Protein AF-0000000079068689 (afdb_homodimer)

pLDDT: mean 90.77, std 16.87, range [24.89, 98.94]

Sequence (474 aa):
MGVSARLRTKLQLLEPELRGATAHMWRPEGLLPRYRSYLCTMHAVIRASVPLMELALRRSYEAPGDPLSEPLAAYLAEHIQEEQGHDAWLLEDLLVAGALPGDALDPLPPPDVATLVGPQYYWIEHHHPVALLGYIAVLEGYAPAPGLTDRIAGTTGLPAAALRTVREHAALDTDHLDELHALLDRLPLTRDQEAALAVSALHSLDALTRLFVRLGRSAPAPSLRGAGPTPPTGVTRMGVSARLRTKLQLLEPELRGATAHMWRPEGLLPRYRSYLCTMHAVIRASVPLMELALRRSYEAPGDPLSEPLAAYLAEHIQEEQGHDAWLLEDLLVAGALPGDALDPLPPPDVATLVGPQYYWIEHHHPVALLGYIAVLEGYAPAPGLTDRIAGTTGLPAAALRTVREHAALDTDHLDELHALLDRLPLTRDQEAALAVSALHSLDALTRLFVRLGRSAPAPSLRGAGPTPPTGVTR

InterPro domains:
  IPR016084 Haem oxygenase-like, multi-helical [G3DSA:1.20.910.10] (18-221)
  IPR016084 Haem oxygenase-like, multi-helical [SSF48613] (34-215)

Structure (mmCIF, N/CA/C/O backbone):
data_AF-0000000079068689-model_v1
#
loop_
_entity.id
_entity.type
_entity.pdbx_description
1 polymer 'Iron-containing redox enzyme family protein'
#
loop_
_atom_site.group_PDB
_atom_site.id
_atom_site.type_symbol
_atom_site.label_atom_id
_atom_site.label_alt_id
_atom_site.label_comp_id
_atom_site.label_asym_id
_atom_site.label_entity_id
_atom_site.label_seq_id
_atom_site.pdbx_PDB_ins_code
_atom_site.Cartn_x
_atom_site.Cartn_y
_atom_site.Cartn_z
_atom_site.occupancy
_atom_site.B_iso_or_equiv
_atom_site.auth_seq_id
_atom_site.auth_comp_id
_atom_site.auth_asym_id
_atom_site.auth_atom_id
_atom_site.pdbx_PDB_model_num
ATOM 1 N N . MET A 1 1 ? -29.906 2.598 10.227 1 84.44 1 MET A N 1
ATOM 2 C CA . MET A 1 1 ? -28.641 3.311 10.383 1 84.44 1 MET A CA 1
ATOM 3 C C . MET A 1 1 ? -27.922 3.451 9.047 1 84.44 1 MET A C 1
ATOM 5 O O . MET A 1 1 ? -27.797 2.479 8.297 1 84.44 1 MET A O 1
ATOM 9 N N . GLY A 1 2 ? -27.672 4.691 8.711 1 94.06 2 GLY A N 1
ATOM 10 C CA . GLY A 1 2 ? -27.031 4.961 7.434 1 94.06 2 GLY A CA 1
ATOM 11 C C . GLY A 1 2 ? -25.625 4.414 7.344 1 94.06 2 GLY A C 1
ATOM 12 O O . GLY A 1 2 ? -25.078 3.926 8.336 1 94.06 2 GLY A O 1
ATOM 13 N N . VAL A 1 3 ? -25.094 4.312 6.211 1 97.31 3 VAL A N 1
ATOM 14 C CA . VAL A 1 3 ? -23.766 3.793 5.945 1 97.31 3 VAL A CA 1
ATOM 15 C C . VAL A 1 3 ? -22.734 4.562 6.773 1 97.31 3 VAL A C 1
ATOM 17 O O . VAL A 1 3 ? -21.812 3.967 7.344 1 97.31 3 VAL A O 1
ATOM 20 N N . SER A 1 4 ? -22.859 5.871 6.852 1 97.81 4 SER A N 1
ATOM 21 C CA . SER A 1 4 ? -21.906 6.695 7.594 1 97.81 4 SER A CA 1
ATOM 22 C C . SER A 1 4 ? -21.906 6.332 9.078 1 97.81 4 SER A C 1
ATOM 24 O O . SER A 1 4 ? -20.844 6.262 9.703 1 97.81 4 SER A O 1
ATOM 26 N N . ALA A 1 5 ? -23.031 6.152 9.664 1 97.38 5 ALA A N 1
ATOM 27 C CA . ALA A 1 5 ? -23.141 5.777 11.07 1 97.38 5 ALA A CA 1
ATOM 28 C C . ALA A 1 5 ? -22.5 4.418 11.328 1 97.38 5 ALA A C 1
ATOM 30 O O . ALA A 1 5 ? -21.812 4.227 12.336 1 97.38 5 ALA A O 1
ATOM 31 N N . ARG A 1 6 ? -22.75 3.496 10.43 1 97.81 6 ARG A N 1
ATOM 32 C CA . ARG A 1 6 ? -22.141 2.176 10.57 1 97.81 6 ARG A CA 1
ATOM 33 C C . ARG A 1 6 ? -20.625 2.254 10.469 1 97.81 6 ARG A C 1
ATOM 35 O O . ARG A 1 6 ? -19.906 1.584 11.219 1 97.81 6 ARG A O 1
ATOM 42 N N . LEU A 1 7 ? -20.141 3.053 9.547 1 98 7 LEU A N 1
ATOM 43 C CA . LEU A 1 7 ? -18.703 3.248 9.406 1 98 7 LEU A CA 1
ATOM 44 C C . LEU A 1 7 ? -18.109 3.854 10.68 1 98 7 LEU A C 1
ATOM 46 O O . LEU A 1 7 ? -17.094 3.379 11.18 1 98 7 LEU A O 1
ATOM 50 N N . ARG A 1 8 ? -18.766 4.863 11.219 1 96.5 8 ARG A N 1
ATOM 51 C CA . ARG A 1 8 ? -18.297 5.523 12.43 1 96.5 8 ARG A CA 1
ATOM 52 C C . ARG A 1 8 ? -18.219 4.547 13.594 1 96.5 8 ARG A C 1
ATOM 54 O O . ARG A 1 8 ? -17.281 4.582 14.391 1 96.5 8 ARG A O 1
ATOM 61 N N . THR A 1 9 ? -19.188 3.738 13.703 1 97.12 9 THR A N 1
ATOM 62 C CA . THR A 1 9 ? -19.219 2.744 14.766 1 97.12 9 THR A CA 1
ATOM 63 C C . THR A 1 9 ? -18.016 1.807 14.672 1 97.12 9 THR A C 1
ATOM 65 O O . THR A 1 9 ? -17.391 1.492 15.68 1 97.12 9 THR A O 1
ATOM 68 N N . LYS A 1 10 ? -17.688 1.386 13.5 1 97.19 10 LYS A N 1
ATOM 69 C CA . LYS A 1 10 ? -16.547 0.509 13.297 1 97.19 10 LYS A CA 1
ATOM 70 C C . LYS A 1 10 ? -15.242 1.218 13.656 1 97.19 10 LYS A C 1
ATOM 72 O O . LYS A 1 10 ? -14.367 0.629 14.289 1 97.19 10 LYS A O 1
ATOM 77 N N . LEU A 1 11 ? -15.086 2.432 13.297 1 97.25 11 LEU A N 1
ATOM 78 C CA . LEU A 1 11 ? -13.867 3.191 13.523 1 97.25 11 LEU A CA 1
ATOM 79 C C . LEU A 1 11 ? -13.688 3.496 15.008 1 97.25 11 LEU A C 1
ATOM 81 O O . LEU A 1 11 ? -12.555 3.58 15.5 1 97.25 11 LEU A O 1
ATOM 85 N N . GLN A 1 12 ? -14.773 3.652 15.711 1 96.06 12 GLN A N 1
ATOM 86 C CA . GLN A 1 12 ? -14.727 3.971 17.125 1 96.06 12 GLN A CA 1
ATOM 87 C C . GLN A 1 12 ? -14 2.883 17.922 1 96.06 12 GLN A C 1
ATOM 89 O O . GLN A 1 12 ? -13.391 3.16 18.953 1 96.06 12 GLN A O 1
ATOM 94 N N . LEU A 1 13 ? -14.008 1.702 17.391 1 94.38 13 LEU A N 1
ATOM 95 C CA . LEU A 1 13 ? -13.375 0.57 18.047 1 94.38 13 LEU A CA 1
ATOM 96 C C . LEU A 1 13 ? -11.867 0.76 18.141 1 94.38 13 LEU A C 1
ATOM 98 O O . LEU A 1 13 ? -11.227 0.281 19.078 1 94.38 13 LEU A O 1
ATOM 102 N N . LEU A 1 14 ? -11.32 1.495 17.188 1 95.38 14 LEU A N 1
ATOM 103 C CA . LEU A 1 14 ? -9.875 1.653 17.125 1 95.38 14 LEU A CA 1
ATOM 104 C C . LEU A 1 14 ? -9.453 3.016 17.656 1 95.38 14 LEU A C 1
ATOM 106 O O . LEU A 1 14 ? -8.258 3.293 17.781 1 95.38 14 LEU A O 1
ATOM 110 N N . GLU A 1 15 ? -10.375 3.854 18.031 1 94.75 15 GLU A N 1
ATOM 111 C CA . GLU A 1 15 ? -10.133 5.254 18.375 1 94.75 15 GLU A CA 1
ATOM 112 C C . GLU A 1 15 ? -9.289 5.375 19.641 1 94.75 15 GLU A C 1
ATOM 114 O O . GLU A 1 15 ? -8.406 6.23 19.719 1 94.75 15 GLU A O 1
ATOM 119 N N . PRO A 1 16 ? -9.492 4.508 20.672 1 94.81 16 PRO A N 1
ATOM 120 C CA . PRO A 1 16 ? -8.68 4.648 21.891 1 94.81 16 PRO A CA 1
ATOM 121 C C . PRO A 1 16 ? -7.188 4.484 21.609 1 94.81 16 PRO A C 1
ATOM 123 O O . PRO A 1 16 ? -6.375 5.23 22.172 1 94.81 16 PRO A O 1
ATOM 126 N N . GLU A 1 17 ? -6.832 3.553 20.75 1 95.69 17 GLU A N 1
ATOM 127 C CA . GLU A 1 17 ? -5.422 3.365 20.422 1 95.69 17 GLU A CA 1
ATOM 128 C C . GLU A 1 17 ? -4.855 4.578 19.688 1 95.69 17 GLU A C 1
ATOM 130 O O . GLU A 1 17 ? -3.725 4.996 19.938 1 95.69 17 GLU A O 1
ATOM 135 N N . LEU A 1 18 ? -5.609 5.098 18.75 1 96.12 18 LEU A N 1
ATOM 136 C CA . LEU A 1 18 ? -5.164 6.289 18.031 1 96.12 18 LEU A CA 1
ATOM 137 C C . LEU A 1 18 ? -4.996 7.465 18.984 1 96.12 18 LEU A C 1
ATOM 139 O O . LEU A 1 18 ? -4.012 8.203 18.906 1 96.12 18 LEU A O 1
ATOM 143 N N . ARG A 1 19 ? -5.926 7.652 19.875 1 93.88 19 ARG A N 1
ATOM 144 C CA . ARG A 1 19 ? -5.855 8.734 20.859 1 93.88 19 ARG A CA 1
ATOM 145 C C . ARG A 1 19 ? -4.617 8.602 21.734 1 93.88 19 ARG A C 1
ATOM 147 O O . ARG A 1 19 ? -3.941 9.594 22.016 1 93.88 19 ARG A O 1
ATOM 154 N N . GLY A 1 20 ? -4.367 7.402 22.188 1 94.69 20 GLY A N 1
ATOM 155 C CA . GLY A 1 20 ? -3.158 7.16 22.953 1 94.69 20 GLY A CA 1
ATOM 156 C C . GLY A 1 20 ? -1.889 7.488 22.203 1 94.69 20 GLY A C 1
ATOM 157 O O . GLY A 1 20 ? -0.99 8.141 22.734 1 94.69 20 GLY A O 1
ATOM 158 N N . ALA A 1 21 ? -1.821 7.062 20.953 1 95.69 21 ALA A N 1
ATOM 159 C CA . ALA A 1 21 ? -0.653 7.32 20.109 1 95.69 21 ALA A CA 1
ATOM 160 C C . ALA A 1 21 ? -0.468 8.812 19.875 1 95.69 21 ALA A C 1
ATOM 162 O O . ALA A 1 21 ? 0.655 9.32 19.922 1 95.69 21 ALA A O 1
ATOM 163 N N . THR A 1 22 ? -1.563 9.484 19.641 1 94 22 THR A N 1
ATOM 164 C CA . THR A 1 22 ? -1.521 10.922 19.391 1 94 22 THR A CA 1
ATOM 165 C C . THR A 1 22 ? -1.081 11.68 20.641 1 94 22 THR A C 1
ATOM 167 O O . THR A 1 22 ? -0.281 12.609 20.562 1 94 22 THR A O 1
ATOM 170 N N . ALA A 1 23 ? -1.617 11.273 21.766 1 93.31 23 ALA A N 1
ATOM 171 C CA . ALA A 1 23 ? -1.217 11.898 23.031 1 93.31 23 ALA A CA 1
ATOM 172 C C . ALA A 1 23 ? 0.285 11.758 23.25 1 93.31 23 ALA A C 1
ATOM 174 O O . ALA A 1 23 ? 0.948 12.711 23.672 1 93.31 23 ALA A O 1
ATOM 175 N N . HIS A 1 24 ? 0.768 10.602 22.984 1 94.75 24 HIS A N 1
ATOM 176 C CA . HIS A 1 24 ? 2.195 10.359 23.156 1 94.75 24 HIS A CA 1
ATOM 177 C C . HIS A 1 24 ? 3.016 11.164 22.156 1 94.75 24 HIS A C 1
ATOM 179 O O . HIS A 1 24 ? 4.07 11.703 22.5 1 94.75 24 HIS A O 1
ATOM 185 N N . MET A 1 25 ? 2.574 11.32 20.984 1 94.56 25 MET A N 1
ATOM 186 C CA . MET A 1 25 ? 3.266 12.047 19.922 1 94.56 25 MET A CA 1
ATOM 187 C C . MET A 1 25 ? 3.389 13.531 20.266 1 94.56 25 MET A C 1
ATOM 189 O O . MET A 1 25 ? 4.414 14.148 20 1 94.56 25 MET A O 1
ATOM 193 N N . TRP A 1 26 ? 2.422 14.016 21 1 95.12 26 TRP A N 1
ATOM 194 C CA . TRP A 1 26 ? 2.375 15.461 21.234 1 95.12 26 TRP A CA 1
ATOM 195 C C . TRP A 1 26 ? 2.855 15.797 22.641 1 95.12 26 TRP A C 1
ATOM 197 O O . TRP A 1 26 ? 2.67 16.922 23.109 1 95.12 26 TRP A O 1
ATOM 207 N N . ARG A 1 27 ? 3.455 14.883 23.312 1 95.56 27 ARG A N 1
ATOM 208 C CA . ARG A 1 27 ? 4.004 15.18 24.625 1 95.56 27 ARG A CA 1
ATOM 209 C C . ARG A 1 27 ? 5.078 16.266 24.531 1 95.56 27 ARG A C 1
ATOM 211 O O . ARG A 1 27 ? 5.746 16.391 23.516 1 95.56 27 ARG A O 1
ATOM 218 N N . PRO A 1 28 ? 5.336 16.984 25.656 1 95.62 28 PRO A N 1
ATOM 219 C CA . PRO A 1 28 ? 6.191 18.172 25.594 1 95.62 28 PRO A CA 1
ATOM 220 C C . PRO A 1 28 ? 7.668 17.828 25.406 1 95.62 28 PRO A C 1
ATOM 222 O O . PRO A 1 28 ? 8.391 18.531 24.688 1 95.62 28 PRO A O 1
ATOM 225 N N . GLU A 1 29 ? 8.133 16.797 26.016 1 95.06 29 GLU A N 1
ATOM 226 C CA . GLU A 1 29 ? 9.547 16.453 25.969 1 95.06 29 GLU A CA 1
ATOM 227 C C . GLU A 1 29 ? 9.984 16.109 24.547 1 95.06 29 GLU A C 1
ATOM 229 O O . GLU A 1 29 ? 9.43 15.195 23.922 1 95.06 29 GLU A O 1
ATOM 234 N N . GLY A 1 30 ? 10.938 16.891 24.031 1 95.69 30 GLY A N 1
ATOM 235 C CA . GLY A 1 30 ? 11.461 16.594 22.703 1 95.69 30 GLY A CA 1
ATOM 236 C C . GLY A 1 30 ? 10.484 16.938 21.594 1 95.69 30 GLY A C 1
ATOM 237 O O . GLY A 1 30 ? 10.516 16.312 20.531 1 95.69 30 GLY A O 1
ATOM 238 N N . LEU A 1 31 ? 9.664 17.875 21.797 1 97.12 31 LEU A N 1
ATOM 239 C CA . LEU A 1 31 ? 8.562 18.109 20.875 1 97.12 31 LEU A CA 1
ATOM 240 C C . LEU A 1 31 ? 9.062 18.734 19.578 1 97.12 31 LEU A C 1
ATOM 242 O O . LEU A 1 31 ? 8.562 18.422 18.5 1 97.12 31 LEU A O 1
ATOM 246 N N . LEU A 1 32 ? 10.055 19.625 19.641 1 96.88 32 LEU A N 1
ATOM 247 C CA . LEU A 1 32 ? 10.461 20.359 18.438 1 96.88 32 LEU A CA 1
ATOM 248 C C . LEU A 1 32 ? 10.984 19.391 17.375 1 96.88 32 LEU A C 1
ATOM 250 O O . LEU A 1 32 ? 10.484 19.375 16.25 1 96.88 32 LEU A O 1
ATOM 254 N N . PRO A 1 33 ? 12 18.516 17.75 1 97 33 PRO A N 1
ATOM 255 C CA . PRO A 1 33 ? 12.438 17.578 16.719 1 97 33 PRO A CA 1
ATOM 256 C C . PRO A 1 33 ? 11.336 16.609 16.297 1 97 33 PRO A C 1
ATOM 258 O O . PRO A 1 33 ? 11.266 16.219 15.125 1 97 33 PRO A O 1
ATOM 261 N N . ARG A 1 34 ? 10.5 16.219 17.141 1 97.44 34 ARG A N 1
ATOM 262 C CA . ARG A 1 34 ? 9.398 15.328 16.812 1 97.44 34 ARG A CA 1
ATOM 263 C C . ARG A 1 34 ? 8.398 16.016 15.883 1 97.44 34 ARG A C 1
ATOM 265 O O . ARG A 1 34 ? 7.855 15.383 14.977 1 97.44 34 ARG A O 1
ATOM 272 N N . TYR A 1 35 ? 8.133 17.312 16.125 1 97.56 35 TYR A N 1
ATOM 273 C CA . TYR A 1 35 ? 7.242 18.078 15.258 1 97.56 35 TYR A CA 1
ATOM 274 C C . TYR A 1 35 ? 7.797 18.141 13.836 1 97.56 35 TYR A C 1
ATOM 276 O O . TYR A 1 35 ? 7.047 18 12.867 1 97.56 35 TYR A O 1
ATOM 284 N N . ARG A 1 36 ? 9.07 18.375 13.719 1 98.06 36 ARG A N 1
ATOM 285 C CA . ARG A 1 36 ? 9.688 18.375 12.398 1 98.06 36 ARG A CA 1
ATOM 286 C C . ARG A 1 36 ? 9.516 17.016 11.719 1 98.06 36 ARG A C 1
ATOM 288 O O . ARG A 1 36 ? 9.188 16.953 10.531 1 98.06 36 ARG A O 1
ATOM 295 N N . SER A 1 37 ? 9.719 15.93 12.492 1 97.69 37 SER A N 1
ATOM 296 C CA . SER A 1 37 ? 9.508 14.586 11.961 1 97.69 37 SER A CA 1
ATOM 297 C C . SER A 1 37 ? 8.062 14.383 11.539 1 97.69 37 SER A C 1
ATOM 299 O O . SER A 1 37 ? 7.789 13.742 10.516 1 97.69 37 SER A O 1
ATOM 301 N N . TYR A 1 38 ? 7.184 14.93 12.391 1 97.62 38 TYR A N 1
ATOM 302 C CA . TYR A 1 38 ? 5.762 14.875 12.07 1 97.62 38 TYR A CA 1
ATOM 303 C C . TYR A 1 38 ? 5.477 15.562 10.742 1 97.62 38 TYR A C 1
ATOM 305 O O . TYR A 1 38 ? 4.762 15.023 9.898 1 97.62 38 TYR A O 1
ATOM 313 N N . LEU A 1 39 ? 5.98 16.734 10.539 1 98.19 39 LEU A N 1
ATOM 314 C CA . LEU A 1 39 ? 5.75 17.484 9.305 1 98.19 39 LEU A CA 1
ATOM 315 C C . LEU A 1 39 ? 6.27 16.719 8.094 1 98.19 39 LEU A C 1
ATOM 317 O O . LEU A 1 39 ? 5.59 16.625 7.07 1 98.19 39 LEU A O 1
ATOM 321 N N . CYS A 1 40 ? 7.457 16.109 8.188 1 98.38 40 CYS A N 1
ATOM 322 C CA . CYS A 1 40 ? 8.023 15.32 7.105 1 98.38 40 CYS A CA 1
ATOM 323 C C . CYS A 1 40 ? 7.145 14.109 6.801 1 98.38 40 CYS A C 1
ATOM 325 O O . CYS A 1 40 ? 6.836 13.836 5.641 1 98.38 40 CYS A O 1
ATOM 327 N N . THR A 1 41 ? 6.723 13.445 7.84 1 97.94 41 THR A N 1
ATOM 328 C CA . THR A 1 41 ? 5.922 12.234 7.691 1 97.94 41 THR A CA 1
ATOM 329 C C . THR A 1 41 ? 4.559 12.562 7.086 1 97.94 41 THR A C 1
ATOM 331 O O . THR A 1 41 ? 4.105 11.883 6.164 1 97.94 41 THR A O 1
ATOM 334 N N . MET A 1 42 ? 3.943 13.594 7.594 1 97.38 42 MET A N 1
ATOM 335 C CA . MET A 1 42 ? 2.627 13.961 7.082 1 97.38 42 MET A CA 1
ATOM 336 C C . MET A 1 42 ? 2.723 14.461 5.645 1 97.38 42 MET A C 1
ATOM 338 O O . MET A 1 42 ? 1.81 14.25 4.848 1 97.38 42 MET A O 1
ATOM 342 N N . HIS A 1 43 ? 3.787 15.18 5.312 1 98.56 43 HIS A N 1
ATOM 343 C CA . HIS A 1 43 ? 3.977 15.516 3.908 1 98.56 43 HIS A CA 1
ATOM 344 C C . HIS A 1 43 ? 3.984 14.266 3.035 1 98.56 43 HIS A C 1
ATOM 346 O O . HIS A 1 43 ? 3.357 14.242 1.973 1 98.56 43 HIS A O 1
ATOM 352 N N . ALA A 1 44 ? 4.73 13.234 3.447 1 98.62 44 ALA A N 1
ATOM 353 C CA . ALA A 1 44 ? 4.809 11.984 2.695 1 98.62 44 ALA A CA 1
ATOM 354 C C . ALA A 1 44 ? 3.426 11.367 2.516 1 98.62 44 ALA A C 1
ATOM 356 O O . ALA A 1 44 ? 3.152 10.734 1.496 1 98.62 44 ALA A O 1
ATOM 357 N N . VAL A 1 45 ? 2.564 11.547 3.465 1 98.5 45 VAL A N 1
ATOM 358 C CA . VAL A 1 45 ? 1.208 11.016 3.379 1 98.5 45 VAL A CA 1
ATOM 359 C C . VAL A 1 45 ? 0.362 11.898 2.465 1 98.5 45 VAL A C 1
ATOM 361 O O . VAL A 1 45 ? -0.238 11.414 1.504 1 98.5 45 VAL A O 1
ATOM 364 N N . ILE A 1 46 ? 0.376 13.211 2.689 1 97.94 46 ILE A N 1
ATOM 365 C CA . ILE A 1 46 ? -0.575 14.156 2.113 1 97.94 46 ILE A CA 1
ATOM 366 C C . ILE A 1 46 ? -0.22 14.422 0.652 1 97.94 46 ILE A C 1
ATOM 368 O O . ILE A 1 46 ? -1.097 14.719 -0.162 1 97.94 46 ILE A O 1
ATOM 372 N N . ARG A 1 47 ? 1.036 14.273 0.283 1 98.44 47 ARG A N 1
ATOM 373 C CA . ARG A 1 47 ? 1.441 14.492 -1.102 1 98.44 47 ARG A CA 1
ATOM 374 C C . ARG A 1 47 ? 0.709 13.539 -2.043 1 98.44 47 ARG A C 1
ATOM 376 O O . ARG A 1 47 ? 0.627 13.789 -3.248 1 98.44 47 ARG A O 1
ATOM 383 N N . ALA A 1 48 ? 0.173 12.453 -1.52 1 98.69 48 ALA A N 1
ATOM 384 C CA . ALA A 1 48 ? -0.512 11.453 -2.34 1 98.69 48 ALA A CA 1
ATOM 385 C C . ALA A 1 48 ? -2.006 11.75 -2.428 1 98.69 48 ALA A C 1
ATOM 387 O O . ALA A 1 48 ? -2.725 11.125 -3.211 1 98.69 48 ALA A O 1
ATOM 388 N N . SER A 1 49 ? -2.57 12.695 -1.646 1 97.88 49 SER A N 1
ATOM 389 C CA . SER A 1 49 ? -4.012 12.906 -1.54 1 97.88 49 SER A CA 1
ATOM 390 C C . SER A 1 49 ? -4.621 13.25 -2.895 1 97.88 49 SER A C 1
ATOM 392 O O . SER A 1 49 ? -5.523 12.555 -3.367 1 97.88 49 SER A O 1
ATOM 394 N N . VAL A 1 50 ? -4.125 14.258 -3.531 1 98.62 50 VAL A N 1
ATOM 395 C CA . VAL A 1 50 ? -4.688 14.711 -4.801 1 98.62 50 VAL A CA 1
ATOM 396 C C . VAL A 1 50 ? -4.449 13.656 -5.879 1 98.62 50 VAL A C 1
ATOM 398 O O . VAL A 1 50 ? -5.383 13.242 -6.57 1 98.62 50 VAL A O 1
ATOM 401 N N . PRO A 1 51 ? -3.217 13.07 -6.031 1 98.69 51 PRO A N 1
ATOM 402 C CA . PRO A 1 51 ? -3 12.016 -7.023 1 98.69 51 PRO A CA 1
ATOM 403 C C . PRO A 1 51 ? -3.926 10.82 -6.824 1 98.69 51 PRO A C 1
ATOM 405 O O . PRO A 1 51 ? -4.43 10.25 -7.797 1 98.69 51 PRO A O 1
ATOM 408 N N . LEU A 1 52 ? -4.152 10.391 -5.613 1 98.88 52 LEU A N 1
ATOM 409 C CA . LEU A 1 52 ? -5.059 9.281 -5.34 1 98.88 52 LEU A CA 1
ATOM 410 C C . LEU A 1 52 ? -6.469 9.594 -5.828 1 98.88 52 LEU A C 1
ATOM 412 O O . LEU A 1 52 ? -7.113 8.766 -6.465 1 98.88 52 LEU A O 1
ATOM 416 N N . MET A 1 53 ? -6.914 10.797 -5.484 1 98.88 53 MET A N 1
ATOM 417 C CA . MET A 1 53 ? -8.273 11.172 -5.875 1 98.88 53 MET A CA 1
ATOM 418 C C . MET A 1 53 ? -8.375 11.328 -7.391 1 98.88 53 MET A C 1
ATOM 420 O O . MET A 1 53 ? -9.414 11.008 -7.977 1 98.88 53 MET A O 1
ATOM 424 N N . GLU A 1 54 ? -7.332 11.812 -8.016 1 98.75 54 GLU A N 1
ATOM 425 C CA . GLU A 1 54 ? -7.324 11.891 -9.477 1 98.75 54 GLU A CA 1
ATOM 426 C C . GLU A 1 54 ? -7.398 10.5 -10.102 1 98.75 54 GLU A C 1
ATOM 428 O O . GLU A 1 54 ? -8.102 10.297 -11.094 1 98.75 54 GLU A O 1
ATOM 433 N N . LEU A 1 55 ? -6.664 9.562 -9.57 1 98.56 55 LEU A N 1
ATOM 434 C CA . LEU A 1 55 ? -6.73 8.188 -10.039 1 98.56 55 LEU A CA 1
ATOM 435 C C . LEU A 1 55 ? -8.133 7.617 -9.859 1 98.56 55 LEU A C 1
ATOM 437 O O . LEU A 1 55 ? -8.664 6.977 -10.773 1 98.56 55 LEU A O 1
ATOM 441 N N . ALA A 1 56 ? -8.703 7.824 -8.695 1 98.56 56 ALA A N 1
ATOM 442 C CA . ALA A 1 56 ? -10.047 7.34 -8.414 1 98.56 56 ALA A CA 1
ATOM 443 C C . ALA A 1 56 ? -11.07 7.965 -9.359 1 98.56 56 ALA A C 1
ATOM 445 O O . ALA A 1 56 ? -12.008 7.301 -9.805 1 98.56 56 ALA A O 1
ATOM 446 N N . LEU A 1 57 ? -10.883 9.266 -9.602 1 98 57 LEU A N 1
ATOM 447 C CA . LEU A 1 57 ? -11.75 9.977 -10.539 1 98 57 LEU A CA 1
ATOM 448 C C . LEU A 1 57 ? -11.688 9.336 -11.922 1 98 57 LEU A C 1
ATOM 450 O O . LEU A 1 57 ? -12.727 9.062 -12.531 1 98 57 LEU A O 1
ATOM 454 N N . ARG A 1 58 ? -10.492 9.109 -12.43 1 97.12 58 ARG A N 1
ATOM 455 C CA . ARG A 1 58 ? -10.312 8.469 -13.727 1 97.12 58 ARG A CA 1
ATOM 456 C C . ARG A 1 58 ? -10.984 7.102 -13.758 1 97.12 58 ARG A C 1
ATOM 458 O O . ARG A 1 58 ? -11.688 6.77 -14.711 1 97.12 58 ARG A O 1
ATOM 465 N N . ARG A 1 59 ? -10.766 6.309 -12.75 1 96.62 59 ARG A N 1
ATOM 466 C CA . ARG A 1 59 ? -11.328 4.965 -12.672 1 96.62 59 ARG A CA 1
ATOM 467 C C . ARG A 1 59 ? -12.852 5.008 -12.609 1 96.62 59 ARG A C 1
ATOM 469 O O . ARG A 1 59 ? -13.523 4.109 -13.109 1 96.62 59 ARG A O 1
ATOM 476 N N . SER A 1 60 ? -13.375 6.008 -11.953 1 94.75 60 SER A N 1
ATOM 477 C CA . SER A 1 60 ? -14.82 6.16 -11.859 1 94.75 60 SER A CA 1
ATOM 478 C C . SER A 1 60 ? -15.445 6.348 -13.234 1 94.75 60 SER A C 1
ATOM 480 O O . SER A 1 60 ? -16.547 5.859 -13.492 1 94.75 60 SER A O 1
ATOM 482 N N . TYR A 1 61 ? -14.773 6.918 -14.125 1 92.31 61 TYR A N 1
ATOM 483 C CA . TYR A 1 61 ? -15.297 7.176 -15.461 1 92.31 61 TYR A CA 1
ATOM 484 C C . TYR A 1 61 ? -15.117 5.957 -16.359 1 92.31 61 TYR A C 1
ATOM 486 O O . TYR A 1 61 ? -15.758 5.855 -17.406 1 92.31 61 TYR A O 1
ATOM 494 N N . GLU A 1 62 ? -14.312 5.055 -15.992 1 90.44 62 GLU A N 1
ATOM 495 C CA . GLU A 1 62 ? -14.031 3.875 -16.812 1 90.44 62 GLU A CA 1
ATOM 496 C C . GLU A 1 62 ? -15.086 2.797 -16.594 1 90.44 62 GLU A C 1
ATOM 498 O O . GLU A 1 62 ? -15.102 1.785 -17.297 1 90.44 62 GLU A O 1
ATOM 503 N N . ALA A 1 63 ? -16.047 3.002 -15.703 1 81.94 63 ALA A N 1
ATOM 504 C CA . ALA A 1 63 ? -17.125 2.043 -15.469 1 81.94 63 ALA A CA 1
ATOM 505 C C . ALA A 1 63 ? -18.484 2.668 -15.742 1 81.94 63 ALA A C 1
ATOM 507 O O . ALA A 1 63 ? -19.266 2.914 -14.812 1 81.94 63 ALA A O 1
ATOM 508 N N . PRO A 1 64 ? -18.938 2.943 -16.875 1 72.19 64 PRO A N 1
ATOM 509 C CA . PRO A 1 64 ? -20.141 3.711 -17.172 1 72.19 64 PRO A CA 1
ATOM 510 C C . PRO A 1 64 ? -21.406 3.051 -16.625 1 72.19 64 PRO A C 1
ATOM 512 O O . PRO A 1 64 ? -22.375 3.74 -16.266 1 72.19 64 PRO A O 1
ATOM 515 N N . GLY A 1 65 ? -21.453 1.822 -16.438 1 87.75 65 GLY A N 1
ATOM 516 C CA . GLY A 1 65 ? -22.641 1.161 -15.93 1 87.75 65 GLY A CA 1
ATOM 517 C C . GLY A 1 65 ? -22.672 1.073 -14.414 1 87.75 65 GLY A C 1
ATOM 518 O O . GLY A 1 65 ? -23.672 0.654 -13.828 1 87.75 65 GLY A O 1
ATOM 519 N N . ASP A 1 66 ? -21.781 1.67 -13.828 1 92.81 66 ASP A N 1
ATOM 520 C CA . ASP A 1 66 ? -21.703 1.682 -12.367 1 92.81 66 ASP A CA 1
ATOM 521 C C . ASP A 1 66 ? -22.469 2.865 -11.781 1 92.81 66 ASP A C 1
ATOM 523 O O . ASP A 1 66 ? -22.109 4.02 -12.016 1 92.81 66 ASP A O 1
ATOM 527 N N . PRO A 1 67 ? -23.469 2.645 -10.977 1 95.44 67 PRO A N 1
ATOM 528 C CA . PRO A 1 67 ? -24.297 3.725 -10.438 1 95.44 67 PRO A CA 1
ATOM 529 C C . PRO A 1 67 ? -23.516 4.668 -9.523 1 95.44 67 PRO A C 1
ATOM 531 O O . PRO A 1 67 ? -23.984 5.762 -9.211 1 95.44 67 PRO A O 1
ATOM 534 N N . LEU A 1 68 ? -22.328 4.301 -9.094 1 96.62 68 LEU A N 1
ATOM 535 C CA . LEU A 1 68 ? -21.531 5.133 -8.195 1 96.62 68 LEU A CA 1
ATOM 536 C C . LEU A 1 68 ? -20.672 6.117 -8.984 1 96.62 68 LEU A C 1
ATOM 538 O O . LEU A 1 68 ? -20.141 7.074 -8.414 1 96.62 68 LEU A O 1
ATOM 542 N N . SER A 1 69 ? -20.5 5.887 -10.227 1 95.56 69 SER A N 1
ATOM 543 C CA . SER A 1 69 ? -19.516 6.594 -11.031 1 95.56 69 SER A CA 1
ATOM 544 C C . SER A 1 69 ? -19.734 8.102 -10.977 1 95.56 69 SER A C 1
ATOM 546 O O . SER A 1 69 ? -18.828 8.852 -10.594 1 95.56 69 SER A O 1
ATOM 548 N N . GLU A 1 70 ? -20.906 8.562 -11.219 1 95.62 70 GLU A N 1
ATOM 549 C CA . GLU A 1 70 ? -21.156 9.992 -11.336 1 95.62 70 GLU A CA 1
ATOM 550 C C . GLU A 1 70 ? -21.078 10.68 -9.977 1 95.62 70 GLU A C 1
ATOM 552 O O . GLU A 1 70 ? -20.391 11.688 -9.82 1 95.62 70 GLU A O 1
ATOM 557 N N . PRO A 1 71 ? -21.812 10.156 -8.977 1 96.56 71 PRO A N 1
ATOM 558 C CA . PRO A 1 71 ? -21.734 10.836 -7.68 1 96.56 71 PRO A CA 1
ATOM 559 C C . PRO A 1 71 ? -20.312 10.805 -7.09 1 96.56 71 PRO A C 1
ATOM 561 O O . PRO A 1 71 ? -19.891 11.773 -6.457 1 96.56 71 PRO A O 1
ATOM 564 N N . LEU A 1 72 ? -19.609 9.719 -7.289 1 96.69 72 LEU A N 1
ATOM 565 C CA . LEU A 1 72 ? -18.219 9.633 -6.82 1 96.69 72 LEU A CA 1
ATOM 566 C C . LEU A 1 72 ? -17.344 10.641 -7.543 1 96.69 72 LEU A C 1
ATOM 568 O O . LEU A 1 72 ? -16.547 11.344 -6.906 1 96.69 72 LEU A O 1
ATOM 572 N N . ALA A 1 73 ? -17.5 10.703 -8.828 1 96.94 73 ALA A N 1
ATOM 573 C CA . ALA A 1 73 ? -16.719 11.625 -9.633 1 96.94 73 ALA A CA 1
ATOM 574 C C . ALA A 1 73 ? -16.953 13.07 -9.211 1 96.94 73 ALA A C 1
ATOM 576 O O . ALA A 1 73 ? -16.016 13.852 -9.078 1 96.94 73 ALA A O 1
ATOM 577 N N . ALA A 1 74 ? -18.172 13.438 -8.977 1 97.5 74 ALA A N 1
ATOM 578 C CA . ALA A 1 74 ? -18.531 14.797 -8.57 1 97.5 74 ALA A CA 1
ATOM 579 C C . ALA A 1 74 ? -17.891 15.141 -7.23 1 97.5 74 ALA A C 1
ATOM 581 O O . ALA A 1 74 ? -17.297 16.219 -7.074 1 97.5 74 ALA A O 1
ATOM 582 N N . TYR A 1 75 ? -18.031 14.297 -6.297 1 98.06 75 TYR A N 1
ATOM 583 C CA . TYR A 1 75 ? -17.422 14.508 -4.98 1 98.06 75 TYR A CA 1
ATOM 584 C C . TYR A 1 75 ? -15.914 14.664 -5.086 1 98.06 75 TYR A C 1
ATOM 586 O O . TYR A 1 75 ? -15.336 15.586 -4.504 1 98.06 75 TYR A O 1
ATOM 594 N N . LEU A 1 76 ? -15.273 13.695 -5.848 1 98.31 76 LEU A N 1
ATOM 595 C CA . LEU A 1 76 ? -13.82 13.688 -5.965 1 98.31 76 LEU A CA 1
ATOM 596 C C . LEU A 1 76 ? -13.328 14.953 -6.664 1 98.31 76 LEU A C 1
ATOM 598 O O . LEU A 1 76 ? -12.32 15.531 -6.258 1 98.31 76 LEU A O 1
ATOM 602 N N . ALA A 1 77 ? -14 15.359 -7.68 1 98.25 77 ALA A N 1
ATOM 603 C CA . ALA A 1 77 ? -13.602 16.562 -8.398 1 98.25 77 ALA A CA 1
ATOM 604 C C . ALA A 1 77 ? -13.602 17.781 -7.48 1 98.25 77 ALA A C 1
ATOM 606 O O . ALA A 1 77 ? -12.664 18.578 -7.5 1 98.25 77 ALA A O 1
ATOM 607 N N . GLU A 1 78 ? -14.586 17.891 -6.633 1 97.62 78 GLU A N 1
ATOM 608 C CA . GLU A 1 78 ? -14.672 19 -5.684 1 97.62 78 GLU A CA 1
ATOM 609 C C . GLU A 1 78 ? -13.594 18.891 -4.613 1 97.62 78 GLU A C 1
ATOM 611 O O . GLU A 1 78 ? -12.93 19.875 -4.289 1 97.62 78 GLU A O 1
ATOM 616 N N . HIS A 1 79 ? -13.422 17.703 -4.07 1 97.06 79 HIS A N 1
ATOM 617 C CA . HIS A 1 79 ? -12.469 17.516 -2.982 1 97.06 79 HIS A CA 1
ATOM 618 C C . HIS A 1 79 ? -11.039 17.719 -3.455 1 97.06 79 HIS A C 1
ATOM 620 O O . HIS A 1 79 ? -10.188 18.172 -2.688 1 97.06 79 HIS A O 1
ATOM 626 N N . ILE A 1 80 ? -10.734 17.344 -4.73 1 98.06 80 ILE A N 1
ATOM 627 C CA . ILE A 1 80 ? -9.43 17.578 -5.328 1 98.06 80 ILE A CA 1
ATOM 628 C C . ILE A 1 80 ? -9.102 19.078 -5.273 1 98.06 80 ILE A C 1
ATOM 630 O O . ILE A 1 80 ? -8 19.453 -4.859 1 98.06 80 ILE A O 1
ATOM 634 N N . GLN A 1 81 ? -10.039 19.922 -5.617 1 97.44 81 GLN A N 1
ATOM 635 C CA . GLN A 1 81 ? -9.828 21.375 -5.59 1 97.44 81 GLN A CA 1
ATOM 636 C C . GLN A 1 81 ? -9.586 21.875 -4.168 1 97.44 81 GLN A C 1
ATOM 638 O O . GLN A 1 81 ? -8.711 22.703 -3.932 1 97.44 81 GLN A O 1
ATOM 643 N N . GLU A 1 82 ? -10.328 21.312 -3.244 1 94.12 82 GLU A N 1
ATOM 644 C CA . GLU A 1 82 ? -10.234 21.719 -1.845 1 94.12 82 GLU A CA 1
ATOM 645 C C . GLU A 1 82 ? -8.875 21.359 -1.253 1 94.12 82 GLU A C 1
ATOM 647 O O . GLU A 1 82 ? -8.352 22.062 -0.397 1 94.12 82 GLU A O 1
ATOM 652 N N . GLU A 1 83 ? -8.273 20.281 -1.687 1 95.75 83 GLU A N 1
ATOM 653 C CA . GLU A 1 83 ? -7.082 19.719 -1.057 1 95.75 83 GLU A CA 1
ATOM 654 C C . GLU A 1 83 ? -5.812 20.203 -1.759 1 95.75 83 GLU A C 1
ATOM 656 O O . GLU A 1 83 ? -4.703 19.922 -1.3 1 95.75 83 GLU A O 1
ATOM 661 N N . GLN A 1 84 ? -5.984 20.922 -2.881 1 96.75 84 GLN A N 1
ATOM 662 C CA . GLN A 1 84 ? -4.824 21.406 -3.621 1 96.75 84 GLN A CA 1
ATOM 663 C C . GLN A 1 84 ? -3.93 22.266 -2.738 1 96.75 84 GLN A C 1
ATOM 665 O O . GLN A 1 84 ? -4.41 23.188 -2.066 1 96.75 84 GLN A O 1
ATOM 670 N N . GLY A 1 85 ? -2.654 21.969 -2.711 1 95.94 85 GLY A N 1
ATOM 671 C CA . GLY A 1 85 ? -1.669 22.812 -2.051 1 95.94 85 GLY A CA 1
ATOM 672 C C . GLY A 1 85 ? -1.438 22.438 -0.601 1 95.94 85 GLY A C 1
ATOM 673 O O . GLY A 1 85 ? -0.526 22.953 0.044 1 95.94 85 GLY A O 1
ATOM 674 N N . HIS A 1 86 ? -2.17 21.469 -0.026 1 95.44 86 HIS A N 1
ATOM 675 C CA . HIS A 1 86 ? -2.025 21.109 1.377 1 95.44 86 HIS A CA 1
ATOM 676 C C . HIS A 1 86 ? -0.65 20.5 1.65 1 95.44 86 HIS A C 1
ATOM 678 O O . HIS A 1 86 ? -0.092 20.688 2.734 1 95.44 86 HIS A O 1
ATOM 684 N N . ASP A 1 87 ? -0.118 19.75 0.684 1 97.19 87 ASP A N 1
ATOM 685 C CA . ASP A 1 87 ? 1.218 19.203 0.862 1 97.19 87 ASP A CA 1
ATOM 686 C C . ASP A 1 87 ? 2.281 20.297 0.836 1 97.19 87 ASP A C 1
ATOM 688 O O . ASP A 1 87 ? 3.264 20.234 1.578 1 97.19 87 ASP A O 1
ATOM 692 N N . ALA A 1 88 ? 2.109 21.344 0.048 1 97.88 88 ALA A N 1
ATOM 693 C CA . ALA A 1 88 ? 3.033 22.484 0.01 1 97.88 88 ALA A CA 1
ATOM 694 C C . ALA A 1 88 ? 3.045 23.219 1.342 1 97.88 88 ALA A C 1
ATOM 696 O O . ALA A 1 88 ? 4.086 23.719 1.772 1 97.88 88 ALA A O 1
ATOM 697 N N . TRP A 1 89 ? 1.848 23.344 2.004 1 97.62 89 TRP A N 1
ATOM 698 C CA . TRP A 1 89 ? 1.769 23.984 3.314 1 97.62 89 TRP A CA 1
ATOM 699 C C . TRP A 1 89 ? 2.713 23.312 4.305 1 97.62 89 TRP A C 1
ATOM 701 O O . TRP A 1 89 ? 3.361 23.984 5.109 1 97.62 89 TRP A O 1
ATOM 711 N N . LEU A 1 90 ? 2.775 22.016 4.25 1 98.38 90 LEU A N 1
ATOM 712 C CA . LEU A 1 90 ? 3.613 21.266 5.176 1 98.38 90 LEU A CA 1
ATOM 713 C C . LEU A 1 90 ? 5.086 21.594 4.961 1 98.38 90 LEU A C 1
ATOM 715 O O . LEU A 1 90 ? 5.852 21.688 5.926 1 98.38 90 LEU A O 1
ATOM 719 N N . LEU A 1 91 ? 5.527 21.75 3.697 1 98.69 91 LEU A N 1
ATOM 720 C CA . LEU A 1 91 ? 6.914 22.109 3.4 1 98.69 91 LEU A CA 1
ATOM 721 C C . LEU A 1 91 ? 7.234 23.516 3.889 1 98.69 91 LEU A C 1
ATOM 723 O O . LEU A 1 91 ? 8.336 23.766 4.387 1 98.69 91 LEU A O 1
ATOM 727 N N . GLU A 1 92 ? 6.293 24.391 3.721 1 98.62 92 GLU A N 1
ATOM 728 C CA . GLU A 1 92 ? 6.469 25.75 4.223 1 98.62 92 GLU A CA 1
ATOM 729 C C . GLU A 1 92 ? 6.562 25.766 5.742 1 98.62 92 GLU A C 1
ATOM 731 O O . GLU A 1 92 ? 7.41 26.469 6.309 1 98.62 92 GLU A O 1
ATOM 736 N N . ASP A 1 93 ? 5.633 25.016 6.41 1 98.69 93 ASP A N 1
ATOM 737 C CA . ASP A 1 93 ? 5.715 24.875 7.859 1 98.69 93 ASP A CA 1
ATOM 738 C C . ASP A 1 93 ? 7.078 24.328 8.281 1 98.69 93 ASP A C 1
ATOM 740 O O . ASP A 1 93 ? 7.664 24.812 9.258 1 98.69 93 ASP A O 1
ATOM 744 N N . LEU A 1 94 ? 7.531 23.328 7.559 1 98.69 94 LEU A N 1
ATOM 745 C CA . LEU A 1 94 ? 8.805 22.688 7.852 1 98.69 94 LEU A CA 1
ATOM 746 C C . LEU A 1 94 ? 9.953 23.688 7.793 1 98.69 94 LEU A C 1
ATOM 748 O O . LEU A 1 94 ? 10.805 23.719 8.68 1 98.69 94 LEU A O 1
ATOM 752 N N . LEU A 1 95 ? 9.953 24.531 6.789 1 98.69 95 LEU A N 1
ATOM 753 C CA . LEU A 1 95 ? 10.977 25.562 6.621 1 98.69 95 LEU A CA 1
ATOM 754 C C . LEU A 1 95 ? 10.969 26.531 7.797 1 98.69 95 LEU A C 1
ATOM 756 O O . LEU A 1 95 ? 12.016 26.828 8.359 1 98.69 95 LEU A O 1
ATOM 760 N N . VAL A 1 96 ? 9.844 26.984 8.211 1 98.69 96 VAL A N 1
ATOM 761 C CA . VAL A 1 96 ? 9.711 27.938 9.312 1 98.69 96 VAL A CA 1
ATOM 762 C C . VAL A 1 96 ? 10.094 27.266 10.625 1 98.69 96 VAL A C 1
ATOM 764 O O . VAL A 1 96 ? 10.641 27.906 11.523 1 98.69 96 VAL A O 1
ATOM 767 N N . ALA A 1 97 ? 9.922 25.969 10.75 1 98.44 97 ALA A N 1
ATOM 768 C CA . ALA A 1 97 ? 10.242 25.203 11.961 1 98.44 97 ALA A CA 1
ATOM 769 C C . ALA A 1 97 ? 11.742 24.906 12.031 1 98.44 97 ALA A C 1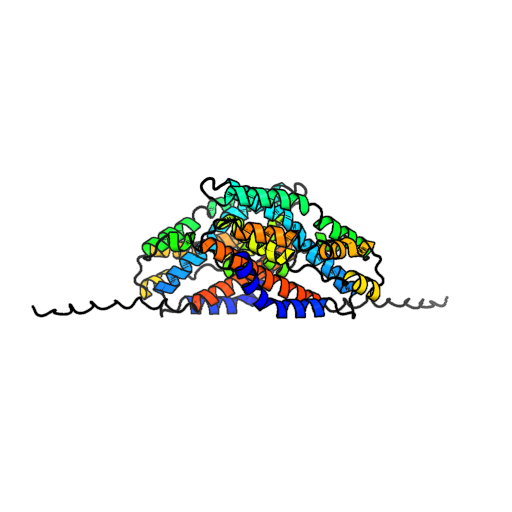
ATOM 771 O O . ALA A 1 97 ? 12.203 24.25 12.961 1 98.44 97 ALA A O 1
ATOM 772 N N . GLY A 1 98 ? 12.453 25.328 11.055 1 98.06 98 GLY A N 1
ATOM 773 C CA . GLY A 1 98 ? 13.906 25.281 11.156 1 98.06 98 GLY A CA 1
ATOM 774 C C . GLY A 1 98 ? 14.516 24.109 10.406 1 98.06 98 GLY A C 1
ATOM 775 O O . GLY A 1 98 ? 15.664 23.734 10.672 1 98.06 98 GLY A O 1
ATOM 776 N N . ALA A 1 99 ? 13.773 23.484 9.516 1 98.06 99 ALA A N 1
ATOM 777 C CA . ALA A 1 99 ? 14.273 22.391 8.68 1 98.06 99 ALA A CA 1
ATOM 778 C C . ALA A 1 99 ? 14.156 22.75 7.199 1 98.06 99 ALA A C 1
ATOM 780 O O . ALA A 1 99 ? 13.711 23.844 6.848 1 98.06 99 ALA A O 1
ATOM 781 N N . LEU A 1 100 ? 14.633 21.922 6.367 1 98.06 100 LEU A N 1
ATOM 782 C CA . LEU A 1 100 ? 14.617 22.188 4.93 1 98.06 100 LEU A CA 1
ATOM 783 C C . LEU A 1 100 ? 13.586 21.297 4.234 1 98.06 100 LEU A C 1
ATOM 785 O O . LEU A 1 100 ? 13.375 20.156 4.637 1 98.06 100 LEU A O 1
ATOM 789 N N . PRO A 1 101 ? 12.938 21.828 3.152 1 97.81 101 PRO A N 1
ATOM 790 C CA . PRO A 1 101 ? 11.992 21 2.391 1 97.81 101 PRO A CA 1
ATOM 791 C C . PRO A 1 101 ? 12.586 19.672 1.9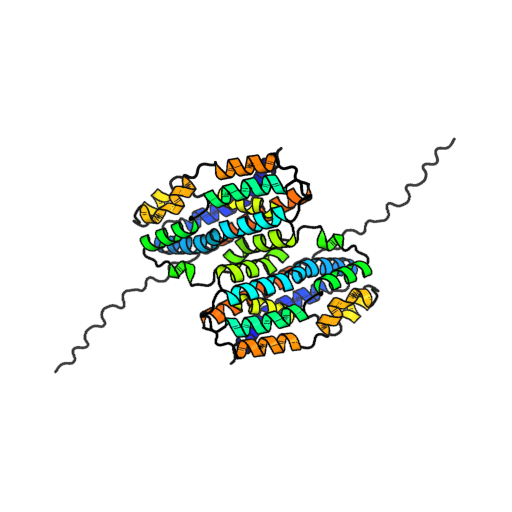4 1 97.81 101 PRO A C 1
ATOM 793 O O . PRO A 1 101 ? 11.875 18.672 1.872 1 97.81 101 PRO A O 1
ATOM 796 N N . GLY A 1 102 ? 13.914 19.656 1.642 1 97.44 102 GLY A N 1
ATOM 797 C CA . GLY A 1 102 ? 14.602 18.438 1.238 1 97.44 102 GLY A CA 1
ATOM 798 C C . GLY A 1 102 ? 14.531 17.328 2.283 1 97.44 102 GLY A C 1
ATOM 799 O O . GLY A 1 102 ? 14.641 16.156 1.956 1 97.44 102 GLY A O 1
ATOM 800 N N . ASP A 1 103 ? 14.383 17.734 3.574 1 97.5 103 ASP A N 1
ATOM 801 C CA . ASP A 1 103 ? 14.258 16.766 4.648 1 97.5 103 ASP A CA 1
ATOM 802 C C . ASP A 1 103 ? 13.008 15.906 4.477 1 97.5 103 ASP A C 1
ATOM 804 O O . ASP A 1 103 ? 12.953 14.766 4.934 1 97.5 103 ASP A O 1
ATOM 808 N N . ALA A 1 104 ? 11.977 16.453 3.838 1 97.94 104 ALA A N 1
ATOM 809 C CA . ALA A 1 104 ? 10.742 15.719 3.574 1 97.94 104 ALA A CA 1
ATOM 810 C C . ALA A 1 104 ? 10.766 15.07 2.191 1 97.94 104 ALA A C 1
ATOM 812 O O . ALA A 1 104 ? 10.25 13.969 2.002 1 97.94 104 ALA A O 1
ATOM 813 N N . LEU A 1 105 ? 11.398 15.68 1.233 1 97.06 105 LEU A N 1
ATOM 814 C CA . LEU A 1 105 ? 11.258 15.32 -0.173 1 97.06 105 LEU A CA 1
ATOM 815 C C . LEU A 1 105 ? 12.297 14.281 -0.576 1 97.06 105 LEU A C 1
ATOM 817 O O . LEU A 1 105 ? 12.031 13.43 -1.428 1 97.06 105 LEU A O 1
ATOM 821 N N . ASP A 1 106 ? 13.461 14.312 -0.004 1 95.31 106 ASP A N 1
ATOM 822 C CA . ASP A 1 106 ? 14.602 13.555 -0.522 1 95.31 106 ASP A CA 1
ATOM 823 C C . ASP A 1 106 ? 14.586 12.117 0.004 1 95.31 106 ASP A C 1
ATOM 825 O O . ASP A 1 106 ? 14.805 11.172 -0.756 1 95.31 106 ASP A O 1
ATOM 829 N N . PRO A 1 107 ? 14.32 11.945 1.29 1 95.88 107 PRO A N 1
ATOM 830 C CA . PRO A 1 107 ? 14.383 10.57 1.799 1 95.88 107 PRO A CA 1
ATOM 831 C C . PRO A 1 107 ? 13.297 9.672 1.218 1 95.88 107 PRO A C 1
ATOM 8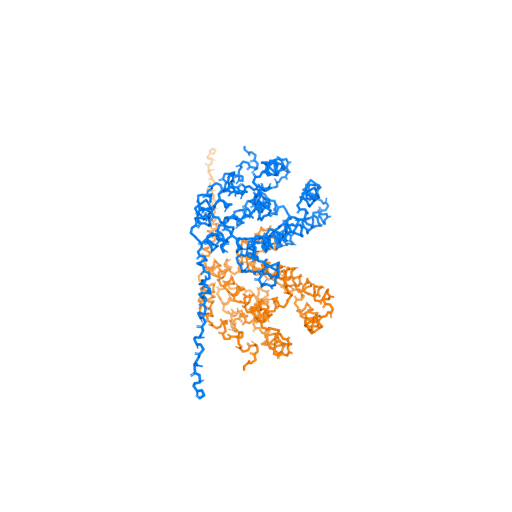33 O O . PRO A 1 107 ? 12.219 10.156 0.854 1 95.88 107 PRO A O 1
ATOM 836 N N . LEU A 1 108 ? 13.586 8.352 1.119 1 97.06 108 LEU A N 1
ATOM 837 C CA . LEU A 1 108 ? 12.531 7.379 0.845 1 97.06 108 LEU A CA 1
ATOM 838 C C . LEU A 1 108 ? 11.43 7.449 1.904 1 97.06 108 LEU A C 1
ATOM 840 O O . LEU A 1 108 ? 11.711 7.344 3.102 1 97.06 108 LEU A O 1
ATOM 844 N N . PRO A 1 109 ? 10.211 7.723 1.424 1 97.81 109 PRO A N 1
ATOM 845 C CA . PRO A 1 109 ? 9.141 7.613 2.42 1 97.81 109 PRO A CA 1
ATOM 846 C C . PRO A 1 109 ? 9.125 6.258 3.121 1 97.81 109 PRO A C 1
ATOM 848 O O . PRO A 1 109 ? 9.203 5.219 2.463 1 97.81 109 PRO A O 1
ATOM 851 N N . PRO A 1 110 ? 9.062 6.266 4.422 1 96.19 110 PRO A N 1
ATOM 852 C CA . PRO A 1 110 ? 9.211 5.004 5.152 1 96.19 110 PRO A CA 1
ATOM 853 C C . PRO A 1 110 ? 8.086 4.012 4.859 1 96.19 110 PRO A C 1
ATOM 855 O O . PRO A 1 110 ? 7 4.414 4.43 1 96.19 110 PRO A O 1
ATOM 858 N N . PRO A 1 111 ? 8.297 2.715 5.156 1 97.69 111 PRO A N 1
ATOM 859 C CA . PRO A 1 111 ? 7.32 1.659 4.887 1 97.69 111 PRO A CA 1
ATOM 860 C C . PRO A 1 111 ? 5.984 1.906 5.586 1 97.69 111 PRO A C 1
ATOM 862 O O . PRO A 1 111 ? 4.93 1.527 5.062 1 97.69 111 PRO A O 1
ATOM 865 N N . ASP A 1 112 ? 6 2.555 6.715 1 97.31 112 ASP A N 1
ATOM 866 C CA . ASP A 1 112 ? 4.75 2.824 7.422 1 97.31 112 ASP A CA 1
ATOM 867 C C . ASP A 1 112 ? 3.844 3.74 6.605 1 97.31 112 ASP A C 1
ATOM 869 O O . ASP A 1 112 ? 2.625 3.551 6.578 1 97.31 112 ASP A O 1
ATOM 873 N N . VAL A 1 113 ? 4.453 4.758 5.961 1 98.56 113 VAL A N 1
ATOM 874 C CA . VAL A 1 113 ? 3.682 5.652 5.105 1 98.56 113 VAL A CA 1
ATOM 875 C C . VAL A 1 113 ? 3.195 4.895 3.871 1 98.56 113 VAL A C 1
ATOM 877 O O . VAL A 1 113 ? 2.025 4.992 3.496 1 98.56 113 VAL A O 1
ATOM 880 N N . ALA A 1 114 ? 4.094 4.137 3.279 1 98.69 114 ALA A N 1
ATOM 881 C CA . ALA A 1 114 ? 3.75 3.385 2.076 1 98.69 114 ALA A CA 1
ATOM 882 C C . ALA A 1 114 ? 2.65 2.363 2.363 1 98.69 114 ALA A C 1
ATOM 884 O O . ALA A 1 114 ? 1.811 2.09 1.504 1 98.69 114 ALA A O 1
ATOM 885 N N . THR A 1 115 ? 2.646 1.819 3.582 1 98.31 115 THR A N 1
ATOM 886 C CA . THR A 1 115 ? 1.634 0.848 3.984 1 98.31 115 THR A CA 1
ATOM 887 C C . THR A 1 115 ? 0.297 1.536 4.246 1 98.31 115 THR A C 1
ATOM 889 O O . THR A 1 115 ? -0.763 0.943 4.039 1 98.31 115 THR A O 1
ATOM 892 N N . LEU A 1 116 ? 0.339 2.744 4.711 1 98.62 116 LEU A N 1
ATOM 893 C CA . LEU A 1 116 ? -0.885 3.51 4.922 1 98.62 116 LEU A CA 1
ATOM 894 C C . LEU A 1 116 ? -1.497 3.938 3.592 1 98.62 116 LEU A C 1
ATOM 896 O O . LEU A 1 116 ? -2.689 3.73 3.357 1 98.62 116 LEU A O 1
ATOM 900 N N . VAL A 1 117 ? -0.712 4.457 2.66 1 98.88 117 VAL A N 1
ATOM 901 C CA . VAL A 1 117 ? -1.19 5.145 1.465 1 98.88 117 VAL A CA 1
ATOM 902 C C . VAL A 1 117 ? -1.283 4.156 0.303 1 98.88 117 VAL A C 1
ATOM 904 O O . VAL A 1 117 ? -2.242 4.188 -0.471 1 98.88 117 VAL A O 1
ATOM 907 N N . GLY A 1 118 ? -0.333 3.277 0.19 1 98.88 118 GLY A N 1
ATOM 908 C CA . GLY A 1 118 ? -0.133 2.4 -0.953 1 98.88 118 GLY A CA 1
ATOM 909 C C . GLY A 1 118 ? -1.345 1.543 -1.267 1 98.88 118 GLY A C 1
ATOM 910 O O . GLY A 1 118 ? -1.798 1.494 -2.412 1 98.88 118 GLY A O 1
ATOM 911 N N . PRO A 1 119 ? -1.904 0.895 -0.285 1 98.88 119 PRO A N 1
ATOM 912 C CA . PRO A 1 119 ? -3.07 0.038 -0.515 1 98.88 119 PRO A CA 1
ATOM 913 C C . PRO A 1 119 ? -4.191 0.757 -1.26 1 98.88 119 PRO A C 1
ATOM 915 O O . PRO A 1 119 ? -4.934 0.13 -2.021 1 98.88 119 PRO A O 1
ATOM 918 N N . GLN A 1 120 ? -4.324 2.039 -1.091 1 98.94 120 GLN A N 1
ATOM 919 C CA . GLN A 1 120 ? -5.363 2.787 -1.791 1 98.94 120 GLN A CA 1
ATOM 920 C C . GLN A 1 120 ? -5.145 2.752 -3.301 1 98.94 120 GLN A C 1
ATOM 922 O O . GLN A 1 120 ? -6.09 2.561 -4.066 1 98.94 120 GLN A O 1
ATOM 927 N N . TYR A 1 121 ? -3.902 2.959 -3.727 1 98.94 121 TYR A N 1
ATOM 928 C CA . TYR A 1 121 ? -3.611 2.824 -5.148 1 98.94 121 TYR A CA 1
ATOM 929 C C . TYR A 1 121 ? -4.035 1.454 -5.664 1 98.94 121 TYR A C 1
ATOM 931 O O . TYR A 1 121 ? -4.648 1.348 -6.73 1 98.94 121 TYR A O 1
ATOM 939 N N . TYR A 1 122 ? -3.711 0.45 -4.906 1 98.88 122 TYR A N 1
ATOM 940 C CA . TYR A 1 122 ? -4.012 -0.917 -5.316 1 98.88 122 TYR A CA 1
ATOM 941 C C . TYR A 1 122 ? -5.516 -1.133 -5.43 1 98.88 122 TYR A C 1
ATOM 943 O O . TYR A 1 122 ? -6 -1.646 -6.441 1 98.88 122 TYR A O 1
ATOM 951 N N . TRP A 1 123 ? -6.27 -0.755 -4.426 1 98.81 123 TRP A N 1
ATOM 952 C CA . TRP A 1 123 ? -7.707 -1.007 -4.426 1 98.81 123 TRP A CA 1
ATOM 953 C C . TRP A 1 123 ? -8.406 -0.178 -5.496 1 98.81 123 TRP A C 1
ATOM 955 O O . TRP A 1 123 ? -9.359 -0.644 -6.129 1 98.81 123 TRP A O 1
ATOM 965 N N . ILE A 1 124 ? -7.93 1.034 -5.727 1 98.5 124 ILE A N 1
ATOM 966 C CA . ILE A 1 124 ? -8.508 1.844 -6.793 1 98.5 124 ILE A CA 1
ATOM 967 C C . ILE A 1 124 ? -8.273 1.165 -8.141 1 98.5 124 ILE A C 1
ATOM 969 O O . ILE A 1 124 ? -9.211 1.003 -8.93 1 98.5 124 ILE A O 1
ATOM 973 N N . GLU A 1 125 ? -7.074 0.686 -8.398 1 97.88 125 GLU A N 1
ATOM 974 C CA . GLU A 1 125 ? -6.68 0.158 -9.703 1 97.88 125 GLU A CA 1
ATOM 975 C C . GLU A 1 125 ? -7.285 -1.222 -9.945 1 97.88 125 GLU A C 1
ATOM 977 O O . GLU A 1 125 ? -7.617 -1.569 -11.078 1 97.88 125 GLU A O 1
ATOM 982 N N . HIS A 1 126 ? -7.445 -1.999 -8.883 1 97.88 126 HIS A N 1
ATOM 983 C CA . HIS A 1 126 ? -7.676 -3.416 -9.133 1 97.88 126 HIS A CA 1
ATOM 984 C C . HIS A 1 126 ? -8.984 -3.881 -8.508 1 97.88 126 HIS A C 1
ATOM 986 O O . HIS A 1 126 ? -9.328 -5.062 -8.578 1 97.88 126 HIS A O 1
ATOM 992 N N . HIS A 1 127 ? -9.703 -2.984 -7.879 1 97.06 127 HIS A N 1
ATOM 993 C CA . HIS A 1 127 ? -11 -3.359 -7.328 1 97.06 127 HIS A CA 1
ATOM 994 C C . HIS A 1 127 ? -12.055 -2.299 -7.637 1 97.06 127 HIS A C 1
ATOM 996 O O . HIS A 1 127 ? -12.742 -2.379 -8.656 1 97.06 127 HIS A O 1
ATOM 1002 N N . HIS A 1 128 ? -12.109 -1.232 -6.863 1 97.5 128 HIS A N 1
ATOM 1003 C CA . HIS A 1 128 ? -13.109 -0.19 -7.059 1 97.5 128 HIS A CA 1
ATOM 1004 C C . HIS A 1 128 ? -12.719 1.091 -6.324 1 97.5 128 HIS A C 1
ATOM 1006 O O . HIS A 1 128 ? -12.297 1.045 -5.168 1 97.5 128 HIS A O 1
ATOM 1012 N N . PRO A 1 129 ? -12.898 2.271 -6.945 1 97.94 129 PRO A N 1
ATOM 1013 C CA . PRO A 1 129 ? -12.445 3.527 -6.34 1 97.94 129 PRO A CA 1
ATOM 1014 C C . PRO A 1 129 ? -13.227 3.891 -5.078 1 97.94 129 PRO A C 1
ATOM 1016 O O . PRO A 1 129 ? -12.805 4.77 -4.324 1 97.94 129 PRO A O 1
ATOM 1019 N N . VAL A 1 130 ? -14.383 3.246 -4.797 1 98.12 130 VAL A N 1
ATOM 1020 C CA . VAL A 1 130 ? -15.188 3.562 -3.621 1 98.12 130 VAL A CA 1
ATOM 1021 C C . VAL A 1 130 ? -14.383 3.295 -2.354 1 98.12 130 VAL A C 1
ATOM 1023 O O . VAL A 1 130 ? -14.625 3.908 -1.312 1 98.12 130 VAL A O 1
ATOM 1026 N N . ALA A 1 131 ? -13.383 2.395 -2.438 1 98.5 131 ALA A N 1
ATOM 1027 C CA . ALA A 1 131 ? -12.539 2.08 -1.289 1 98.5 131 ALA A CA 1
ATOM 1028 C C . ALA A 1 131 ? -11.828 3.328 -0.772 1 98.5 131 ALA A C 1
ATOM 1030 O O . ALA A 1 131 ? -11.594 3.461 0.43 1 98.5 131 ALA A O 1
ATOM 1031 N N . LEU A 1 132 ? -11.531 4.258 -1.667 1 98.88 132 LEU A N 1
ATOM 1032 C CA . LEU A 1 132 ? -10.797 5.461 -1.298 1 98.88 132 LEU A CA 1
ATOM 1033 C C . LEU A 1 132 ? -11.586 6.289 -0.289 1 98.88 132 LEU A C 1
ATOM 1035 O O . LEU A 1 132 ? -10.992 6.992 0.539 1 98.88 132 LEU A O 1
ATOM 1039 N N . LEU A 1 133 ? -12.938 6.191 -0.327 1 98.75 133 LEU A N 1
ATOM 1040 C CA . LEU A 1 133 ? -13.766 6.98 0.575 1 98.75 133 LEU A CA 1
ATOM 1041 C C . LEU A 1 133 ? -13.516 6.59 2.027 1 98.75 133 LEU A C 1
ATOM 1043 O O . LEU A 1 133 ? -13.602 7.43 2.926 1 98.75 133 LEU A O 1
ATOM 1047 N N . GLY A 1 134 ? -13.18 5.309 2.295 1 98.62 134 GLY A N 1
ATOM 1048 C CA . GLY A 1 134 ? -12.805 4.902 3.639 1 98.62 134 GLY A CA 1
ATOM 1049 C C . GLY A 1 134 ? -11.539 5.574 4.137 1 98.62 134 GLY A C 1
ATOM 1050 O O . GLY A 1 134 ? -11.477 6.004 5.293 1 98.62 134 GLY A O 1
ATOM 1051 N N . TYR A 1 135 ? -10.578 5.676 3.277 1 98.69 135 TYR A N 1
ATOM 1052 C CA . TYR A 1 135 ? -9.32 6.352 3.561 1 98.69 135 TYR A CA 1
ATOM 1053 C C . TYR A 1 135 ? -9.547 7.832 3.844 1 98.69 135 TYR A C 1
ATOM 1055 O O . TYR A 1 135 ? -9.023 8.375 4.816 1 98.69 135 TYR A O 1
ATOM 1063 N N . ILE A 1 136 ? -10.336 8.477 3.025 1 98.12 136 ILE A N 1
ATOM 1064 C CA . ILE A 1 136 ? -10.648 9.891 3.188 1 98.12 136 ILE A CA 1
ATOM 1065 C C . ILE A 1 136 ? -11.391 10.109 4.504 1 98.12 136 ILE A C 1
ATOM 1067 O O . ILE A 1 136 ? -11.133 11.078 5.215 1 98.12 136 ILE A O 1
ATOM 1071 N N . ALA A 1 137 ? -12.289 9.227 4.855 1 97 137 ALA A N 1
ATOM 1072 C CA . ALA A 1 137 ? -13.023 9.336 6.113 1 97 137 ALA A CA 1
ATOM 1073 C C . ALA A 1 137 ? -12.062 9.375 7.301 1 97 137 ALA A C 1
ATOM 1075 O O . ALA A 1 137 ? -12.273 10.141 8.25 1 97 137 ALA A O 1
ATOM 1076 N N . VAL A 1 138 ? -11.039 8.594 7.25 1 96.75 138 VAL A N 1
ATOM 1077 C CA . VAL A 1 138 ? -10.07 8.531 8.344 1 96.75 138 VAL A CA 1
ATOM 1078 C C . VAL A 1 138 ? -9.242 9.812 8.383 1 96.75 138 VAL A C 1
ATOM 1080 O O . VAL A 1 138 ? -9.094 10.422 9.445 1 96.75 138 VAL A O 1
ATOM 1083 N N . LEU A 1 139 ? -8.727 10.258 7.23 1 95.19 139 LEU A N 1
ATOM 1084 C CA . LEU A 1 139 ? -7.844 11.422 7.203 1 95.19 139 LEU A CA 1
ATOM 1085 C C . LEU A 1 139 ? -8.609 12.688 7.555 1 95.19 139 LEU A C 1
ATOM 1087 O O . LEU A 1 139 ? -8.07 13.586 8.203 1 95.19 139 LEU A O 1
ATOM 1091 N N . GLU A 1 140 ? -9.852 12.719 7.164 1 93.31 140 GLU A N 1
ATOM 1092 C CA . GLU A 1 140 ? -10.656 13.898 7.441 1 93.31 140 GLU A CA 1
ATOM 1093 C C . GLU A 1 140 ? -11.297 13.828 8.828 1 93.31 140 GLU A C 1
ATOM 1095 O O . GLU A 1 140 ? -11.68 14.844 9.398 1 93.31 140 GLU A O 1
ATOM 1100 N N . GLY A 1 141 ? -11.422 12.633 9.344 1 90.94 141 GLY A N 1
ATOM 1101 C CA . GLY A 1 141 ? -12.164 12.438 10.578 1 90.94 141 GLY A CA 1
ATOM 1102 C C . GLY A 1 141 ? -11.297 12.57 11.82 1 90.94 141 GLY A C 1
ATOM 1103 O O . GLY A 1 141 ? -11.805 12.727 12.93 1 90.94 141 GLY A O 1
ATOM 1104 N N . TYR A 1 142 ? -10.055 12.469 11.641 1 88.19 142 TYR A N 1
ATOM 1105 C CA . TYR A 1 142 ? -9.164 12.523 12.797 1 88.19 142 TYR A CA 1
ATOM 1106 C C . TYR A 1 142 ? -8.164 13.656 12.664 1 88.19 142 TYR A C 1
ATOM 1108 O O . TYR A 1 142 ? -6.953 13.445 12.789 1 88.19 142 TYR A O 1
ATOM 1116 N N . ALA A 1 143 ? -8.742 14.82 12.461 1 81.81 143 ALA A N 1
ATOM 1117 C CA . ALA A 1 143 ? -7.988 16.078 12.398 1 81.81 143 ALA A CA 1
ATOM 1118 C C . ALA A 1 143 ? -7.438 16.453 13.773 1 81.81 143 ALA A C 1
ATOM 1120 O O . ALA A 1 143 ? -7.887 15.922 14.797 1 81.81 143 ALA A O 1
ATOM 1121 N N . PRO A 1 144 ? -6.43 17.297 13.766 1 86.31 144 PRO A N 1
ATOM 1122 C CA . PRO A 1 144 ? -5.871 17.781 15.039 1 86.31 144 PRO A CA 1
ATOM 1123 C C . PRO A 1 144 ? -6.922 18.422 15.938 1 86.31 144 PRO A C 1
ATOM 1125 O O . PRO A 1 144 ? -7.848 19.078 15.453 1 86.31 144 PRO A O 1
ATOM 1128 N N . ALA A 1 145 ? -6.715 18.219 17.203 1 84.12 145 ALA A N 1
ATOM 1129 C CA . ALA A 1 145 ? -7.645 18.734 18.203 1 84.12 145 ALA A CA 1
ATOM 1130 C C . ALA A 1 145 ? -7.57 20.25 18.281 1 84.12 145 ALA A C 1
ATOM 1132 O O . ALA A 1 145 ? -6.512 20.844 18.047 1 84.12 145 ALA A O 1
ATOM 1133 N N . PRO A 1 146 ? -8.734 20.75 18.672 1 84 146 PRO A N 1
ATOM 1134 C CA . PRO A 1 146 ? -8.672 22.172 18.969 1 84 146 PRO A CA 1
ATOM 1135 C C . PRO A 1 146 ? -7.656 22.516 20.047 1 84 146 PRO A C 1
ATOM 1137 O O . PRO A 1 146 ? -7.5 21.75 21.016 1 84 146 PRO A O 1
ATOM 1140 N N . GLY A 1 147 ? -6.891 23.609 19.891 1 89.69 147 GLY A N 1
ATOM 1141 C CA . GLY A 1 147 ? -5.93 24.047 20.891 1 89.69 147 GLY A CA 1
ATOM 1142 C C . GLY A 1 147 ? -4.551 23.438 20.703 1 89.69 147 GLY A C 1
ATOM 1143 O O . GLY A 1 147 ? -3.588 23.859 21.344 1 89.69 147 GLY A O 1
ATOM 1144 N N . LEU A 1 148 ? -4.453 22.453 19.875 1 93.12 148 LEU A N 1
ATOM 1145 C CA . LEU A 1 148 ? -3.17 21.781 19.672 1 93.12 148 LEU A CA 1
ATOM 1146 C C . LEU A 1 148 ? -2.113 22.766 19.188 1 93.12 148 LEU A C 1
ATOM 1148 O O . LEU A 1 148 ? -0.969 22.734 19.641 1 93.12 148 LEU A O 1
ATOM 1152 N N . THR A 1 149 ? -2.469 23.672 18.328 1 95 149 THR A N 1
ATOM 1153 C CA . THR A 1 149 ? -1.529 24.656 17.781 1 95 149 THR A CA 1
ATOM 1154 C C . THR A 1 149 ? -0.939 25.516 18.906 1 95 149 THR A C 1
ATOM 1156 O O . THR A 1 149 ? 0.268 25.75 18.922 1 95 149 THR A O 1
ATOM 1159 N N . ASP A 1 150 ? -1.755 25.922 19.812 1 95.38 150 ASP A N 1
ATOM 1160 C CA . ASP A 1 150 ? -1.292 26.734 20.938 1 95.38 150 ASP A CA 1
ATOM 1161 C C . ASP A 1 150 ? -0.327 25.938 21.812 1 95.38 150 ASP A C 1
ATOM 1163 O O . ASP A 1 150 ? 0.675 26.484 22.281 1 95.38 150 ASP A O 1
ATOM 1167 N N . ARG A 1 151 ? -0.661 24.75 22.016 1 95.5 151 ARG A N 1
ATOM 1168 C CA . ARG A 1 151 ? 0.192 23.891 22.828 1 95.5 151 ARG A CA 1
ATOM 1169 C C . ARG A 1 151 ? 1.559 23.703 22.172 1 95.5 151 ARG A C 1
ATOM 1171 O O . ARG A 1 151 ? 2.588 23.766 22.859 1 95.5 151 ARG A O 1
ATOM 1178 N N . ILE A 1 152 ? 1.566 23.453 20.891 1 97.06 152 ILE A N 1
ATOM 1179 C CA . ILE A 1 152 ? 2.826 23.266 20.188 1 97.06 152 ILE A CA 1
ATOM 1180 C C . ILE A 1 152 ? 3.65 24.547 20.266 1 97.06 152 ILE A C 1
ATOM 1182 O O . ILE A 1 152 ? 4.836 24.516 20.594 1 97.06 152 ILE A O 1
ATOM 1186 N N . ALA A 1 153 ? 3.004 25.672 20 1 97.75 153 ALA A N 1
ATOM 1187 C CA . ALA A 1 153 ? 3.688 26.969 20.047 1 97.75 153 ALA A CA 1
ATOM 1188 C C . ALA A 1 153 ? 4.258 27.234 21.422 1 97.75 153 ALA A C 1
ATOM 1190 O O . ALA A 1 153 ? 5.414 27.656 21.562 1 97.75 153 ALA A O 1
ATOM 1191 N N . GLY A 1 154 ? 3.486 27 22.391 1 97.81 154 GLY A N 1
ATOM 1192 C CA . GLY A 1 154 ? 3.916 27.234 23.766 1 97.81 154 GLY A CA 1
ATOM 1193 C C . GLY A 1 154 ? 5.086 26.375 24.188 1 97.81 154 GLY A C 1
ATOM 1194 O O . GLY A 1 154 ? 5.973 26.812 24.906 1 97.81 154 GLY A O 1
ATOM 1195 N N . THR A 1 155 ? 5.117 25.188 23.766 1 97.5 155 THR A N 1
ATOM 1196 C CA . THR A 1 155 ? 6.129 24.234 24.172 1 97.5 155 THR A CA 1
ATOM 1197 C C . THR A 1 155 ? 7.41 24.422 23.359 1 97.5 155 THR A C 1
ATOM 1199 O O . THR A 1 155 ? 8.516 24.281 23.891 1 97.5 155 THR A O 1
ATOM 1202 N N . THR A 1 156 ? 7.355 24.797 22.125 1 97.44 156 THR A N 1
ATOM 1203 C CA . THR A 1 156 ? 8.508 24.781 21.234 1 97.44 156 THR A CA 1
ATOM 1204 C C . THR A 1 156 ? 9.016 26.188 20.984 1 97.44 156 THR A C 1
ATOM 1206 O O . THR A 1 156 ? 10.141 26.391 20.516 1 97.44 156 THR A O 1
ATOM 1209 N N . GLY A 1 157 ? 8.109 27.156 21.156 1 97.94 157 GLY A N 1
ATOM 1210 C CA . GLY A 1 157 ? 8.461 28.531 20.828 1 97.94 157 GLY A CA 1
ATOM 1211 C C . GLY A 1 157 ? 8.336 28.844 19.344 1 97.94 157 GLY A C 1
ATOM 1212 O O . GLY A 1 157 ? 8.734 29.922 18.906 1 97.94 157 GLY A O 1
ATOM 1213 N N . LEU A 1 158 ? 7.77 27.953 18.594 1 98.31 158 LEU A N 1
ATOM 1214 C CA . LEU A 1 158 ? 7.613 28.156 17.156 1 98.31 158 LEU A CA 1
ATOM 1215 C C . LEU A 1 158 ? 6.602 29.25 16.859 1 98.31 158 LEU A C 1
ATOM 1217 O O . LEU A 1 158 ? 5.582 29.359 17.547 1 98.31 158 LEU A O 1
ATOM 1221 N N . PRO A 1 159 ? 6.879 30.031 15.82 1 98.31 159 PRO A N 1
ATOM 1222 C CA . PRO A 1 159 ? 5.891 31.047 15.414 1 98.31 159 PRO A CA 1
ATOM 1223 C C . PRO A 1 159 ? 4.66 30.422 14.758 1 98.31 159 PRO A C 1
ATOM 1225 O O . PRO A 1 159 ? 4.699 29.266 14.32 1 98.31 159 PRO A O 1
ATOM 1228 N N . ALA A 1 160 ? 3.598 31.172 14.625 1 96.81 160 ALA A N 1
ATOM 1229 C CA . ALA A 1 160 ? 2.328 30.734 14.047 1 96.81 160 ALA A CA 1
ATOM 1230 C C . ALA A 1 160 ? 2.516 30.25 12.609 1 96.81 160 ALA A C 1
ATOM 1232 O O . ALA A 1 160 ? 1.821 29.328 12.164 1 96.81 160 ALA A O 1
ATOM 1233 N N . ALA A 1 161 ? 3.443 30.828 11.914 1 97.75 161 ALA A N 1
ATOM 1234 C CA . ALA A 1 161 ? 3.689 30.516 10.508 1 97.75 161 ALA A CA 1
ATOM 1235 C C . ALA A 1 161 ? 4.152 29.062 10.352 1 97.75 161 ALA A C 1
ATOM 1237 O O . ALA A 1 161 ? 3.977 28.469 9.289 1 97.75 161 ALA A O 1
ATOM 1238 N N . ALA A 1 162 ? 4.727 28.469 11.398 1 98.31 162 ALA A N 1
ATOM 1239 C CA . ALA A 1 162 ? 5.207 27.094 11.352 1 98.31 162 ALA A CA 1
ATOM 1240 C C . ALA A 1 162 ? 4.074 26.109 11.609 1 98.31 162 ALA A C 1
ATOM 1242 O O . ALA A 1 162 ? 4.27 24.891 11.539 1 98.31 162 ALA A O 1
ATOM 1243 N N . LEU A 1 163 ? 2.857 26.625 11.938 1 97.81 163 LEU A N 1
ATOM 1244 C CA . LEU A 1 163 ? 1.778 25.766 12.422 1 97.81 163 LEU A CA 1
ATOM 1245 C C . LEU A 1 163 ? 0.536 25.922 11.547 1 97.81 163 LEU A C 1
ATOM 1247 O O . LEU A 1 163 ? -0.562 25.531 11.953 1 97.81 163 LEU A O 1
ATOM 1251 N N . ARG A 1 164 ? 0.671 26.438 10.359 1 95.81 164 ARG A N 1
ATOM 1252 C CA . ARG A 1 164 ? -0.449 26.719 9.469 1 95.81 164 ARG A CA 1
ATOM 1253 C C . ARG A 1 164 ? -1.26 25.453 9.188 1 95.81 164 ARG A C 1
ATOM 1255 O O . ARG A 1 164 ? -2.484 25.453 9.328 1 95.81 164 ARG A O 1
ATOM 1262 N N . THR A 1 165 ? -0.603 24.375 8.742 1 94.88 165 THR A N 1
ATOM 1263 C CA . THR A 1 165 ? -1.3 23.156 8.344 1 94.88 165 THR A CA 1
ATOM 1264 C C . THR A 1 165 ? -2.115 22.594 9.5 1 94.88 165 THR A C 1
ATOM 1266 O O . THR A 1 165 ? -3.279 22.234 9.328 1 94.88 165 THR A O 1
ATOM 1269 N N . VAL A 1 166 ? -1.458 22.531 10.711 1 94.19 166 VAL A N 1
ATOM 1270 C CA . VAL A 1 166 ? -2.143 22 11.883 1 94.19 166 VAL A CA 1
ATOM 1271 C C . VAL A 1 166 ? -3.33 22.906 12.234 1 94.19 166 VAL A C 1
ATOM 1273 O O . VAL A 1 166 ? -4.43 22.406 12.508 1 94.19 166 VAL A O 1
ATOM 1276 N N . ARG A 1 167 ? -3.143 24.141 12.172 1 93.62 167 ARG A N 1
ATOM 1277 C CA . ARG A 1 167 ? -4.176 25.125 12.516 1 93.62 167 ARG A CA 1
ATOM 1278 C C . ARG A 1 167 ? -5.355 25.031 11.555 1 93.62 167 ARG A C 1
ATOM 1280 O O . ARG A 1 167 ? -6.508 24.953 11.984 1 93.62 167 ARG A O 1
ATOM 1287 N N . GLU A 1 168 ? -5.098 25 10.273 1 91.31 168 GLU A N 1
ATOM 1288 C CA . GLU A 1 168 ? -6.148 24.984 9.258 1 91.31 168 GLU A CA 1
ATOM 1289 C C . GLU A 1 168 ? -6.93 23.672 9.297 1 91.31 168 GLU A C 1
ATOM 1291 O O . GLU A 1 168 ? -8.141 23.656 9.078 1 91.31 168 GLU A O 1
ATOM 1296 N N . HIS A 1 169 ? -6.289 22.594 9.602 1 89.19 169 HIS A N 1
ATOM 1297 C CA . HIS A 1 169 ? -6.977 21.312 9.656 1 89.19 169 HIS A CA 1
ATOM 1298 C C . HIS A 1 169 ? -7.738 21.156 10.969 1 89.19 169 HIS A C 1
ATOM 1300 O O . HIS A 1 169 ? -8.766 20.469 11.016 1 89.19 169 HIS A O 1
ATOM 1306 N N . ALA A 1 170 ? -7.207 21.828 11.969 1 83.88 170 ALA A N 1
ATOM 1307 C CA . ALA A 1 170 ? -7.949 21.828 13.227 1 83.88 170 ALA A CA 1
ATOM 1308 C C . ALA A 1 170 ? -9.227 22.656 13.102 1 83.88 170 ALA A C 1
ATOM 1310 O O . ALA A 1 170 ? -10.234 22.359 13.75 1 83.88 170 ALA A O 1
ATOM 1311 N N . ALA A 1 171 ? -9.047 23.766 12.328 1 75.5 171 ALA A N 1
ATOM 1312 C CA . ALA A 1 171 ? -10.172 24.672 12.156 1 75.5 171 ALA A CA 1
ATOM 1313 C C . ALA A 1 171 ? -11.188 24.109 11.164 1 75.5 171 ALA A C 1
ATOM 1315 O O . ALA A 1 171 ? -12.375 24.438 11.227 1 75.5 171 ALA A O 1
ATOM 1316 N N . LEU A 1 172 ? -10.438 23.484 10.047 1 62.81 172 LEU A N 1
ATOM 1317 C CA . LEU A 1 172 ? -11.336 22.938 9.031 1 62.81 172 LEU A CA 1
ATOM 1318 C C . LEU A 1 172 ? -12.469 22.156 9.672 1 62.81 172 LEU A C 1
ATOM 1320 O O . LEU A 1 172 ? -12.227 21.219 10.438 1 62.81 172 LEU A O 1
ATOM 1324 N N . ASP A 1 173 ? -13.484 22.953 10.078 1 59.84 173 ASP A N 1
ATOM 1325 C CA . ASP A 1 173 ? -14.711 22.422 10.641 1 59.84 173 ASP A CA 1
ATOM 1326 C C . ASP A 1 173 ? -15.023 21.031 10.055 1 59.84 173 ASP A C 1
ATOM 1328 O O . ASP A 1 173 ? -14.352 20.594 9.125 1 59.84 173 ASP A O 1
ATOM 1332 N N . THR A 1 174 ? -15.844 20.234 10.773 1 66.31 174 THR A N 1
ATOM 1333 C CA . THR A 1 174 ? -16.438 18.938 10.5 1 66.31 174 THR A CA 1
ATOM 1334 C C . THR A 1 174 ? -17.094 18.906 9.125 1 66.31 174 THR A C 1
ATOM 1336 O O . THR A 1 174 ? -17.766 17.938 8.766 1 66.31 174 THR A O 1
ATOM 1339 N N . ASP A 1 175 ? -16.609 19.906 8.312 1 81.69 175 ASP A N 1
ATOM 1340 C CA . ASP A 1 175 ? -17.375 20.047 7.074 1 81.69 175 ASP A CA 1
ATOM 1341 C C . ASP A 1 175 ? -16.984 18.953 6.078 1 81.69 175 ASP A C 1
ATOM 1343 O O . ASP A 1 175 ? -17.859 18.312 5.484 1 81.69 175 ASP A O 1
ATOM 1347 N N . HIS A 1 176 ? -15.664 18.703 5.957 1 85.94 176 HIS A N 1
ATOM 1348 C CA . HIS A 1 176 ? -15.25 17.672 5.012 1 85.94 176 HIS A CA 1
ATOM 1349 C C . HIS A 1 176 ? -15.82 16.312 5.395 1 85.94 176 HIS A C 1
ATOM 1351 O O . HIS A 1 176 ? -16.281 15.562 4.531 1 85.94 176 HIS A O 1
ATOM 1357 N N . LEU A 1 177 ? -15.797 16.141 6.652 1 90.56 177 LEU A N 1
ATOM 1358 C CA . LEU A 1 177 ? -16.297 14.844 7.105 1 90.56 177 LEU A CA 1
ATOM 1359 C C . LEU A 1 177 ? -17.812 14.758 6.961 1 90.56 177 LEU A C 1
ATOM 1361 O O . LEU A 1 177 ? -18.344 13.719 6.57 1 90.56 177 LEU A O 1
ATOM 1365 N N . ASP A 1 178 ? -18.469 15.891 7.234 1 92.88 178 ASP A N 1
ATOM 1366 C CA . ASP A 1 178 ? -19.922 15.938 7.082 1 92.88 178 ASP A CA 1
ATOM 1367 C C . ASP A 1 178 ? -20.328 15.719 5.629 1 92.88 178 ASP A C 1
ATOM 1369 O O . ASP A 1 178 ? -21.281 14.984 5.348 1 92.88 178 ASP A O 1
ATOM 1373 N N . GLU A 1 179 ? -19.656 16.344 4.789 1 94.5 179 GLU A N 1
ATOM 1374 C CA . GLU A 1 179 ? -19.938 16.188 3.363 1 94.5 179 GLU A CA 1
ATOM 1375 C C . GLU A 1 179 ? -19.734 14.734 2.928 1 94.5 179 GLU A C 1
ATOM 1377 O O . GLU A 1 179 ? -20.516 14.195 2.148 1 94.5 179 GLU A O 1
ATOM 1382 N N . LEU A 1 180 ? -18.688 14.109 3.398 1 96.38 180 LEU A N 1
ATOM 1383 C CA . LEU A 1 180 ? -18.406 12.719 3.066 1 96.38 180 LEU A CA 1
ATOM 1384 C C . LEU A 1 180 ? -19.484 11.805 3.627 1 96.38 180 LEU A C 1
ATOM 1386 O O . LEU A 1 180 ? -19.969 10.898 2.936 1 96.38 180 LEU A O 1
ATOM 1390 N N . HIS A 1 181 ? -19.891 12.07 4.855 1 96.62 181 HIS A N 1
ATOM 1391 C CA . HIS A 1 181 ? -20.938 11.258 5.469 1 96.62 181 HIS A CA 1
ATOM 1392 C C . HIS A 1 181 ? -22.25 11.375 4.699 1 96.62 181 HIS A C 1
ATOM 1394 O O . HIS A 1 181 ? -22.938 10.375 4.488 1 96.62 181 HIS A O 1
ATOM 1400 N N . ALA A 1 182 ? -22.562 12.562 4.301 1 97.25 182 ALA A N 1
ATOM 1401 C CA . ALA A 1 182 ? -23.766 12.758 3.498 1 97.25 182 ALA A CA 1
ATOM 1402 C C . ALA A 1 182 ? -23.688 11.992 2.184 1 97.25 182 ALA A C 1
ATOM 1404 O O . ALA A 1 182 ? -24.672 11.391 1.742 1 97.25 182 ALA A O 1
ATOM 1405 N N . LEU A 1 183 ? -22.547 12.016 1.561 1 97.94 183 LEU A N 1
ATOM 1406 C CA . LEU A 1 183 ? -22.344 11.266 0.331 1 97.94 183 LEU A CA 1
ATOM 1407 C C . LEU A 1 183 ? -22.531 9.773 0.568 1 97.94 183 LEU A C 1
ATOM 1409 O O . LEU A 1 183 ? -23.25 9.109 -0.185 1 97.94 183 LEU A O 1
ATOM 1413 N N . LEU A 1 184 ? -21.906 9.234 1.588 1 98.31 184 LEU A N 1
ATOM 1414 C CA . LEU A 1 184 ? -21.969 7.812 1.896 1 98.31 184 LEU A CA 1
ATOM 1415 C C . LEU A 1 184 ? -23.422 7.375 2.098 1 98.31 184 LEU A C 1
ATOM 1417 O O . LEU A 1 184 ? -23.812 6.281 1.68 1 98.31 184 LEU A O 1
ATOM 1421 N N . ASP A 1 185 ? -24.219 8.242 2.707 1 98.19 185 ASP A N 1
ATOM 1422 C CA . ASP A 1 185 ? -25.594 7.887 3.037 1 98.19 185 ASP A CA 1
ATOM 1423 C C . ASP A 1 185 ? -26.484 7.961 1.804 1 98.19 185 ASP A C 1
ATOM 1425 O O . ASP A 1 185 ? -27.578 7.383 1.786 1 98.19 185 ASP A O 1
ATOM 1429 N N . ARG A 1 186 ? -26.062 8.617 0.804 1 97.19 186 ARG A N 1
ATOM 1430 C CA . ARG A 1 186 ? -26.906 8.75 -0.382 1 97.19 186 ARG A CA 1
ATOM 1431 C C . ARG A 1 186 ? -26.469 7.777 -1.472 1 97.19 186 ARG A C 1
ATOM 1433 O O . ARG A 1 186 ? -27.234 7.488 -2.395 1 97.19 186 ARG A O 1
ATOM 1440 N N . LEU A 1 187 ? -25.266 7.266 -1.455 1 97.62 187 LEU A N 1
ATOM 1441 C CA . LEU A 1 187 ? -24.75 6.359 -2.477 1 97.62 187 LEU A CA 1
ATOM 1442 C C . LEU A 1 187 ? -25.484 5.027 -2.441 1 97.62 187 LEU A C 1
ATOM 1444 O O . LEU A 1 187 ? -25.734 4.477 -1.366 1 97.62 187 LEU A O 1
ATOM 1448 N N . PRO A 1 188 ? -25.875 4.605 -3.613 1 97 188 PRO A N 1
ATOM 1449 C CA . PRO A 1 188 ? -26.484 3.271 -3.674 1 97 188 PRO A CA 1
ATOM 1450 C C . PRO A 1 188 ? -25.438 2.154 -3.59 1 97 188 PRO A C 1
ATOM 1452 O O . PRO A 1 188 ? -25.281 1.38 -4.539 1 97 188 PRO A O 1
ATOM 1455 N N . LEU A 1 189 ? -24.844 1.947 -2.484 1 97.62 189 LEU A N 1
ATOM 1456 C CA . LEU A 1 189 ? -23.766 0.979 -2.285 1 97.62 189 LEU A CA 1
ATOM 1457 C C . LEU A 1 189 ? -24.328 -0.439 -2.209 1 97.62 189 LEU A C 1
ATOM 1459 O O . LEU A 1 189 ? -25.328 -0.683 -1.533 1 97.62 189 LEU A O 1
ATOM 1463 N N . THR A 1 190 ? -23.672 -1.272 -2.914 1 96.38 190 THR A N 1
ATOM 1464 C CA . THR A 1 190 ? -23.891 -2.686 -2.633 1 96.38 190 THR A CA 1
ATOM 1465 C C . 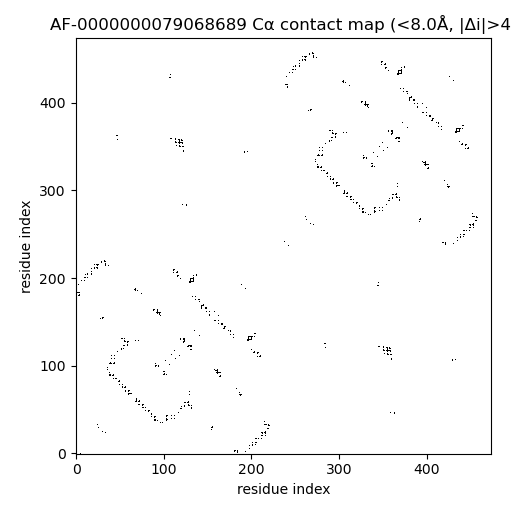THR A 1 190 ? -23.25 -3.084 -1.31 1 96.38 190 THR A C 1
ATOM 1467 O O . THR A 1 190 ? -22.453 -2.33 -0.752 1 96.38 190 THR A O 1
ATOM 1470 N N . ARG A 1 191 ? -23.609 -4.25 -0.775 1 96.44 191 ARG A N 1
ATOM 1471 C CA . ARG A 1 191 ? -23.016 -4.762 0.453 1 96.44 191 ARG A CA 1
ATOM 1472 C C . ARG A 1 191 ? -21.5 -4.91 0.305 1 96.44 191 ARG A C 1
ATOM 1474 O O . ARG A 1 191 ? -20.75 -4.594 1.229 1 96.44 191 ARG A O 1
ATOM 1481 N N . ASP A 1 192 ? -21.031 -5.375 -0.844 1 96.44 192 ASP A N 1
ATOM 1482 C CA . ASP A 1 192 ? -19.609 -5.574 -1.104 1 96.44 192 ASP A CA 1
ATOM 1483 C C . ASP A 1 192 ? -18.859 -4.242 -1.141 1 96.44 192 ASP A C 1
ATOM 1485 O O . ASP A 1 192 ? -17.734 -4.141 -0.649 1 96.44 192 ASP A O 1
ATOM 1489 N N . GLN A 1 193 ? -19.469 -3.289 -1.719 1 97.31 193 GLN A N 1
ATOM 1490 C CA . GLN A 1 193 ? -18.859 -1.971 -1.801 1 97.31 193 GLN A CA 1
ATOM 1491 C C . GLN A 1 193 ? -18.766 -1.321 -0.424 1 97.31 193 GLN A C 1
ATOM 1493 O O . GLN A 1 193 ? -17.75 -0.7 -0.094 1 97.31 193 GLN A O 1
ATOM 1498 N N . GLU A 1 194 ? -19.812 -1.444 0.36 1 98.06 194 GLU A N 1
ATOM 1499 C CA . GLU A 1 194 ? -19.75 -0.945 1.73 1 98.06 194 GLU A CA 1
ATOM 1500 C C . GLU A 1 194 ? -18.672 -1.65 2.533 1 98.06 194 GLU A C 1
ATOM 1502 O O . GLU A 1 194 ? -17.969 -1.019 3.326 1 98.06 194 GLU A O 1
ATOM 1507 N N . ALA A 1 195 ? -18.547 -2.922 2.348 1 97.88 195 ALA A N 1
ATOM 1508 C CA . ALA A 1 195 ? -17.5 -3.684 3.025 1 97.88 195 ALA A CA 1
ATOM 1509 C C . ALA A 1 195 ? -16.109 -3.205 2.607 1 97.88 195 ALA A C 1
ATOM 1511 O O . ALA A 1 195 ? -15.211 -3.086 3.441 1 97.88 195 ALA A O 1
ATOM 1512 N N . ALA A 1 196 ? -15.953 -2.943 1.326 1 97.94 196 ALA A N 1
ATOM 1513 C CA . ALA A 1 196 ? -14.672 -2.453 0.82 1 97.94 196 ALA A CA 1
ATOM 1514 C C . ALA A 1 196 ? -14.305 -1.118 1.461 1 97.94 196 ALA A C 1
ATOM 1516 O O . ALA A 1 196 ? -13.164 -0.914 1.87 1 97.94 196 ALA A O 1
ATOM 1517 N N . LEU A 1 197 ? -15.25 -0.292 1.52 1 97.88 197 LEU A N 1
ATOM 1518 C CA . LEU A 1 197 ? -15.102 1.005 2.172 1 97.88 197 LEU A CA 1
ATOM 1519 C C . LEU A 1 197 ? -14.695 0.834 3.633 1 97.88 197 LEU A C 1
ATOM 1521 O O . LEU A 1 197 ? -13.789 1.514 4.113 1 97.88 197 LEU A O 1
ATOM 1525 N N . ALA A 1 198 ? -15.352 -0.015 4.32 1 98.5 198 ALA A N 1
ATOM 1526 C CA . ALA A 1 198 ? -15.086 -0.249 5.738 1 98.5 198 ALA A CA 1
ATOM 1527 C C . ALA A 1 198 ? -13.688 -0.832 5.945 1 98.5 198 ALA A C 1
ATOM 1529 O O . ALA A 1 198 ? -12.969 -0.424 6.863 1 98.5 198 ALA A O 1
ATOM 1530 N N . VAL A 1 199 ? -13.297 -1.747 5.125 1 98.56 199 VAL A N 1
ATOM 1531 C CA . VAL A 1 199 ? -11.977 -2.365 5.215 1 98.56 199 VAL A CA 1
ATOM 1532 C C . VAL A 1 199 ? -10.898 -1.314 4.977 1 98.56 199 VAL A C 1
ATOM 1534 O O . VAL A 1 199 ? -9.914 -1.254 5.711 1 98.56 199 VAL A O 1
ATOM 1537 N N . SER A 1 200 ? -11.117 -0.538 3.957 1 98.75 200 SER A N 1
ATOM 1538 C CA . SER A 1 200 ? -10.18 0.542 3.666 1 98.75 200 SER A CA 1
ATOM 1539 C C . SER A 1 200 ? -10.039 1.484 4.859 1 98.75 200 SER A C 1
ATOM 1541 O O . SER A 1 200 ? -8.922 1.85 5.234 1 98.75 200 SER A O 1
ATOM 1543 N N . ALA A 1 201 ? -11.148 1.849 5.465 1 98.69 201 ALA A N 1
ATOM 1544 C CA . ALA A 1 201 ? -11.148 2.764 6.605 1 98.69 201 ALA A CA 1
ATOM 1545 C C . ALA A 1 201 ? -10.414 2.152 7.797 1 98.69 201 ALA A C 1
ATOM 1547 O O . ALA A 1 201 ? -9.555 2.795 8.406 1 98.69 201 ALA A O 1
ATOM 1548 N N . LEU A 1 202 ? -10.742 0.951 8.109 1 98.62 202 LEU A N 1
ATOM 1549 C CA . LEU A 1 202 ? -10.141 0.282 9.258 1 98.62 202 LEU A CA 1
ATOM 1550 C C . LEU A 1 202 ? -8.648 0.078 9.039 1 98.62 202 LEU A C 1
ATOM 1552 O O . LEU A 1 202 ? -7.852 0.284 9.961 1 98.62 202 LEU A O 1
ATOM 1556 N N . HIS A 1 203 ? -8.266 -0.323 7.844 1 98.56 203 HIS A N 1
ATOM 1557 C CA . HIS A 1 203 ? -6.852 -0.455 7.512 1 98.56 203 HIS A CA 1
ATOM 1558 C C . HIS A 1 203 ? -6.125 0.876 7.664 1 98.56 203 HIS A C 1
ATOM 1560 O O . HIS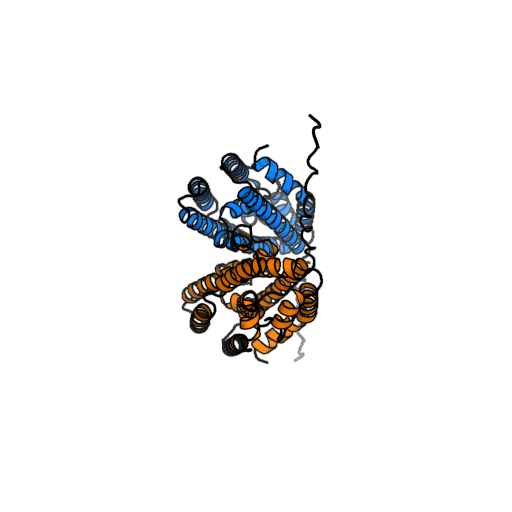 A 1 203 ? -5.035 0.929 8.234 1 98.56 203 HIS A O 1
ATOM 1566 N N . SER A 1 204 ? -6.715 1.934 7.137 1 98.56 204 SER A N 1
ATOM 1567 C CA . SER A 1 204 ? -6.117 3.264 7.18 1 98.56 204 SER A CA 1
ATOM 1568 C C . SER A 1 204 ? -5.941 3.744 8.617 1 98.56 204 SER A C 1
ATOM 1570 O O . SER A 1 204 ? -4.895 4.293 8.969 1 98.56 204 SER A O 1
ATOM 1572 N N . LEU A 1 205 ? -6.969 3.498 9.422 1 98.38 205 LEU A N 1
ATOM 1573 C CA . LEU A 1 205 ? -6.891 3.949 10.805 1 98.38 205 LEU A CA 1
ATOM 1574 C C . LEU A 1 205 ? -5.812 3.182 11.57 1 98.38 205 LEU A C 1
ATOM 1576 O O . LEU A 1 205 ? -5.051 3.771 12.336 1 98.38 205 LEU A O 1
ATOM 1580 N N . ASP A 1 206 ? -5.758 1.925 11.352 1 98.19 206 ASP A N 1
ATOM 1581 C CA . ASP A 1 206 ? -4.723 1.106 11.977 1 98.19 206 ASP A CA 1
ATOM 1582 C C . ASP A 1 206 ? -3.328 1.567 11.562 1 98.19 206 ASP A C 1
ATOM 1584 O O . ASP A 1 206 ? -2.443 1.728 12.406 1 98.19 206 ASP A O 1
ATOM 1588 N N . ALA A 1 207 ? -3.141 1.752 10.297 1 98.06 207 ALA A N 1
ATOM 1589 C CA . ALA A 1 207 ? -1.844 2.174 9.773 1 98.06 207 ALA A CA 1
ATOM 1590 C C . ALA A 1 207 ? -1.48 3.57 10.266 1 98.06 207 ALA A C 1
ATOM 1592 O O . ALA A 1 207 ? -0.319 3.844 10.578 1 98.06 207 ALA A O 1
ATOM 1593 N N . LEU A 1 208 ? -2.457 4.469 10.297 1 97.94 208 LEU A N 1
ATOM 1594 C CA . LEU A 1 208 ? -2.232 5.809 10.828 1 97.94 208 LEU A CA 1
ATOM 1595 C C . LEU A 1 208 ? -1.805 5.742 12.289 1 97.94 208 LEU A C 1
ATOM 1597 O O . LEU A 1 208 ? -0.892 6.461 12.711 1 97.94 208 LEU A O 1
ATOM 1601 N N . THR A 1 209 ? -2.453 4.898 13.039 1 97.81 209 THR A N 1
ATOM 1602 C CA . THR A 1 209 ? -2.1 4.715 14.445 1 97.81 209 THR A CA 1
ATOM 1603 C C . THR A 1 209 ? -0.65 4.258 14.586 1 97.81 209 THR A C 1
ATOM 1605 O O . THR A 1 209 ? 0.104 4.805 15.391 1 97.81 209 THR A O 1
ATOM 1608 N N . ARG A 1 210 ? -0.254 3.32 13.812 1 96.94 210 ARG A N 1
ATOM 1609 C CA . ARG A 1 210 ? 1.12 2.83 13.852 1 96.94 210 ARG A CA 1
ATOM 1610 C C . ARG A 1 210 ? 2.107 3.938 13.508 1 96.94 210 ARG A C 1
ATOM 1612 O O . ARG A 1 210 ? 3.189 4.02 14.086 1 96.94 210 ARG A O 1
ATOM 1619 N N . LEU A 1 211 ? 1.737 4.699 12.562 1 96.94 211 LEU A N 1
ATOM 1620 C CA . LEU A 1 211 ? 2.572 5.824 12.156 1 96.94 211 LEU A CA 1
ATOM 1621 C C . LEU A 1 211 ? 2.785 6.785 13.32 1 96.94 211 LEU A C 1
ATOM 1623 O O . LEU A 1 211 ? 3.912 7.219 13.578 1 96.94 211 LEU A O 1
ATOM 1627 N N . PHE A 1 212 ? 1.739 7.074 14.055 1 96.44 212 PHE A N 1
ATOM 1628 C CA . PHE A 1 212 ? 1.831 7.996 15.18 1 96.44 212 PHE A CA 1
ATOM 1629 C C . PHE A 1 212 ? 2.594 7.363 16.344 1 96.44 212 PHE A C 1
ATOM 1631 O O . PHE A 1 212 ? 3.299 8.055 17.078 1 96.44 212 PHE A O 1
ATOM 1638 N N . VAL A 1 213 ? 2.42 6.066 16.531 1 97.12 213 VAL A N 1
ATOM 1639 C CA . VAL A 1 213 ? 3.201 5.367 17.547 1 97.12 213 VAL A CA 1
ATOM 1640 C C . VAL A 1 213 ? 4.691 5.508 17.25 1 97.12 213 VAL A C 1
ATOM 1642 O O . VAL A 1 213 ? 5.484 5.828 18.125 1 97.12 213 VAL A O 1
ATOM 1645 N N . ARG A 1 214 ? 5.066 5.355 16.062 1 95.88 214 ARG A N 1
ATOM 1646 C CA . ARG A 1 214 ? 6.465 5.457 15.672 1 95.88 214 ARG A CA 1
ATOM 1647 C C . ARG A 1 214 ? 6.988 6.879 15.844 1 95.88 214 ARG A C 1
ATOM 1649 O O . ARG A 1 214 ? 8.109 7.082 16.328 1 95.88 214 ARG A O 1
ATOM 1656 N N . LEU A 1 215 ? 6.23 7.84 15.414 1 95.5 215 LEU A N 1
ATOM 1657 C CA . LEU A 1 215 ? 6.609 9.242 15.57 1 95.5 215 LEU A CA 1
ATOM 1658 C C . LEU A 1 215 ? 6.789 9.586 17.047 1 95.5 215 LEU A C 1
ATOM 1660 O O . LEU A 1 215 ? 7.652 10.398 17.391 1 95.5 215 LEU A O 1
ATOM 1664 N N . GLY A 1 216 ? 5.945 8.969 17.828 1 95.06 216 GLY A N 1
ATOM 1665 C CA . GLY A 1 216 ? 6.027 9.219 19.266 1 95.06 216 GLY A CA 1
ATOM 1666 C C . GLY A 1 216 ? 7.27 8.625 19.891 1 95.06 216 GLY A C 1
ATOM 1667 O O . GLY A 1 216 ? 7.711 9.086 20.953 1 95.06 216 GLY A O 1
ATOM 1668 N N . ARG A 1 217 ? 7.785 7.508 19.391 1 88 217 ARG A N 1
ATOM 1669 C CA . ARG A 1 217 ? 8.961 6.84 19.938 1 88 217 ARG A CA 1
ATOM 1670 C C . ARG A 1 217 ? 10.242 7.516 19.469 1 88 217 ARG A C 1
ATOM 1672 O O . ARG A 1 217 ? 11.312 7.312 20.047 1 88 217 ARG A O 1
ATOM 1679 N N . SER A 1 218 ? 10.266 8 18.359 1 66.06 218 SER A N 1
ATOM 1680 C CA . SER A 1 218 ? 11.477 8.555 17.766 1 66.06 218 SER A CA 1
ATOM 1681 C C . SER A 1 218 ? 12.117 9.578 18.703 1 66.06 218 SER A C 1
ATOM 1683 O O . SER A 1 218 ? 11.453 10.508 19.172 1 66.06 218 SER A O 1
ATOM 1685 N N . ALA A 1 219 ? 12.969 8.93 19.688 1 55.06 219 ALA A N 1
ATOM 1686 C CA . ALA A 1 219 ? 13.82 9.719 20.578 1 55.06 219 ALA A CA 1
ATOM 1687 C C . ALA A 1 219 ? 14.531 10.836 19.828 1 55.06 219 ALA A C 1
ATOM 1689 O O . ALA A 1 219 ? 14.773 10.719 18.625 1 55.06 219 ALA A O 1
ATOM 1690 N N . PRO A 1 220 ? 14.836 11.945 20.594 1 49.03 220 PRO A N 1
ATOM 1691 C CA . PRO A 1 220 ? 15.594 13.078 20.062 1 49.03 220 PRO A CA 1
ATOM 1692 C C . PRO A 1 220 ? 16.875 12.656 19.344 1 49.03 220 PRO A C 1
ATOM 1694 O O . PRO A 1 220 ? 17.484 11.648 19.719 1 49.03 220 PRO A O 1
ATOM 1697 N N . ALA A 1 221 ? 17.047 12.844 18.047 1 43.19 221 ALA A N 1
ATOM 1698 C CA . ALA A 1 221 ? 18.438 12.805 17.609 1 43.19 221 ALA A CA 1
ATOM 1699 C C . ALA A 1 221 ? 19.359 13.391 18.672 1 43.19 221 ALA A C 1
ATOM 1701 O O . ALA A 1 221 ? 19 14.344 19.359 1 43.19 221 ALA A O 1
ATOM 1702 N N . PRO A 1 222 ? 20.328 12.602 19.203 1 38.59 222 PRO A N 1
ATOM 1703 C CA . PRO A 1 222 ? 21.203 13.281 20.172 1 38.59 222 PRO A CA 1
ATOM 1704 C C . PRO A 1 222 ? 21.547 14.703 19.75 1 38.59 222 PRO A C 1
ATOM 1706 O O . PRO A 1 222 ? 21.609 15.008 18.562 1 38.59 222 PRO A O 1
ATOM 1709 N N . SER A 1 223 ? 21.156 15.578 20.5 1 37.03 223 SER A N 1
ATOM 1710 C CA . SER A 1 223 ? 21.656 16.938 20.344 1 37.03 223 SER A CA 1
ATOM 1711 C C . SER A 1 223 ? 23.141 16.938 19.953 1 37.03 223 SER A C 1
ATOM 1713 O O . SER A 1 223 ? 23.922 16.156 20.484 1 37.03 223 SER A O 1
ATOM 1715 N N . LEU A 1 224 ? 23.5 17.156 18.656 1 36.19 224 LEU A N 1
ATOM 1716 C CA . LEU A 1 224 ? 24.891 17.484 18.406 1 36.19 224 LEU A CA 1
ATOM 1717 C C . LEU A 1 224 ? 25.469 18.297 19.562 1 36.19 224 LEU A C 1
ATOM 1719 O O . LEU A 1 224 ? 25.062 19.438 19.797 1 36.19 224 LEU A O 1
ATOM 1723 N N . ARG A 1 225 ? 25.734 17.828 20.719 1 35.75 225 ARG A N 1
ATOM 1724 C CA . ARG A 1 225 ? 26.625 18.531 21.641 1 35.75 225 ARG A CA 1
ATOM 1725 C C . ARG A 1 225 ? 27.734 19.25 20.875 1 35.75 225 ARG A C 1
ATOM 1727 O O . ARG A 1 225 ? 28.266 18.719 19.906 1 35.75 225 ARG A O 1
ATOM 1734 N N . GLY A 1 226 ? 27.797 20.625 21.031 1 30.2 226 GLY A N 1
ATOM 1735 C CA . GLY A 1 226 ? 28.844 21.547 20.641 1 30.2 226 GLY A CA 1
ATOM 1736 C C . GLY A 1 226 ? 30.234 20.984 20.828 1 30.2 226 GLY A C 1
ATOM 1737 O O . GLY A 1 226 ? 30.641 20.656 21.938 1 30.2 226 GLY A O 1
ATOM 1738 N N . ALA A 1 227 ? 30.703 20.203 19.906 1 41.28 227 ALA A N 1
ATOM 1739 C CA . ALA A 1 227 ? 32.156 20 19.891 1 41.28 227 ALA A CA 1
ATOM 1740 C C . ALA A 1 227 ? 32.875 21.234 20.406 1 41.28 227 ALA A C 1
ATOM 1742 O O . ALA A 1 227 ? 32.781 22.312 19.812 1 41.28 227 ALA A O 1
ATOM 1743 N N . GLY A 1 228 ? 32.938 21.422 21.75 1 31.7 228 GLY A N 1
ATOM 1744 C CA . GLY A 1 228 ? 33.688 22.453 22.438 1 31.7 228 GLY A CA 1
ATOM 1745 C C . GLY A 1 228 ? 34.969 22.844 21.734 1 31.7 228 GLY A C 1
ATOM 1746 O O . GLY A 1 228 ? 35.469 22.109 20.891 1 31.7 228 GLY A O 1
ATOM 1747 N N . PRO A 1 229 ? 35.188 24.125 21.625 1 38.19 229 PRO A N 1
ATOM 1748 C CA . PRO A 1 229 ? 36.375 24.641 20.938 1 38.19 229 PRO A CA 1
ATOM 1749 C C . PRO A 1 229 ? 37.656 23.922 21.375 1 38.19 229 PRO A C 1
ATOM 1751 O O . PRO A 1 229 ? 37.781 23.547 22.547 1 38.19 229 PRO A O 1
ATOM 1754 N N . THR A 1 230 ? 38.031 22.938 20.578 1 39.56 230 THR A N 1
ATOM 1755 C CA . THR A 1 230 ? 39.344 22.359 20.844 1 39.56 230 THR A CA 1
ATOM 1756 C C . THR A 1 230 ? 40.344 23.438 21.266 1 39.56 230 THR A C 1
ATOM 1758 O O . THR A 1 230 ? 40.5 24.453 20.594 1 39.56 230 THR A O 1
ATOM 1761 N N . PRO A 1 231 ? 40.719 23.5 22.5 1 38.97 231 PRO A N 1
ATOM 1762 C CA . PRO A 1 231 ? 41.656 24.5 23.016 1 38.97 231 PRO A CA 1
ATOM 1763 C C . PRO A 1 231 ? 42.906 24.625 22.141 1 38.97 231 PRO A C 1
ATOM 1765 O O . PRO A 1 231 ? 43.281 23.656 21.484 1 38.97 231 PRO A O 1
ATOM 1768 N N . PRO A 1 232 ? 43.156 25.859 21.641 1 39.81 232 PRO A N 1
ATOM 1769 C CA . PRO A 1 232 ? 44.312 26.141 20.797 1 39.81 232 PRO A CA 1
ATOM 1770 C C . PRO A 1 232 ? 45.594 25.578 21.375 1 39.81 232 PRO A C 1
ATOM 1772 O O . PRO A 1 232 ? 45.812 25.641 22.594 1 39.81 232 PRO A O 1
ATOM 1775 N N . THR A 1 233 ? 45.906 24.344 21.047 1 37.19 233 THR A N 1
ATOM 1776 C CA . THR A 1 233 ? 47.219 23.844 21.438 1 37.19 233 THR A CA 1
ATOM 1777 C C . THR A 1 233 ? 48.281 24.906 21.234 1 37.19 233 THR A C 1
ATOM 1779 O O . THR A 1 233 ? 48.406 25.484 20.141 1 37.19 233 THR A O 1
ATOM 1782 N N . GLY A 1 234 ? 48.531 25.719 22.281 1 30.89 234 GLY A N 1
ATOM 1783 C CA . GLY A 1 234 ? 49.625 26.672 22.484 1 30.89 234 GLY A CA 1
ATOM 1784 C C . GLY A 1 234 ? 50.938 26.172 21.984 1 30.89 234 GLY A C 1
ATOM 1785 O O . GLY A 1 234 ? 51.531 25.25 22.562 1 30.89 234 GLY A O 1
ATOM 1786 N N . VAL A 1 235 ? 51.031 25.969 20.672 1 31.5 235 VAL A N 1
ATOM 1787 C CA . VAL A 1 235 ? 52.406 25.766 20.234 1 31.5 235 VAL A CA 1
ATOM 1788 C C . VAL A 1 235 ? 53.25 26.953 20.656 1 31.5 235 VAL A C 1
ATOM 1790 O O . VAL A 1 235 ? 52.969 28.094 20.281 1 31.5 235 VAL A O 1
ATOM 1793 N N . THR A 1 236 ? 53.844 26.891 21.844 1 30.95 236 THR A N 1
ATOM 1794 C CA . THR A 1 236 ? 54.906 27.734 22.328 1 30.95 236 THR A CA 1
ATOM 1795 C C . THR A 1 236 ? 56 27.906 21.266 1 30.95 236 THR A C 1
ATOM 1797 O O . THR A 1 236 ? 56.531 26.922 20.75 1 30.95 236 THR A O 1
ATOM 1800 N N . ARG A 1 237 ? 55.938 29.078 20.547 1 24.89 237 ARG A N 1
ATOM 1801 C CA . ARG A 1 237 ? 57.188 29.484 19.953 1 24.89 237 ARG A CA 1
ATOM 1802 C C . ARG A 1 237 ? 58.281 29.641 21 1 24.89 237 ARG A C 1
ATOM 1804 O O . ARG A 1 237 ? 58 30.141 22.109 1 24.89 237 ARG A O 1
ATOM 1811 N N . MET B 1 1 ? 31.656 -6.402 -3.193 1 84.31 1 MET B N 1
ATOM 1812 C CA . MET B 1 1 ? 30.391 -7.121 -3.318 1 84.31 1 MET B CA 1
ATOM 1813 C C . MET B 1 1 ? 29.359 -6.281 -4.066 1 84.31 1 MET B C 1
ATOM 1815 O O . MET B 1 1 ? 29.172 -5.105 -3.75 1 84.31 1 MET B O 1
ATOM 1819 N N . GLY B 1 2 ? 28.922 -6.852 -5.148 1 94.06 2 GLY B N 1
ATOM 1820 C CA . GLY B 1 2 ? 27.969 -6.129 -5.98 1 94.06 2 GLY B CA 1
ATOM 1821 C C . GLY B 1 2 ? 26.641 -5.867 -5.285 1 94.06 2 GLY B C 1
ATOM 1822 O O . GLY B 1 2 ? 26.406 -6.352 -4.176 1 94.06 2 GLY B O 1
ATOM 1823 N N . VAL B 1 3 ? 25.875 -5 -5.777 1 97.38 3 VAL B N 1
ATOM 1824 C CA . VAL B 1 3 ? 24.578 -4.613 -5.227 1 97.38 3 VAL B CA 1
ATOM 1825 C C . VAL B 1 3 ? 23.703 -5.852 -5.051 1 97.38 3 VAL B C 1
ATOM 1827 O O . VAL B 1 3 ? 23.031 -5.996 -4.031 1 97.38 3 VAL B O 1
ATOM 1830 N N . SER B 1 4 ? 23.688 -6.742 -6.02 1 97.81 4 SER B N 1
ATOM 1831 C CA . SER B 1 4 ? 22.859 -7.941 -5.953 1 97.81 4 SER B CA 1
ATOM 1832 C C . SER B 1 4 ? 23.266 -8.828 -4.777 1 97.81 4 SER B C 1
ATOM 1834 O O . SER B 1 4 ? 22.391 -9.367 -4.082 1 97.81 4 SER B O 1
ATOM 1836 N N . ALA B 1 5 ? 24.516 -9.031 -4.555 1 97.38 5 ALA B N 1
ATOM 1837 C CA . ALA B 1 5 ? 25 -9.836 -3.436 1 97.38 5 ALA B CA 1
ATOM 1838 C C . ALA B 1 5 ? 24.594 -9.219 -2.1 1 97.38 5 ALA B C 1
ATOM 1840 O O . ALA B 1 5 ? 24.203 -9.938 -1.173 1 97.38 5 ALA B O 1
ATOM 1841 N N . ARG B 1 6 ? 24.719 -7.922 -2.006 1 97.81 6 ARG B N 1
ATOM 1842 C CA . ARG B 1 6 ? 24.328 -7.238 -0.781 1 97.81 6 ARG B CA 1
ATOM 1843 C C . ARG B 1 6 ? 22.828 -7.383 -0.537 1 97.81 6 ARG B C 1
ATOM 1845 O O . ARG B 1 6 ? 22.391 -7.594 0.599 1 97.81 6 ARG B O 1
ATOM 1852 N N . LEU B 1 7 ? 22.047 -7.262 -1.593 1 98 7 LEU B N 1
ATOM 1853 C CA . LEU B 1 7 ? 20.609 -7.441 -1.479 1 98 7 LEU B CA 1
ATOM 1854 C C . LEU B 1 7 ? 20.281 -8.859 -1.014 1 98 7 LEU B C 1
ATOM 1856 O O . LEU B 1 7 ? 19.469 -9.039 -0.103 1 98 7 LEU B O 1
ATOM 1860 N N . ARG B 1 8 ? 20.922 -9.844 -1.606 1 96.56 8 ARG B N 1
ATOM 1861 C CA . ARG B 1 8 ? 20.688 -11.234 -1.249 1 96.56 8 ARG B CA 1
ATOM 1862 C C . ARG B 1 8 ? 21 -11.492 0.218 1 96.56 8 ARG B C 1
ATOM 1864 O O . ARG B 1 8 ? 20.281 -12.219 0.903 1 96.56 8 ARG B O 1
ATOM 1871 N N . THR B 1 9 ? 22.062 -10.938 0.655 1 97.19 9 THR B N 1
ATOM 1872 C CA . THR B 1 9 ? 22.453 -11.094 2.049 1 97.19 9 THR B CA 1
ATOM 1873 C C . THR B 1 9 ? 21.391 -10.547 2.986 1 97.19 9 THR B C 1
ATOM 1875 O O . THR B 1 9 ? 21.062 -11.18 3.994 1 97.19 9 THR B O 1
ATOM 1878 N N . LYS B 1 10 ? 20.828 -9.422 2.672 1 97.31 10 LYS B N 1
ATOM 1879 C CA . LYS B 1 10 ? 19.766 -8.836 3.484 1 97.31 10 LYS B CA 1
ATOM 1880 C C . LYS B 1 10 ? 18.531 -9.711 3.488 1 97.31 10 LYS B C 1
ATOM 1882 O O . LYS B 1 10 ? 17.891 -9.906 4.531 1 97.31 10 LYS B O 1
ATOM 1887 N N . LEU B 1 11 ? 18.156 -10.258 2.389 1 97.31 11 LEU B N 1
ATOM 1888 C CA . LEU B 1 11 ? 16.953 -11.062 2.256 1 97.31 11 LEU B CA 1
ATOM 1889 C C . LEU B 1 11 ? 17.109 -12.398 2.977 1 97.31 11 LEU B C 1
ATOM 1891 O O . LEU B 1 11 ? 16.125 -12.945 3.486 1 97.31 11 LEU B O 1
ATOM 1895 N N . GLN B 1 12 ? 18.297 -12.906 3.023 1 96.06 12 GLN B N 1
ATOM 1896 C CA . GLN B 1 12 ? 18.562 -14.188 3.668 1 96.06 12 GLN B CA 1
ATOM 1897 C C . GLN B 1 12 ? 18.188 -14.156 5.145 1 96.06 12 GLN B C 1
ATOM 1899 O O . GLN B 1 12 ? 17.812 -15.18 5.715 1 96.06 12 GLN B O 1
ATOM 1904 N N . LEU B 1 13 ? 18.188 -12.984 5.707 1 94.38 13 LEU B N 1
ATOM 1905 C CA . LEU B 1 13 ? 17.875 -12.82 7.121 1 94.38 13 LEU B CA 1
ATOM 1906 C C . LEU B 1 13 ? 16.406 -13.18 7.391 1 94.38 13 LEU B C 1
ATOM 1908 O O . LEU B 1 13 ? 16.062 -13.633 8.484 1 94.38 13 LEU B O 1
ATOM 1912 N N . LEU B 1 14 ? 15.578 -13.008 6.391 1 95.44 14 LEU B N 1
ATOM 1913 C CA . LEU B 1 14 ? 14.148 -13.219 6.574 1 95.44 14 LEU B CA 1
ATOM 1914 C C . LEU B 1 14 ? 13.711 -14.555 5.984 1 95.44 14 LEU B C 1
ATOM 1916 O O . LEU B 1 14 ? 12.562 -14.961 6.145 1 95.44 14 LEU B O 1
ATOM 1920 N N . GLU B 1 15 ? 14.602 -15.273 5.359 1 94.75 15 GLU B N 1
ATOM 1921 C CA . GLU B 1 15 ? 14.289 -16.469 4.574 1 94.75 15 GLU B CA 1
ATOM 1922 C C . GLU B 1 15 ? 13.766 -17.594 5.461 1 94.75 15 GLU B C 1
ATOM 1924 O O . GLU B 1 15 ? 12.836 -18.312 5.078 1 94.75 15 GLU B O 1
ATOM 1929 N N . PRO B 1 16 ? 14.305 -17.797 6.699 1 94.81 16 PRO B N 1
ATOM 1930 C CA . PRO B 1 16 ? 13.797 -18.891 7.531 1 94.81 16 PRO B CA 1
ATOM 1931 C C . PRO B 1 16 ? 12.305 -18.75 7.848 1 94.81 16 PRO B C 1
ATOM 1933 O O . PRO B 1 16 ? 11.57 -19.734 7.82 1 94.81 16 PRO B O 1
ATOM 1936 N N . GLU B 1 17 ? 11.859 -17.516 8.102 1 95.75 17 GLU B N 1
ATOM 1937 C CA . GLU B 1 17 ? 10.445 -17.312 8.383 1 95.75 17 GLU B CA 1
ATOM 1938 C C . GLU B 1 17 ? 9.586 -17.609 7.16 1 95.75 17 GLU B C 1
ATOM 1940 O O . GLU B 1 17 ? 8.508 -18.188 7.277 1 95.75 17 GLU B O 1
ATOM 1945 N N . LEU B 1 18 ? 10.031 -17.156 6.012 1 96.12 18 LEU B N 1
ATOM 1946 C CA . LEU B 1 18 ? 9.297 -17.438 4.785 1 96.12 18 LEU B CA 1
ATOM 1947 C C . LEU B 1 18 ? 9.227 -18.938 4.523 1 96.12 18 LEU B C 1
ATOM 1949 O O . LEU B 1 18 ? 8.18 -19.469 4.152 1 96.12 18 LEU B O 1
ATOM 1953 N N . ARG B 1 19 ? 10.32 -19.625 4.703 1 93.88 19 ARG B N 1
ATOM 1954 C CA . ARG B 1 19 ? 10.359 -21.078 4.504 1 93.88 19 ARG B CA 1
ATOM 1955 C C . ARG B 1 19 ? 9.391 -21.781 5.438 1 93.88 19 ARG B C 1
ATOM 1957 O O . ARG B 1 19 ? 8.695 -22.719 5.031 1 93.88 19 ARG B O 1
ATOM 1964 N N . GLY B 1 20 ? 9.398 -21.375 6.68 1 94.69 20 GLY B N 1
ATOM 1965 C CA . GLY B 1 20 ? 8.445 -21.938 7.625 1 94.69 20 GLY B CA 1
ATOM 1966 C C . GLY B 1 20 ? 7 -21.719 7.219 1 94.69 20 GLY B C 1
ATOM 1967 O O . GLY B 1 20 ? 6.188 -22.641 7.266 1 94.69 20 GLY B O 1
ATOM 1968 N N . ALA B 1 21 ? 6.676 -20.516 6.797 1 95.75 21 ALA B N 1
ATOM 1969 C CA . ALA B 1 21 ? 5.32 -20.172 6.371 1 95.75 21 ALA B CA 1
ATOM 1970 C C . ALA B 1 21 ? 4.918 -20.984 5.141 1 95.75 21 ALA B C 1
ATOM 1972 O O . ALA B 1 21 ? 3.789 -21.484 5.059 1 95.75 21 ALA B O 1
ATOM 1973 N N . THR B 1 22 ? 5.844 -21.125 4.227 1 94.06 22 THR B N 1
ATOM 1974 C CA . THR B 1 22 ? 5.582 -21.875 3 1 94.06 22 THR B CA 1
ATOM 1975 C C . THR B 1 22 ? 5.371 -23.344 3.301 1 94.06 22 THR B C 1
ATOM 1977 O O . THR B 1 22 ? 4.473 -23.984 2.74 1 94.06 22 THR B O 1
ATOM 1980 N N . ALA B 1 23 ? 6.207 -23.891 4.168 1 93.38 23 ALA B N 1
ATOM 1981 C CA . ALA B 1 23 ? 6.055 -25.281 4.566 1 93.38 23 ALA B CA 1
ATOM 1982 C C . ALA B 1 23 ? 4.68 -25.531 5.176 1 93.38 23 ALA B C 1
ATOM 1984 O O . ALA B 1 23 ? 4.031 -26.531 4.871 1 93.38 23 ALA B O 1
ATOM 1985 N N . HIS B 1 24 ? 4.277 -24.625 5.992 1 94.81 24 HIS B N 1
ATOM 1986 C CA . HIS B 1 24 ? 2.969 -24.75 6.629 1 94.81 24 HIS B CA 1
ATOM 1987 C C . HIS B 1 24 ? 1.845 -24.609 5.605 1 94.81 24 HIS B C 1
ATOM 1989 O O . HIS B 1 24 ? 0.853 -25.344 5.668 1 94.81 24 HIS B O 1
ATOM 1995 N N . MET B 1 25 ? 1.965 -23.781 4.684 1 94.62 25 MET B N 1
ATOM 1996 C CA . MET B 1 25 ? 0.961 -23.547 3.652 1 94.62 25 MET B CA 1
ATOM 1997 C C . MET B 1 25 ? 0.762 -24.781 2.779 1 94.62 25 MET B C 1
ATOM 1999 O O . MET B 1 25 ? -0.364 -25.094 2.391 1 94.62 25 MET B O 1
ATOM 2003 N N . TRP B 1 26 ? 1.821 -25.531 2.607 1 95.19 26 TRP B N 1
ATOM 2004 C CA . TRP B 1 26 ? 1.763 -26.625 1.655 1 95.19 26 TRP B CA 1
ATOM 2005 C C . TRP B 1 26 ? 1.602 -27.969 2.377 1 95.19 26 TRP B C 1
ATOM 2007 O O . TRP B 1 26 ? 1.766 -29.031 1.772 1 95.19 26 TRP B O 1
ATOM 2017 N N . ARG B 1 27 ? 1.302 -27.938 3.637 1 95.56 27 ARG B N 1
ATOM 2018 C CA . ARG B 1 27 ? 1.058 -29.188 4.344 1 95.56 27 ARG B CA 1
ATOM 2019 C C . ARG B 1 27 ? -0.121 -29.953 3.736 1 95.56 27 ARG B C 1
ATOM 2021 O O . ARG B 1 27 ? -1.029 -29.328 3.17 1 95.56 27 ARG B O 1
ATOM 2028 N N . PRO B 1 28 ? -0.186 -31.281 3.92 1 95.75 28 PRO B N 1
ATOM 2029 C CA . PRO B 1 28 ? -1.158 -32.094 3.195 1 95.75 28 PRO B CA 1
ATOM 2030 C C . PRO B 1 28 ? -2.588 -31.906 3.695 1 95.75 28 PRO B C 1
ATOM 2032 O O . PRO B 1 28 ? -3.531 -31.906 2.9 1 95.75 28 PRO B O 1
ATOM 2035 N N . GLU B 1 29 ? -2.777 -31.75 4.965 1 95.06 29 GLU B N 1
ATOM 2036 C CA . GLU B 1 29 ? -4.117 -31.656 5.535 1 95.06 29 GLU B CA 1
ATOM 2037 C C . GLU B 1 29 ? -4.848 -30.422 5.031 1 95.06 29 GLU B C 1
ATOM 2039 O O . GLU B 1 29 ? -4.367 -29.297 5.207 1 95.06 29 GLU B O 1
ATOM 2044 N N . GLY B 1 30 ? -5.969 -30.656 4.352 1 95.75 30 GLY B N 1
ATOM 2045 C CA . GLY B 1 30 ? -6.762 -29.531 3.885 1 95.75 30 GLY B CA 1
ATOM 2046 C C . GLY B 1 30 ? -6.125 -28.797 2.721 1 95.75 30 GLY B C 1
ATOM 2047 O O . GLY B 1 30 ? -6.352 -27.594 2.543 1 95.75 30 GLY B O 1
ATOM 2048 N N . LEU B 1 31 ? -5.395 -29.469 1.937 1 97.19 31 LEU B N 1
ATOM 2049 C CA . LEU B 1 31 ? -4.582 -28.781 0.931 1 97.19 31 LEU B CA 1
ATOM 2050 C C . LEU B 1 31 ? -5.449 -28.266 -0.213 1 97.19 31 LEU B C 1
ATOM 2052 O O . LEU B 1 31 ? -5.191 -27.188 -0.754 1 97.19 31 LEU B O 1
ATOM 2056 N N . LEU B 1 32 ? -6.484 -29.016 -0.607 1 96.94 32 LEU B N 1
ATOM 2057 C CA . LEU B 1 32 ? -7.246 -28.625 -1.791 1 96.94 32 LEU B CA 1
ATOM 2058 C C . LEU B 1 32 ? -7.906 -27.266 -1.594 1 96.94 32 LEU B C 1
ATOM 2060 O O . LEU B 1 32 ? -7.695 -26.344 -2.391 1 96.94 32 LEU B O 1
ATOM 2064 N N . PRO B 1 33 ? -8.695 -27.094 -0.463 1 97 33 PRO B N 1
ATOM 2065 C CA . PRO B 1 33 ? -9.266 -25.75 -0.275 1 97 33 PRO B CA 1
ATOM 2066 C C . PRO B 1 33 ? -8.195 -24.688 -0.07 1 97 33 PRO B C 1
ATOM 2068 O O . PRO B 1 33 ? -8.367 -23.547 -0.512 1 97 33 PRO B O 1
ATOM 2071 N N . ARG B 1 34 ? -7.148 -24.969 0.549 1 97.5 34 ARG B N 1
ATOM 2072 C CA . ARG B 1 34 ? -6.059 -24.016 0.751 1 97.5 34 ARG B CA 1
ATOM 2073 C C . ARG B 1 34 ? -5.398 -23.656 -0.574 1 97.5 34 ARG B C 1
ATOM 2075 O O . ARG B 1 34 ? -5.023 -22.5 -0.787 1 97.5 34 ARG B O 1
ATOM 2082 N N . TYR B 1 35 ? -5.223 -24.641 -1.475 1 97.62 35 TYR B N 1
ATOM 2083 C CA . TYR B 1 35 ? -4.664 -24.391 -2.797 1 97.62 35 TYR B CA 1
ATOM 2084 C C . TYR B 1 35 ? -5.547 -23.422 -3.582 1 97.62 35 TYR B C 1
ATOM 2086 O O . TYR B 1 35 ? -5.047 -22.516 -4.246 1 97.62 35 TYR B O 1
ATOM 2094 N N . ARG B 1 36 ? -6.832 -23.625 -3.52 1 98.06 36 ARG B N 1
ATOM 2095 C CA . ARG B 1 36 ? -7.746 -22.703 -4.176 1 98.06 36 ARG B CA 1
ATOM 2096 C C . ARG B 1 36 ? -7.598 -21.281 -3.615 1 98.06 36 ARG B C 1
ATOM 2098 O O . ARG B 1 36 ? -7.562 -20.312 -4.367 1 98.06 36 ARG B O 1
ATOM 2105 N N . SER B 1 37 ? -7.484 -21.188 -2.273 1 97.69 37 SER B N 1
ATOM 2106 C CA . SER B 1 37 ? -7.258 -19.906 -1.636 1 97.69 37 SER B CA 1
ATOM 2107 C C . SER B 1 37 ? -5.941 -19.281 -2.088 1 97.69 37 SER B C 1
ATOM 2109 O O . SER B 1 37 ? -5.855 -18.078 -2.297 1 97.69 37 SER B O 1
ATOM 2111 N N . TYR B 1 38 ? -4.949 -20.172 -2.189 1 97.62 38 TYR B N 1
ATOM 2112 C CA . TYR B 1 38 ? -3.646 -19.75 -2.688 1 97.62 38 TYR B CA 1
ATOM 2113 C C . TYR B 1 38 ? -3.768 -19.156 -4.09 1 97.62 38 TYR B C 1
ATOM 2115 O O . TYR B 1 38 ? -3.225 -18.094 -4.367 1 97.62 38 TYR B O 1
ATOM 2123 N N . LEU B 1 39 ? -4.438 -19.812 -4.984 1 98.19 39 LEU B N 1
ATOM 2124 C CA . LEU B 1 39 ? -4.598 -19.344 -6.355 1 98.19 39 LEU B CA 1
ATOM 2125 C C . LEU B 1 39 ? -5.301 -18 -6.391 1 98.19 39 LEU B C 1
ATOM 2127 O O . LEU B 1 39 ? -4.887 -17.094 -7.121 1 98.19 39 LEU B O 1
ATOM 2131 N N . CYS B 1 40 ? -6.359 -17.812 -5.602 1 98.38 40 CYS B N 1
ATOM 2132 C CA . CYS B 1 40 ? -7.078 -16.547 -5.527 1 98.38 40 CYS B CA 1
ATOM 2133 C C . CYS B 1 40 ? -6.172 -15.438 -5.016 1 98.38 40 CYS B C 1
ATOM 2135 O O . CYS B 1 40 ? -6.121 -14.352 -5.598 1 98.38 40 CYS B O 1
ATOM 2137 N N . THR B 1 41 ? -5.441 -15.742 -3.98 1 97.94 41 THR B N 1
ATOM 2138 C CA . THR B 1 41 ? -4.574 -14.75 -3.354 1 97.94 41 THR B CA 1
ATOM 2139 C C . THR B 1 41 ? -3.439 -14.352 -4.293 1 97.94 41 THR B C 1
ATOM 2141 O O . THR B 1 41 ? -3.148 -13.164 -4.457 1 97.94 41 THR B O 1
ATOM 2144 N N . MET B 1 42 ? -2.834 -15.328 -4.914 1 97.38 42 MET B N 1
ATOM 2145 C CA . MET B 1 42 ? -1.729 -15.039 -5.82 1 97.38 42 MET B CA 1
ATOM 2146 C C . MET B 1 42 ? -2.223 -14.297 -7.059 1 97.38 42 MET B C 1
ATOM 2148 O O . MET B 1 42 ? -1.51 -13.453 -7.605 1 97.38 42 MET B O 1
ATOM 2152 N N . HIS B 1 43 ? -3.416 -14.625 -7.539 1 98.56 43 HIS B N 1
ATOM 2153 C CA . HIS B 1 43 ? -3.975 -13.805 -8.609 1 98.56 43 HIS B CA 1
ATOM 2154 C C . HIS B 1 43 ? -4.051 -12.344 -8.203 1 98.56 43 HIS B C 1
ATOM 2156 O O . HIS B 1 43 ? -3.701 -11.453 -8.984 1 98.56 43 HIS B O 1
ATOM 2162 N N . ALA B 1 44 ? -4.547 -12.07 -6.988 1 98.62 44 ALA B N 1
ATOM 2163 C CA . ALA B 1 44 ? -4.664 -10.703 -6.488 1 98.62 44 ALA B CA 1
ATOM 2164 C C . ALA B 1 44 ? -3.303 -10.008 -6.465 1 98.62 44 ALA B C 1
ATOM 2166 O O . ALA B 1 44 ? -3.213 -8.797 -6.672 1 98.62 44 ALA B O 1
ATOM 2167 N N . VAL B 1 45 ? -2.264 -10.75 -6.238 1 98.5 45 VAL B N 1
ATOM 2168 C CA . VAL B 1 45 ? -0.918 -10.188 -6.215 1 98.5 45 VAL B CA 1
ATOM 2169 C C . VAL B 1 45 ? -0.423 -9.977 -7.645 1 98.5 45 VAL B C 1
ATOM 2171 O O . VAL B 1 45 ? -0.023 -8.875 -8.016 1 98.5 45 VAL B O 1
ATOM 2174 N N . ILE B 1 46 ? -0.532 -10.992 -8.492 1 97.94 46 ILE B N 1
ATOM 2175 C CA . ILE B 1 46 ? 0.14 -11.062 -9.781 1 97.94 46 ILE B CA 1
ATOM 2176 C C . ILE B 1 46 ? -0.584 -10.172 -10.789 1 97.94 46 ILE B C 1
ATOM 2178 O O . ILE B 1 46 ? 0.032 -9.656 -11.727 1 97.94 46 ILE B O 1
ATOM 2182 N N . ARG B 1 47 ? -1.866 -9.938 -10.602 1 98.38 47 ARG B N 1
ATOM 2183 C CA . ARG B 1 47 ? -2.615 -9.086 -11.516 1 98.38 47 ARG B CA 1
ATOM 2184 C C . ARG B 1 47 ? -2.027 -7.676 -11.555 1 98.38 47 ARG B C 1
ATOM 2186 O O . ARG B 1 47 ? -2.262 -6.926 -12.5 1 98.38 47 ARG B O 1
ATOM 2193 N N . ALA B 1 48 ? -1.263 -7.301 -10.531 1 98.62 48 ALA B N 1
ATOM 2194 C CA . ALA B 1 48 ? -0.689 -5.961 -10.445 1 98.62 48 ALA B CA 1
ATOM 2195 C C . ALA B 1 48 ? 0.697 -5.918 -11.086 1 98.62 48 ALA B C 1
ATOM 2197 O O . ALA B 1 48 ? 1.271 -4.84 -11.266 1 98.62 48 ALA B O 1
ATOM 2198 N N . SER B 1 49 ? 1.318 -7.055 -11.453 1 97.81 49 SER B N 1
ATOM 2199 C CA . SER B 1 49 ? 2.707 -7.113 -11.898 1 97.81 49 SER B CA 1
ATOM 2200 C C . SER B 1 49 ? 2.928 -6.242 -13.133 1 97.81 49 SER B C 1
ATOM 2202 O O . SER B 1 49 ? 3.766 -5.34 -13.117 1 97.81 49 SER B O 1
ATOM 2204 N N . VAL B 1 50 ? 2.182 -6.469 -14.156 1 98.56 50 VAL B N 1
ATOM 2205 C CA . VAL B 1 50 ? 2.363 -5.742 -15.414 1 98.56 50 VAL B CA 1
ATOM 2206 C C . VAL B 1 50 ? 1.994 -4.273 -15.219 1 98.56 50 VAL B C 1
ATOM 2208 O O . VAL B 1 50 ? 2.773 -3.381 -15.562 1 98.56 50 VAL B O 1
ATOM 2211 N N . PRO B 1 51 ? 0.84 -3.918 -14.578 1 98.69 51 PRO B N 1
ATOM 2212 C CA . PRO B 1 51 ? 0.509 -2.512 -14.336 1 98.69 51 PRO B CA 1
ATOM 2213 C C . PRO B 1 51 ? 1.584 -1.782 -13.531 1 98.69 51 PRO B C 1
ATOM 2215 O O . PRO B 1 51 ? 1.896 -0.625 -13.82 1 98.69 51 PRO B O 1
ATOM 2218 N N . LEU B 1 52 ? 2.143 -2.396 -12.523 1 98.88 52 LEU B N 1
ATOM 2219 C CA . LEU B 1 52 ? 3.209 -1.783 -11.742 1 98.88 52 LEU B CA 1
ATOM 2220 C C . LEU B 1 52 ? 4.414 -1.464 -12.617 1 98.88 52 LEU B C 1
ATOM 2222 O O . LEU B 1 52 ? 4.977 -0.369 -12.539 1 98.88 52 LEU B O 1
ATOM 2226 N N . MET B 1 53 ? 4.789 -2.439 -13.422 1 98.88 53 MET B N 1
ATOM 2227 C CA . MET B 1 53 ? 5.961 -2.238 -14.273 1 98.88 53 MET B CA 1
ATOM 2228 C C . MET B 1 53 ? 5.684 -1.182 -15.336 1 98.88 53 MET B C 1
ATOM 2230 O O . MET B 1 53 ? 6.578 -0.419 -15.711 1 98.88 53 MET B O 1
ATOM 2234 N N . GLU B 1 54 ? 4.469 -1.146 -15.836 1 98.75 54 GLU B N 1
ATOM 2235 C CA . GLU B 1 54 ? 4.102 -0.098 -16.781 1 98.75 54 GLU B CA 1
ATOM 2236 C C . GLU B 1 54 ? 4.176 1.282 -16.141 1 98.75 54 GLU B C 1
ATOM 2238 O O . GLU B 1 54 ? 4.633 2.242 -16.766 1 98.75 54 GLU B O 1
ATOM 2243 N N . LEU B 1 55 ? 3.705 1.397 -14.922 1 98.5 55 LEU B N 1
ATOM 2244 C CA . LEU B 1 55 ? 3.809 2.652 -14.188 1 98.5 55 LEU B CA 1
ATOM 2245 C C . LEU B 1 55 ? 5.266 3.047 -13.984 1 98.5 55 LEU B C 1
ATOM 2247 O O . LEU B 1 55 ? 5.633 4.207 -14.188 1 98.5 55 LEU B O 1
ATOM 2251 N N . ALA B 1 56 ? 6.066 2.105 -13.578 1 98.5 56 ALA B N 1
ATOM 2252 C CA . ALA B 1 56 ? 7.488 2.359 -13.367 1 98.5 56 ALA B CA 1
ATOM 2253 C C . ALA B 1 56 ? 8.172 2.779 -14.664 1 98.5 56 ALA B C 1
ATOM 2255 O O . ALA B 1 56 ? 9.047 3.648 -14.656 1 98.5 56 ALA B O 1
ATOM 2256 N N . LEU B 1 57 ? 7.789 2.098 -15.742 1 98 57 LEU B N 1
ATOM 2257 C CA . LEU B 1 57 ? 8.32 2.439 -17.062 1 98 57 LEU B CA 1
ATOM 2258 C C . LEU B 1 57 ? 8 3.889 -17.406 1 98 57 LEU B C 1
ATOM 2260 O O . LEU B 1 57 ? 8.883 4.641 -17.828 1 98 57 LEU B O 1
ATOM 2264 N N . ARG B 1 58 ? 6.75 4.281 -17.25 1 97.06 58 ARG B N 1
ATOM 2265 C CA . ARG B 1 58 ? 6.336 5.656 -17.531 1 97.06 58 ARG B CA 1
ATOM 2266 C C . ARG B 1 58 ? 7.129 6.641 -16.672 1 97.06 58 ARG B C 1
ATOM 2268 O O . ARG B 1 58 ? 7.617 7.656 -17.172 1 97.06 58 ARG B O 1
ATOM 2275 N N . ARG B 1 59 ? 7.25 6.363 -15.406 1 96.62 59 ARG B N 1
ATOM 2276 C CA . ARG B 1 59 ? 7.961 7.246 -14.484 1 96.62 59 ARG B CA 1
ATOM 2277 C C . ARG B 1 59 ? 9.445 7.332 -14.844 1 96.62 59 ARG B C 1
ATOM 2279 O O . ARG B 1 59 ? 10.078 8.367 -14.633 1 96.62 59 ARG B O 1
ATOM 2286 N N . SER B 1 60 ? 9.992 6.262 -15.328 1 94.62 60 SER B N 1
ATOM 2287 C CA . SER B 1 60 ? 11.391 6.254 -15.734 1 94.62 60 SER B CA 1
ATOM 2288 C C . SER B 1 60 ? 11.641 7.238 -16.875 1 94.62 60 SER B C 1
ATOM 2290 O O . SER B 1 60 ? 12.703 7.867 -16.938 1 94.62 60 SER B O 1
ATOM 2292 N N . TYR B 1 61 ? 10.703 7.469 -17.672 1 92.12 61 TYR B N 1
ATOM 2293 C CA . TYR B 1 61 ? 10.859 8.367 -18.812 1 92.12 61 TYR B CA 1
ATOM 2294 C C . TYR B 1 61 ? 10.602 9.812 -18.406 1 92.12 61 TYR B C 1
ATOM 2296 O O . TYR B 1 61 ? 10.977 10.742 -19.125 1 92.12 61 TYR B O 1
ATOM 2304 N N . GLU B 1 62 ? 10.008 10.031 -17.312 1 90.38 62 GLU B N 1
ATOM 2305 C CA . GLU B 1 62 ? 9.68 11.375 -16.859 1 90.38 62 GLU B CA 1
ATOM 2306 C C . GLU B 1 62 ? 10.875 12.039 -16.172 1 90.38 62 GLU B C 1
ATOM 2308 O O . GLU B 1 62 ? 10.836 13.227 -15.859 1 90.38 62 GLU B O 1
ATOM 2313 N N . ALA B 1 63 ? 11.984 11.336 -16.016 1 81.88 63 ALA B N 1
ATOM 2314 C CA . ALA B 1 63 ? 13.18 11.898 -15.406 1 81.88 63 ALA B CA 1
ATOM 2315 C C . ALA B 1 63 ? 14.359 11.867 -16.375 1 81.88 63 ALA B C 1
ATOM 2317 O O . ALA B 1 63 ? 15.305 11.102 -16.203 1 81.88 63 ALA B O 1
ATOM 2318 N N . PRO B 1 64 ? 14.484 12.594 -17.422 1 70.56 64 PRO B N 1
ATOM 2319 C CA . PRO B 1 64 ? 15.484 12.469 -18.484 1 70.56 64 PRO B CA 1
ATOM 2320 C C . PRO B 1 64 ? 16.906 12.641 -17.984 1 70.56 64 PRO B C 1
ATOM 2322 O O . PRO B 1 64 ? 17.828 12.008 -18.5 1 70.56 64 PRO B O 1
ATOM 2325 N N . GLY B 1 65 ? 17.156 13.211 -16.906 1 87.88 65 GLY B N 1
ATOM 2326 C CA . GLY B 1 65 ? 18.5 13.398 -16.359 1 87.88 65 GLY B CA 1
ATOM 2327 C C . GLY B 1 65 ? 18.891 12.32 -15.375 1 87.88 65 GLY B C 1
ATOM 2328 O O . GLY B 1 65 ? 20.047 12.273 -14.938 1 87.88 65 GLY B O 1
ATOM 2329 N N . ASP B 1 66 ? 18.125 11.422 -15.242 1 92.88 66 ASP B N 1
ATOM 2330 C CA . ASP B 1 66 ? 18.391 10.305 -14.336 1 92.88 66 ASP B CA 1
ATOM 2331 C C . ASP B 1 66 ? 19.141 9.188 -15.055 1 92.88 66 ASP B C 1
ATOM 2333 O O . ASP B 1 66 ? 18.609 8.57 -15.977 1 92.88 66 ASP B O 1
ATOM 2337 N N . PRO B 1 67 ? 20.328 8.844 -14.633 1 95.44 67 PRO B N 1
ATOM 2338 C CA . PRO B 1 67 ? 21.141 7.828 -15.312 1 95.44 67 PRO B CA 1
ATOM 2339 C C . PRO B 1 67 ? 20.5 6.441 -15.273 1 95.44 67 PRO B C 1
ATOM 2341 O O . PRO B 1 67 ? 20.906 5.547 -16.031 1 95.44 67 PRO B O 1
ATOM 2344 N N . LEU B 1 68 ? 19.5 6.219 -14.461 1 96.62 68 LEU B N 1
ATOM 2345 C CA . LEU B 1 68 ? 18.859 4.914 -14.352 1 96.62 68 LEU B CA 1
ATOM 2346 C C . LEU B 1 68 ? 17.734 4.773 -15.367 1 96.62 68 LEU B C 1
ATOM 2348 O O . LEU B 1 68 ? 17.25 3.664 -15.617 1 96.62 68 LEU B O 1
ATOM 2352 N N . SER B 1 69 ? 17.281 5.848 -15.898 1 95.56 69 SER B N 1
ATOM 2353 C CA . SER B 1 69 ? 16.062 5.891 -16.688 1 95.56 69 SER B CA 1
ATOM 2354 C C . SER B 1 69 ? 16.109 4.891 -17.844 1 95.56 69 SER B C 1
ATOM 2356 O O . SER B 1 69 ? 15.25 4.02 -17.953 1 95.56 69 SER B O 1
ATOM 2358 N N . GLU B 1 70 ? 17.125 4.91 -18.625 1 95.56 70 GLU B N 1
ATOM 2359 C CA . GLU B 1 70 ? 17.188 4.102 -19.828 1 95.56 70 GLU B CA 1
ATOM 2360 C C . GLU B 1 70 ? 17.359 2.623 -19.5 1 95.56 70 GLU B C 1
ATOM 2362 O O . GLU B 1 70 ? 16.625 1.774 -20 1 95.56 70 GLU B O 1
ATOM 2367 N N . PRO B 1 71 ? 18.359 2.285 -18.672 1 96.56 71 PRO B N 1
ATOM 2368 C CA . PRO B 1 71 ? 18.531 0.861 -18.375 1 96.56 71 PRO B CA 1
ATOM 2369 C C . PRO B 1 71 ? 17.312 0.275 -17.656 1 96.56 71 PRO B C 1
ATOM 2371 O O . PRO B 1 71 ? 16.953 -0.878 -17.891 1 96.56 71 PRO B O 1
ATOM 2374 N N . LEU B 1 72 ? 16.688 1.047 -16.781 1 96.69 72 LEU B N 1
ATOM 2375 C CA . LEU B 1 72 ? 15.477 0.595 -16.094 1 96.69 72 LEU B CA 1
ATOM 2376 C C . LEU B 1 72 ? 14.336 0.381 -17.078 1 96.69 72 LEU B C 1
ATOM 2378 O O . LEU B 1 72 ? 13.648 -0.641 -17.031 1 96.69 72 LEU B O 1
ATOM 2382 N N . ALA B 1 73 ? 14.18 1.331 -17.953 1 96.94 73 ALA B N 1
ATOM 2383 C CA . ALA B 1 73 ? 13.117 1.25 -18.953 1 96.94 73 ALA B CA 1
ATOM 2384 C C . ALA B 1 73 ? 13.289 0.025 -19.844 1 96.94 73 ALA B C 1
ATOM 2386 O O . ALA B 1 73 ? 12.328 -0.689 -20.125 1 96.94 73 ALA B O 1
ATOM 2387 N N . ALA B 1 74 ? 14.492 -0.239 -20.266 1 97.38 74 ALA B N 1
ATOM 2388 C CA . ALA B 1 74 ? 14.773 -1.388 -21.125 1 97.38 74 ALA B CA 1
ATOM 2389 C C . ALA B 1 74 ? 14.445 -2.697 -20.422 1 97.38 74 ALA B C 1
ATOM 2391 O O . ALA B 1 74 ? 13.797 -3.576 -20.984 1 97.38 74 ALA B O 1
ATOM 2392 N N . TYR B 1 75 ? 14.906 -2.834 -19.25 1 98 75 TYR B N 1
ATOM 2393 C CA . TYR B 1 75 ? 14.633 -4.031 -18.453 1 98 75 TYR B CA 1
ATOM 2394 C C . TYR B 1 75 ? 13.133 -4.227 -18.281 1 98 75 TYR B C 1
ATOM 2396 O O . TYR B 1 75 ? 12.617 -5.328 -18.469 1 98 75 TYR B O 1
ATOM 2404 N N . LEU B 1 76 ? 12.438 -3.104 -17.859 1 98.25 76 LEU B N 1
ATOM 2405 C CA . LEU B 1 76 ? 11.008 -3.184 -17.562 1 98.25 76 LEU B CA 1
ATOM 2406 C C . LEU B 1 76 ? 10.219 -3.531 -18.828 1 98.25 76 LEU B C 1
ATOM 2408 O O . LEU B 1 76 ? 9.289 -4.332 -18.781 1 98.25 76 LEU B O 1
ATOM 2412 N N . ALA B 1 77 ? 10.57 -2.943 -19.906 1 98.25 77 ALA B N 1
ATOM 2413 C CA . ALA B 1 77 ? 9.875 -3.227 -21.172 1 98.25 77 ALA B CA 1
ATOM 2414 C C . ALA B 1 77 ? 9.961 -4.707 -21.516 1 98.25 77 ALA B C 1
ATOM 2416 O O . ALA B 1 77 ? 8.969 -5.32 -21.906 1 98.25 77 ALA B O 1
ATOM 2417 N N . GLU B 1 78 ? 11.102 -5.312 -21.328 1 97.62 78 GLU B N 1
ATOM 2418 C CA . GLU B 1 78 ? 11.289 -6.734 -21.609 1 97.62 78 GLU B CA 1
ATOM 2419 C C . GLU B 1 78 ? 10.523 -7.594 -20.609 1 97.62 78 GLU B C 1
ATOM 2421 O O . GLU B 1 78 ? 9.852 -8.555 -20.984 1 97.62 78 GLU B O 1
ATOM 2426 N N . HIS B 1 79 ? 10.625 -7.25 -19.344 1 97.06 79 HIS B N 1
ATOM 2427 C CA . HIS B 1 79 ? 9.992 -8.047 -18.297 1 97.06 79 HIS B CA 1
ATOM 2428 C C . HIS B 1 79 ? 8.477 -7.988 -18.391 1 97.06 79 HIS B C 1
ATOM 2430 O O . HIS B 1 79 ? 7.785 -8.953 -18.062 1 97.06 79 HIS B O 1
ATOM 2436 N N . ILE B 1 80 ? 7.918 -6.82 -18.812 1 98.06 80 ILE B N 1
ATOM 2437 C CA . ILE B 1 80 ? 6.484 -6.672 -19.047 1 98.06 80 ILE B CA 1
ATOM 2438 C C . ILE B 1 80 ? 6.012 -7.715 -20.062 1 98.06 80 ILE B C 1
ATOM 2440 O O . ILE B 1 80 ? 5.012 -8.398 -19.828 1 98.06 80 ILE B O 1
ATOM 2444 N N . GLN B 1 81 ? 6.738 -7.91 -21.141 1 97.44 81 GLN B N 1
ATOM 2445 C CA . GLN B 1 81 ? 6.375 -8.891 -22.172 1 97.44 81 GLN B CA 1
ATOM 2446 C C . GLN B 1 81 ? 6.43 -10.305 -21.609 1 97.44 81 GLN B C 1
ATOM 2448 O O . GLN B 1 81 ? 5.547 -11.125 -21.891 1 97.44 81 GLN B O 1
ATOM 2453 N N . GLU B 1 82 ? 7.426 -10.562 -20.812 1 94.06 82 GLU B N 1
ATOM 2454 C CA . GLU B 1 82 ? 7.621 -11.891 -20.234 1 94.06 82 GLU B CA 1
ATOM 2455 C C . GLU B 1 82 ? 6.496 -12.25 -19.266 1 94.06 82 GLU B C 1
ATOM 2457 O O . GLU B 1 82 ? 6.109 -13.414 -19.172 1 94.06 82 GLU B O 1
ATOM 2462 N N . GLU B 1 83 ? 5.945 -11.289 -18.578 1 95.69 83 GLU B N 1
ATOM 2463 C CA . GLU B 1 83 ? 5.004 -11.539 -17.484 1 95.69 83 GLU B CA 1
ATOM 2464 C C . GLU B 1 83 ? 3.561 -11.469 -17.969 1 95.69 83 GLU B C 1
ATOM 2466 O O . GLU B 1 83 ? 2.631 -11.766 -17.219 1 95.69 83 GLU B O 1
ATOM 2471 N N . GLN B 1 84 ? 3.375 -11.07 -19.25 1 96.69 84 GLN B N 1
ATOM 2472 C CA . GLN B 1 84 ? 2.021 -10.953 -19.781 1 96.69 84 GLN B CA 1
ATOM 2473 C C . GLN B 1 84 ? 1.276 -12.281 -19.672 1 96.69 84 GLN B C 1
ATOM 2475 O O . GLN B 1 84 ? 1.798 -13.32 -20.078 1 96.69 84 GLN B O 1
ATOM 2480 N N . GLY B 1 85 ? 0.086 -12.258 -19.125 1 95.88 85 GLY B N 1
ATOM 2481 C CA . GLY B 1 85 ? -0.8 -13.406 -19.125 1 95.88 85 GLY B CA 1
ATOM 2482 C C . GLY B 1 85 ? -0.628 -14.281 -17.891 1 95.88 85 GLY B C 1
ATOM 2483 O O . GLY B 1 85 ? -1.411 -15.211 -17.672 1 95.88 85 GLY B O 1
ATOM 2484 N N . HIS B 1 86 ? 0.329 -14.008 -17 1 95.44 86 HIS B N 1
ATOM 2485 C CA . HIS B 1 86 ? 0.571 -14.844 -15.82 1 95.44 86 HIS B CA 1
ATOM 2486 C C . HIS B 1 86 ? -0.618 -14.812 -14.867 1 95.44 86 HIS B C 1
ATOM 2488 O O . HIS B 1 86 ? -0.913 -15.812 -14.203 1 95.44 86 HIS B O 1
ATOM 2494 N N . ASP B 1 87 ? -1.289 -13.664 -14.766 1 97.06 87 ASP B N 1
ATOM 2495 C CA . ASP B 1 87 ? -2.473 -13.594 -13.914 1 97.06 87 ASP B CA 1
ATOM 2496 C C . ASP B 1 87 ? -3.623 -14.406 -14.5 1 97.06 87 ASP B C 1
ATOM 2498 O O . ASP B 1 87 ? -4.379 -15.039 -13.758 1 97.06 87 ASP B O 1
ATOM 2502 N N . ALA B 1 88 ? -3.766 -14.484 -15.82 1 97.88 88 ALA B N 1
ATOM 2503 C CA . ALA B 1 88 ? -4.789 -15.297 -16.469 1 97.88 88 ALA B CA 1
ATOM 2504 C C . ALA B 1 88 ? -4.559 -16.781 -16.219 1 97.88 88 ALA B C 1
ATOM 2506 O O . ALA B 1 88 ? -5.516 -17.547 -16.078 1 97.88 88 ALA B O 1
ATOM 2507 N N . TRP B 1 89 ? -3.252 -17.219 -16.203 1 97.62 89 TRP B N 1
ATOM 2508 C CA . TRP B 1 89 ? -2.928 -18.609 -15.891 1 97.62 89 TRP B CA 1
ATOM 2509 C C . TRP B 1 89 ? -3.525 -19.031 -14.547 1 97.62 89 TRP B C 1
ATOM 2511 O O . TRP B 1 89 ? -4.035 -20.141 -14.406 1 97.62 89 TRP B O 1
ATOM 2521 N N . LEU B 1 90 ? -3.459 -18.156 -13.594 1 98.31 90 LEU B N 1
ATOM 2522 C CA . LEU B 1 90 ? -3.957 -18.453 -12.25 1 98.31 90 LEU B CA 1
ATOM 2523 C C . LEU B 1 90 ? -5.465 -18.672 -12.273 1 98.31 90 LEU B C 1
ATOM 2525 O O . LEU B 1 90 ? -5.98 -19.547 -11.57 1 98.31 90 LEU B O 1
ATOM 2529 N N . LEU B 1 91 ? -6.223 -17.875 -13.055 1 98.69 91 LEU B N 1
ATOM 2530 C CA . LEU B 1 91 ? -7.668 -18.047 -13.164 1 98.69 91 LEU B CA 1
ATOM 2531 C C . LEU B 1 91 ? -8.016 -19.359 -13.844 1 98.69 91 LEU B C 1
ATOM 2533 O O . LEU B 1 91 ? -8.984 -20.031 -13.461 1 98.69 91 LEU B O 1
ATOM 2537 N N . GLU B 1 92 ? -7.242 -19.688 -14.859 1 98.62 92 GLU B N 1
ATOM 2538 C CA . GLU B 1 92 ? -7.445 -20.969 -15.531 1 98.62 92 GLU B CA 1
ATOM 2539 C C . GLU B 1 92 ? -7.168 -22.141 -14.594 1 98.62 92 GLU B C 1
ATOM 2541 O O . GLU B 1 92 ? -7.926 -23.109 -14.562 1 98.62 92 GLU B O 1
ATOM 2546 N N . ASP B 1 93 ? -6.027 -22.047 -13.836 1 98.69 93 ASP B N 1
ATOM 2547 C CA . ASP B 1 93 ? -5.738 -23.062 -12.82 1 98.69 93 ASP B CA 1
ATOM 2548 C C . ASP B 1 93 ? -6.891 -23.188 -11.828 1 98.69 93 ASP B C 1
ATOM 2550 O O . ASP B 1 93 ? -7.266 -24.297 -11.445 1 98.69 93 ASP B O 1
ATOM 2554 N N . LEU B 1 94 ? -7.395 -22.031 -11.398 1 98.69 94 LEU B N 1
ATOM 2555 C CA . LEU B 1 94 ? -8.477 -21.984 -10.43 1 98.69 94 LEU B CA 1
ATOM 2556 C C . LEU B 1 94 ? -9.711 -22.719 -10.945 1 98.69 94 LEU B C 1
ATOM 2558 O O . LEU B 1 94 ? -10.32 -23.5 -10.211 1 98.69 94 LEU B O 1
ATOM 2562 N N . LEU B 1 95 ? -10.047 -22.516 -12.188 1 98.69 95 LEU B N 1
ATOM 2563 C CA . LEU B 1 95 ? -11.188 -23.172 -12.82 1 98.69 95 LEU B CA 1
ATOM 2564 C C . LEU B 1 95 ? -11 -24.688 -12.836 1 98.69 95 LEU B C 1
ATOM 2566 O O . LEU B 1 95 ? -11.914 -25.422 -12.461 1 98.69 95 LEU B O 1
ATOM 2570 N N . VAL B 1 96 ? -9.867 -25.156 -13.188 1 98.62 96 VAL B N 1
ATOM 2571 C CA . VAL B 1 96 ? -9.578 -26.594 -13.266 1 98.62 96 VAL B CA 1
ATOM 2572 C C . VAL B 1 96 ? -9.555 -27.188 -11.859 1 98.62 96 VAL B C 1
ATOM 2574 O O . VAL B 1 96 ? -9.93 -28.344 -11.664 1 98.62 96 VAL B O 1
ATOM 2577 N N . ALA B 1 97 ? -9.211 -26.422 -10.852 1 98.44 97 ALA B N 1
ATOM 2578 C CA . ALA B 1 97 ? -9.148 -26.875 -9.469 1 98.44 97 ALA B CA 1
ATOM 2579 C C . ALA B 1 97 ? -10.539 -26.906 -8.836 1 98.44 97 ALA B C 1
ATOM 2581 O O . ALA B 1 97 ? -10.688 -27.219 -7.652 1 98.44 97 ALA B O 1
ATOM 2582 N N . GLY B 1 98 ? -11.516 -26.531 -9.578 1 98 98 GLY B N 1
ATOM 2583 C CA . GLY B 1 98 ? -12.875 -26.734 -9.125 1 98 98 GLY B CA 1
ATOM 2584 C C . GLY B 1 98 ? -13.523 -25.484 -8.555 1 98 98 GLY B C 1
ATOM 2585 O O . GLY B 1 98 ? -14.516 -25.562 -7.832 1 98 98 GLY B O 1
ATOM 2586 N N . ALA B 1 99 ? -12.945 -24.328 -8.797 1 98 99 ALA B N 1
ATOM 2587 C CA . ALA B 1 99 ? -13.508 -23.047 -8.375 1 98 99 ALA B CA 1
ATOM 2588 C C . ALA B 1 99 ? -13.797 -22.141 -9.57 1 98 99 ALA B C 1
ATOM 2590 O O . ALA B 1 99 ? -13.57 -22.547 -10.719 1 98 99 ALA B O 1
ATOM 2591 N N . LEU B 1 100 ? -14.367 -21.047 -9.344 1 98 100 LEU B N 1
ATOM 2592 C CA . LEU B 1 100 ? -14.727 -20.125 -10.422 1 98 100 LEU B CA 1
ATOM 2593 C C . LEU B 1 100 ? -13.812 -18.906 -10.43 1 98 100 LEU B C 1
ATOM 2595 O O . LEU B 1 100 ? -13.375 -18.438 -9.375 1 98 100 LEU B O 1
ATOM 2599 N N . PRO B 1 101 ? -13.5 -18.359 -11.656 1 97.81 101 PRO B N 1
ATOM 2600 C CA . PRO B 1 101 ? -12.68 -17.156 -11.734 1 97.81 101 PRO B CA 1
ATOM 2601 C C . PRO B 1 101 ? -13.211 -16.016 -10.867 1 97.81 101 PRO B C 1
ATOM 2603 O O . PRO B 1 101 ? -12.43 -15.234 -10.32 1 97.81 101 PRO B O 1
ATOM 2606 N N . GLY B 1 102 ? -14.57 -15.922 -10.703 1 97.38 102 GLY B N 1
ATOM 2607 C CA . GLY B 1 102 ? -15.188 -14.906 -9.867 1 97.38 102 GLY B CA 1
ATOM 2608 C C . GLY B 1 102 ? -14.742 -14.977 -8.414 1 97.38 102 GLY B C 1
ATOM 2609 O O . GLY B 1 102 ? -14.797 -13.969 -7.695 1 97.38 102 GLY B O 1
ATOM 2610 N N . ASP B 1 103 ? -14.328 -16.188 -7.973 1 97.44 103 ASP B N 1
ATOM 2611 C CA . ASP B 1 103 ? -13.844 -16.344 -6.605 1 97.44 103 ASP B CA 1
ATOM 2612 C C . ASP B 1 103 ? -12.578 -15.516 -6.371 1 97.44 103 ASP B C 1
ATOM 2614 O O . ASP B 1 103 ? -12.297 -15.117 -5.238 1 97.44 103 ASP B O 1
ATOM 2618 N N . ALA B 1 104 ? -11.805 -15.273 -7.418 1 97.94 104 ALA B N 1
ATOM 2619 C CA . ALA B 1 104 ? -10.594 -14.461 -7.328 1 97.94 104 ALA B CA 1
ATOM 2620 C C . ALA B 1 104 ? -10.883 -13 -7.684 1 97.94 104 ALA B C 1
ATOM 2622 O O . ALA B 1 104 ? -10.305 -12.086 -7.094 1 97.94 104 ALA B O 1
ATOM 2623 N N . LEU B 1 105 ? -11.789 -12.75 -8.562 1 97 105 LEU B N 1
ATOM 2624 C CA . LEU B 1 105 ? -11.961 -11.438 -9.188 1 97 105 LEU B CA 1
ATOM 2625 C C . LEU B 1 105 ? -12.938 -10.578 -8.406 1 97 105 LEU B C 1
ATOM 2627 O O . LEU B 1 105 ? -12.797 -9.359 -8.352 1 97 105 LEU B O 1
ATOM 2631 N N . ASP B 1 106 ? -13.93 -11.164 -7.793 1 95.12 106 ASP B N 1
ATOM 2632 C CA . ASP B 1 106 ? -15.062 -10.414 -7.266 1 95.12 106 ASP B CA 1
ATOM 2633 C C . ASP B 1 106 ? -14.766 -9.875 -5.867 1 95.12 106 ASP B C 1
ATOM 2635 O O . ASP B 1 106 ? -15.047 -8.711 -5.566 1 95.12 106 ASP B O 1
ATOM 2639 N N . PRO B 1 107 ? -14.172 -10.695 -5.02 1 95.81 107 PRO B N 1
ATOM 2640 C CA . PRO B 1 107 ? -13.953 -10.195 -3.658 1 95.81 107 PRO B CA 1
ATOM 2641 C C . PRO B 1 107 ? -12.945 -9.055 -3.6 1 95.81 107 PRO B C 1
ATOM 2643 O O . PRO B 1 107 ? -12.055 -8.969 -4.449 1 95.81 107 PRO B O 1
ATOM 2646 N N . LEU B 1 108 ? -13.094 -8.148 -2.59 1 97.06 108 LEU B N 1
ATOM 2647 C CA . LEU B 1 108 ? -12.039 -7.195 -2.279 1 97.06 108 LEU B CA 1
ATOM 2648 C C . LEU B 1 108 ? -10.734 -7.918 -1.953 1 97.06 108 LEU B C 1
ATOM 2650 O O . LEU B 1 108 ? -10.695 -8.781 -1.076 1 97.06 108 LEU B O 1
ATOM 2654 N N . PRO B 1 109 ? -9.695 -7.602 -2.752 1 97.81 109 PRO B N 1
ATOM 2655 C CA . PRO B 1 109 ? -8.414 -8.156 -2.32 1 97.81 109 PRO B CA 1
ATOM 2656 C C . PRO B 1 109 ? -8.07 -7.805 -0.873 1 97.81 109 PRO B C 1
ATOM 2658 O O . PRO B 1 109 ? -8.188 -6.645 -0.473 1 97.81 109 PRO B O 1
ATOM 2661 N N . PRO B 1 110 ? -7.699 -8.766 -0.097 1 96.12 110 PRO B N 1
ATOM 2662 C CA . PRO B 1 110 ? -7.527 -8.523 1.337 1 96.12 110 PRO B CA 1
ATOM 2663 C C . PRO B 1 110 ? -6.402 -7.531 1.635 1 96.12 110 PRO B C 1
ATOM 2665 O O . PRO B 1 110 ? -5.508 -7.34 0.809 1 96.12 110 PRO B O 1
ATOM 2668 N N . PRO B 1 111 ? -6.391 -6.941 2.838 1 97.62 111 PRO B N 1
ATOM 2669 C CA . PRO B 1 111 ? -5.395 -5.949 3.234 1 97.62 111 PRO B CA 1
ATOM 2670 C C . PRO B 1 111 ? -3.965 -6.48 3.154 1 97.62 111 PRO B C 1
ATOM 2672 O O . PRO B 1 111 ? -3.035 -5.723 2.869 1 97.62 111 PRO B O 1
ATOM 2675 N N . ASP B 1 112 ? -3.775 -7.75 3.361 1 97.31 112 ASP B N 1
ATOM 2676 C CA . ASP B 1 112 ? -2.434 -8.32 3.291 1 97.31 112 ASP B CA 1
ATOM 2677 C C . ASP B 1 112 ? -1.857 -8.195 1.883 1 97.31 112 ASP B C 1
ATOM 2679 O O . ASP B 1 112 ? -0.669 -7.914 1.715 1 97.31 112 ASP B O 1
ATOM 2683 N N . VAL B 1 113 ? -2.723 -8.438 0.872 1 98.56 113 VAL B N 1
ATOM 2684 C CA . VAL B 1 113 ? -2.285 -8.289 -0.512 1 98.56 113 VAL B CA 1
ATOM 2685 C C . VAL B 1 113 ? -2.027 -6.812 -0.813 1 98.56 113 VAL B C 1
ATOM 2687 O O . VAL B 1 113 ? -1 -6.461 -1.399 1 98.56 113 VAL B O 1
ATOM 2690 N N . ALA B 1 114 ? -2.943 -5.969 -0.381 1 98.69 114 ALA B N 1
ATOM 2691 C CA . ALA B 1 114 ? -2.816 -4.535 -0.629 1 98.69 114 ALA B CA 1
ATOM 2692 C C . ALA B 1 114 ? -1.574 -3.967 0.052 1 98.69 114 ALA B C 1
ATOM 2694 O O . ALA B 1 114 ? -0.939 -3.047 -0.468 1 98.69 114 ALA B O 1
ATOM 2695 N N . THR B 1 115 ? -1.216 -4.539 1.195 1 98.31 115 THR B N 1
ATOM 2696 C CA . THR B 1 115 ? -0.036 -4.102 1.933 1 98.31 115 THR B CA 1
ATOM 2697 C C . THR B 1 115 ? 1.239 -4.59 1.252 1 98.31 115 THR B C 1
ATOM 2699 O O . THR B 1 115 ? 2.279 -3.932 1.322 1 98.31 115 THR B O 1
ATOM 2702 N N . LEU B 1 116 ? 1.177 -5.723 0.628 1 98.69 116 LEU B N 1
ATOM 2703 C CA . LEU B 1 116 ? 2.322 -6.234 -0.115 1 98.69 116 LEU B CA 1
ATOM 2704 C C . LEU B 1 116 ? 2.541 -5.441 -1.397 1 98.69 116 LEU B C 1
ATOM 2706 O O . LEU B 1 116 ? 3.656 -4.988 -1.672 1 98.69 116 LEU B O 1
ATOM 2710 N N . VAL B 1 117 ? 1.495 -5.164 -2.172 1 98.88 117 VAL B N 1
ATOM 2711 C CA . VAL B 1 117 ? 1.588 -4.656 -3.535 1 98.88 117 VAL B CA 1
ATOM 2712 C C . VAL B 1 117 ? 1.507 -3.131 -3.523 1 98.88 117 VAL B C 1
ATOM 2714 O O . VAL B 1 117 ? 2.238 -2.457 -4.254 1 98.88 117 VAL B O 1
ATOM 2717 N N . GLY B 1 118 ? 0.668 -2.588 -2.699 1 98.88 118 GLY B N 1
ATOM 2718 C CA . GLY B 1 118 ? 0.298 -1.182 -2.688 1 98.88 118 GLY B CA 1
ATOM 2719 C C . GLY B 1 118 ? 1.487 -0.252 -2.525 1 98.88 118 GLY B C 1
ATOM 2720 O O . GLY B 1 118 ? 1.652 0.693 -3.299 1 98.88 118 GLY B O 1
ATOM 2721 N N . PRO B 1 119 ? 2.34 -0.513 -1.562 1 98.94 119 PRO B N 1
ATOM 2722 C CA . PRO B 1 119 ? 3.504 0.347 -1.338 1 98.94 119 PRO B CA 1
ATOM 2723 C C . PRO B 1 119 ? 4.328 0.569 -2.605 1 98.94 119 PRO B C 1
ATOM 2725 O O . PRO B 1 119 ? 4.93 1.633 -2.777 1 98.94 119 PRO B O 1
ATOM 2728 N N . GLN B 1 120 ? 4.344 -0.371 -3.508 1 98.94 120 GLN B N 1
ATOM 2729 C CA . GLN B 1 120 ? 5.094 -0.213 -4.75 1 98.94 120 GLN B CA 1
ATOM 2730 C C . GLN B 1 120 ? 4.523 0.919 -5.598 1 98.94 120 GLN B C 1
ATOM 2732 O O . GLN B 1 120 ? 5.273 1.724 -6.156 1 98.94 120 GLN B O 1
ATOM 2737 N N . TYR B 1 121 ? 3.197 0.967 -5.707 1 98.94 121 TYR B N 1
ATOM 2738 C CA . TYR B 1 121 ? 2.588 2.092 -6.41 1 98.94 121 TYR B CA 1
ATOM 2739 C C . TYR B 1 121 ? 3.025 3.418 -5.801 1 98.94 121 TYR B C 1
ATOM 2741 O O . TYR B 1 121 ? 3.367 4.355 -6.523 1 98.94 121 TYR B O 1
ATOM 2749 N N . TYR B 1 122 ? 3.014 3.461 -4.5 1 98.88 122 TYR B N 1
ATOM 2750 C CA . TYR B 1 122 ? 3.359 4.691 -3.793 1 98.88 122 TYR B CA 1
ATOM 2751 C C . TYR B 1 122 ? 4.805 5.086 -4.062 1 98.88 122 TYR B C 1
ATOM 2753 O O . TYR B 1 122 ? 5.086 6.234 -4.41 1 98.88 122 TYR B O 1
ATOM 2761 N N . TRP B 1 123 ? 5.727 4.172 -3.918 1 98.81 123 TRP B N 1
ATOM 2762 C CA . TRP B 1 123 ? 7.141 4.496 -4.074 1 98.81 123 TRP B CA 1
ATOM 2763 C C . TRP B 1 123 ? 7.465 4.844 -5.523 1 98.81 123 TRP B C 1
ATOM 2765 O O . TRP B 1 123 ? 8.289 5.723 -5.785 1 98.81 123 TRP B O 1
ATOM 2775 N N . ILE B 1 124 ? 6.812 4.176 -6.461 1 98.56 124 ILE B N 1
ATOM 2776 C CA . ILE B 1 124 ? 7.02 4.52 -7.859 1 98.56 124 ILE B CA 1
ATOM 2777 C C . ILE B 1 124 ? 6.543 5.949 -8.117 1 98.56 124 ILE B C 1
ATOM 2779 O O . ILE B 1 124 ? 7.27 6.754 -8.703 1 98.56 124 ILE B O 1
ATOM 2783 N N . GLU B 1 125 ? 5.379 6.316 -7.617 1 97.94 125 GLU B N 1
ATOM 2784 C CA . GLU B 1 125 ? 4.742 7.598 -7.918 1 97.94 125 GLU B CA 1
ATOM 2785 C C . GLU B 1 125 ? 5.422 8.742 -7.176 1 97.94 125 GLU B C 1
ATOM 2787 O O . GLU B 1 125 ? 5.504 9.859 -7.688 1 97.94 125 GLU B O 1
ATOM 2792 N N . HIS B 1 126 ? 5.93 8.453 -5.98 1 97.88 126 HIS B N 1
ATOM 2793 C CA . HIS B 1 126 ? 6.254 9.594 -5.125 1 97.88 126 HIS B CA 1
ATOM 2794 C C . HIS B 1 126 ? 7.719 9.562 -4.707 1 97.88 126 HIS B C 1
ATOM 2796 O O . HIS B 1 126 ? 8.164 10.414 -3.932 1 97.88 126 HIS B O 1
ATOM 2802 N N . HIS B 1 127 ? 8.461 8.602 -5.176 1 97.12 127 HIS B N 1
ATOM 2803 C CA . HIS B 1 127 ? 9.883 8.578 -4.867 1 97.12 127 HIS B CA 1
ATOM 2804 C C . HIS B 1 127 ? 10.711 8.234 -6.105 1 97.12 127 HIS B C 1
ATOM 2806 O O . HIS B 1 127 ? 11.156 9.133 -6.824 1 97.12 127 HIS B O 1
ATOM 2812 N N . HIS B 1 128 ? 10.812 6.977 -6.457 1 97.5 128 HIS B N 1
ATOM 2813 C CA . HIS B 1 128 ? 11.617 6.562 -7.602 1 97.5 128 HIS B CA 1
ATOM 2814 C C . HIS B 1 128 ? 11.273 5.137 -8.023 1 97.5 128 HIS B C 1
ATOM 2816 O O . HIS B 1 128 ? 11.148 4.25 -7.184 1 97.5 128 HIS B O 1
ATOM 2822 N N . PRO B 1 129 ? 11.164 4.855 -9.336 1 97.94 129 PRO B N 1
ATOM 2823 C CA . PRO B 1 129 ? 10.734 3.537 -9.812 1 97.94 129 PRO B CA 1
ATOM 2824 C C . PRO B 1 129 ? 11.75 2.439 -9.492 1 97.94 129 PRO B C 1
ATOM 2826 O O . PRO B 1 129 ? 11.43 1.252 -9.594 1 97.94 129 PRO B O 1
ATOM 2829 N N . VAL B 1 130 ? 13.016 2.771 -9.117 1 98.12 130 VAL B N 1
ATOM 2830 C CA . VAL B 1 130 ? 14.039 1.773 -8.828 1 98.12 130 VAL B CA 1
ATOM 2831 C C . VAL B 1 130 ? 13.594 0.902 -7.66 1 98.12 130 VAL B C 1
ATOM 2833 O O . VAL B 1 130 ? 14.008 -0.252 -7.543 1 98.12 130 VAL B O 1
ATOM 2836 N N . ALA B 1 131 ? 12.711 1.441 -6.793 1 98.5 131 ALA B N 1
ATOM 2837 C CA . ALA B 1 131 ? 12.211 0.687 -5.648 1 98.5 131 ALA B CA 1
ATOM 2838 C C . ALA B 1 131 ? 11.508 -0.592 -6.098 1 98.5 131 ALA B C 1
ATOM 2840 O O . ALA B 1 131 ? 11.555 -1.609 -5.406 1 98.5 131 ALA B O 1
ATOM 2841 N N . LEU B 1 132 ? 10.898 -0.558 -7.27 1 98.88 132 LEU B N 1
ATOM 2842 C CA . LEU B 1 132 ? 10.141 -1.7 -7.77 1 98.88 132 LEU B CA 1
ATOM 2843 C C . LEU B 1 132 ? 11.047 -2.91 -7.969 1 98.88 132 LEU B C 1
ATOM 2845 O O . LEU B 1 132 ? 10.602 -4.051 -7.848 1 98.88 132 LEU B O 1
ATOM 2849 N N . LEU B 1 133 ? 12.359 -2.66 -8.25 1 98.75 133 LEU B N 1
ATOM 2850 C CA . LEU B 1 133 ? 13.281 -3.76 -8.492 1 98.75 133 LEU B CA 1
ATOM 2851 C C . LEU B 1 133 ? 13.438 -4.625 -7.25 1 98.75 133 LEU B C 1
ATOM 2853 O O . LEU B 1 133 ? 13.648 -5.836 -7.355 1 98.75 133 LEU B O 1
ATOM 2857 N N . GLY B 1 134 ? 13.328 -4.031 -6.047 1 98.62 134 GLY B N 1
ATOM 2858 C CA . GLY B 1 134 ? 13.336 -4.824 -4.824 1 98.62 134 GLY B CA 1
ATOM 2859 C C . GLY B 1 134 ? 12.164 -5.781 -4.727 1 98.62 134 GLY B C 1
ATOM 2860 O O . GLY B 1 134 ? 12.328 -6.934 -4.328 1 98.62 134 GLY B O 1
ATOM 2861 N N . TYR B 1 135 ? 11.016 -5.316 -5.09 1 98.69 135 TYR B N 1
ATOM 2862 C CA . TYR B 1 135 ? 9.797 -6.113 -5.125 1 98.69 135 TYR B CA 1
ATOM 2863 C C . TYR B 1 135 ? 9.914 -7.258 -6.125 1 98.69 135 TYR B C 1
ATOM 2865 O O . TYR B 1 135 ? 9.578 -8.398 -5.812 1 98.69 135 TYR B O 1
ATOM 2873 N N . ILE B 1 136 ? 10.406 -6.953 -7.301 1 98.12 136 ILE B N 1
ATOM 2874 C CA . ILE B 1 136 ? 10.586 -7.961 -8.344 1 98.12 136 ILE B CA 1
ATOM 2875 C C . ILE B 1 136 ? 11.602 -9.008 -7.879 1 98.12 136 ILE B C 1
ATOM 2877 O O . ILE B 1 136 ? 11.414 -10.203 -8.117 1 98.12 136 ILE B O 1
ATOM 2881 N N . ALA B 1 137 ? 12.648 -8.602 -7.219 1 96.94 137 ALA B N 1
ATOM 2882 C CA . ALA B 1 137 ? 13.648 -9.539 -6.711 1 96.94 137 ALA B CA 1
ATOM 2883 C C . ALA B 1 137 ? 13.008 -10.57 -5.785 1 96.94 137 ALA B C 1
ATOM 2885 O O . ALA B 1 137 ? 13.352 -11.758 -5.836 1 96.94 137 ALA B O 1
ATOM 2886 N N . VAL B 1 138 ? 12.086 -10.148 -4.977 1 96.69 138 VAL B N 1
ATOM 2887 C CA . VAL B 1 138 ? 11.438 -11.039 -4.023 1 96.69 138 VAL B CA 1
ATOM 2888 C C . VAL B 1 138 ? 10.5 -11.992 -4.766 1 96.69 138 VAL B C 1
ATOM 2890 O O . VAL B 1 138 ? 10.539 -13.203 -4.547 1 96.69 138 VAL B O 1
ATOM 2893 N N . LEU B 1 139 ? 9.672 -11.477 -5.684 1 95.19 139 LEU B N 1
ATOM 2894 C CA . LEU B 1 139 ? 8.68 -12.312 -6.363 1 95.19 139 LEU B CA 1
ATOM 2895 C C . LEU B 1 139 ? 9.359 -13.312 -7.293 1 95.19 139 LEU B C 1
ATOM 2897 O O . LEU B 1 139 ? 8.891 -14.438 -7.449 1 95.19 139 LEU B O 1
ATOM 2901 N N . GLU B 1 140 ? 10.469 -12.891 -7.859 1 93.31 140 GLU B N 1
ATOM 2902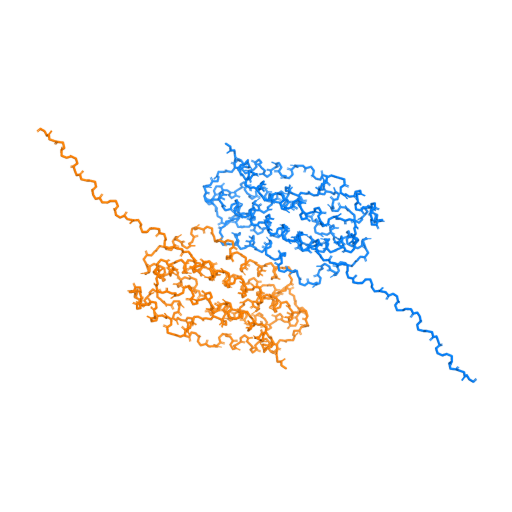 C CA . GLU B 1 140 ? 11.18 -13.773 -8.773 1 93.31 140 GLU B CA 1
ATOM 2903 C C . GLU B 1 140 ? 12.133 -14.695 -8.023 1 93.31 140 GLU B C 1
ATOM 2905 O O . GLU B 1 140 ? 12.531 -15.742 -8.539 1 93.31 140 GLU B O 1
ATOM 2910 N N . GLY B 1 141 ? 12.523 -14.289 -6.84 1 90.88 141 GLY B N 1
ATOM 2911 C CA . GLY B 1 141 ? 13.555 -15.016 -6.117 1 90.88 141 GLY B CA 1
ATOM 2912 C C . GLY B 1 141 ? 13.008 -16.125 -5.246 1 90.88 141 GLY B C 1
ATOM 2913 O O . GLY B 1 141 ? 13.75 -17 -4.809 1 90.88 141 GLY B O 1
ATOM 2914 N N . TYR B 1 142 ? 11.781 -16.078 -4.973 1 88.12 142 TYR B N 1
ATOM 2915 C CA . TYR B 1 142 ? 11.195 -17.078 -4.086 1 88.12 142 TYR B CA 1
ATOM 2916 C C . TYR B 1 142 ? 10.062 -17.812 -4.773 1 88.12 142 TYR B C 1
ATOM 2918 O O . TYR B 1 142 ? 8.961 -17.922 -4.23 1 88.12 142 TYR B O 1
ATOM 2926 N N . ALA B 1 143 ? 10.43 -18.359 -5.922 1 81.44 143 ALA B N 1
ATOM 2927 C CA . ALA B 1 143 ? 9.539 -19.203 -6.711 1 81.44 143 ALA B CA 1
ATOM 2928 C C . ALA B 1 143 ? 9.305 -20.547 -6.02 1 81.44 143 ALA B C 1
ATOM 2930 O O . ALA B 1 143 ? 10.047 -20.922 -5.109 1 81.44 143 ALA B O 1
ATOM 2931 N N . PRO B 1 144 ? 8.242 -21.203 -6.434 1 85.94 144 PRO B N 1
ATOM 2932 C CA . PRO B 1 144 ? 7.949 -22.531 -5.871 1 85.94 144 PRO B CA 1
ATOM 2933 C C . PRO B 1 144 ? 9.109 -23.516 -6.047 1 85.94 144 PRO B C 1
ATOM 2935 O O . PRO B 1 144 ? 9.812 -23.469 -7.062 1 85.94 144 PRO B O 1
ATOM 2938 N N . ALA B 1 145 ? 9.234 -24.359 -5.059 1 83.75 145 ALA B N 1
ATOM 2939 C CA . ALA B 1 145 ? 10.312 -25.344 -5.055 1 83.75 145 ALA B CA 1
ATOM 2940 C C . ALA B 1 145 ? 10.086 -26.406 -6.133 1 83.75 145 ALA B C 1
ATOM 2942 O O . ALA B 1 145 ? 8.945 -26.719 -6.469 1 83.75 145 ALA B O 1
ATOM 2943 N N . PRO B 1 146 ? 11.242 -26.891 -6.562 1 83.75 146 PRO B N 1
ATOM 2944 C CA . PRO B 1 146 ? 11.102 -28.047 -7.441 1 83.75 146 PRO B CA 1
ATOM 2945 C C . PRO B 1 146 ? 10.336 -29.203 -6.781 1 83.75 146 PRO B C 1
ATOM 2947 O O . PRO B 1 146 ? 10.5 -29.438 -5.582 1 83.75 146 PRO B O 1
ATOM 2950 N N . GLY B 1 147 ? 9.453 -29.875 -7.52 1 89.44 147 GLY B N 1
ATOM 2951 C CA . GLY B 1 147 ? 8.711 -31.016 -6.996 1 89.44 147 GLY B CA 1
ATOM 2952 C C . GLY B 1 147 ? 7.406 -30.625 -6.336 1 89.44 147 GLY B C 1
ATOM 2953 O O . GLY B 1 147 ? 6.578 -31.484 -6.027 1 89.44 147 GLY B O 1
ATOM 2954 N N . LEU B 1 148 ? 7.219 -29.375 -6.066 1 93.06 148 LEU B N 1
ATOM 2955 C CA . LEU B 1 148 ? 6.008 -28.922 -5.391 1 93.06 148 LEU B CA 1
ATOM 2956 C C . LEU B 1 148 ? 4.766 -29.344 -6.176 1 93.06 148 LEU B C 1
ATOM 2958 O O . LEU B 1 148 ? 3.773 -29.781 -5.59 1 93.06 148 LEU B O 1
ATOM 2962 N N . THR B 1 149 ? 4.805 -29.234 -7.457 1 95 149 THR B N 1
ATOM 2963 C CA . THR B 1 149 ? 3.662 -29.562 -8.305 1 95 149 THR B CA 1
ATOM 2964 C C . THR B 1 149 ? 3.264 -31.031 -8.117 1 95 149 THR B C 1
ATOM 2966 O O . THR B 1 149 ? 2.078 -31.344 -7.992 1 95 149 THR B O 1
ATOM 2969 N N . ASP B 1 150 ? 4.227 -31.875 -8.078 1 95.38 150 ASP B N 1
ATOM 2970 C CA . ASP B 1 150 ? 3.961 -33.312 -7.883 1 95.38 150 ASP B CA 1
ATOM 2971 C C . ASP B 1 150 ? 3.328 -33.562 -6.516 1 95.38 150 ASP B C 1
ATOM 2973 O O . ASP B 1 150 ? 2.414 -34.375 -6.391 1 95.38 150 ASP B O 1
ATOM 2977 N N . ARG B 1 151 ? 3.83 -32.906 -5.574 1 95.5 151 ARG B N 1
ATOM 2978 C CA . ARG B 1 151 ? 3.299 -33.062 -4.223 1 95.5 151 ARG B CA 1
ATOM 2979 C C . ARG B 1 151 ? 1.845 -32.594 -4.152 1 95.5 151 ARG B C 1
ATOM 2981 O O . ARG B 1 151 ? 1.007 -33.281 -3.545 1 95.5 151 ARG B O 1
ATOM 2988 N N . ILE B 1 152 ? 1.555 -31.484 -4.746 1 97.06 152 ILE B N 1
ATOM 2989 C CA . ILE B 1 152 ? 0.188 -30.969 -4.746 1 97.06 152 ILE B CA 1
ATOM 2990 C C . ILE B 1 152 ? -0.731 -31.953 -5.465 1 97.06 152 ILE B C 1
ATOM 2992 O O . ILE B 1 152 ? -1.789 -32.312 -4.945 1 97.06 152 ILE B O 1
ATOM 2996 N N . ALA B 1 153 ? -0.294 -32.406 -6.621 1 97.75 153 ALA B N 1
ATOM 2997 C CA . ALA B 1 153 ? -1.089 -33.344 -7.406 1 97.75 153 ALA B CA 1
ATOM 2998 C C . ALA B 1 153 ? -1.338 -34.625 -6.625 1 97.75 153 ALA B C 1
ATOM 3000 O O . ALA B 1 153 ? -2.465 -35.125 -6.578 1 97.75 153 ALA B O 1
ATOM 3001 N N . GLY B 1 154 ? -0.328 -35.125 -6.047 1 97.81 154 GLY B N 1
ATOM 3002 C CA . GLY B 1 154 ? -0.439 -36.344 -5.285 1 97.81 154 GLY B CA 1
ATOM 3003 C C . GLY B 1 154 ? -1.368 -36.25 -4.094 1 97.81 154 GLY B C 1
ATOM 3004 O O . GLY B 1 154 ? -2.104 -37.188 -3.777 1 97.81 154 GLY B O 1
ATOM 3005 N N . THR B 1 155 ? -1.364 -35.156 -3.451 1 97.5 155 THR B N 1
ATOM 3006 C CA . THR B 1 155 ? -2.137 -34.969 -2.23 1 97.5 155 THR B CA 1
ATOM 3007 C C . THR B 1 155 ? -3.588 -34.625 -2.559 1 97.5 155 THR B C 1
ATOM 3009 O O . THR B 1 155 ? -4.504 -35.062 -1.858 1 97.5 155 THR B O 1
ATOM 3012 N N . THR B 1 156 ? -3.883 -33.938 -3.615 1 97.44 156 THR B N 1
ATOM 3013 C CA . THR B 1 156 ? -5.207 -33.375 -3.877 1 97.44 156 THR B CA 1
ATOM 3014 C C . THR B 1 156 ? -5.914 -34.156 -4.98 1 97.44 156 THR B C 1
ATOM 3016 O O . THR B 1 156 ? -7.133 -34.062 -5.137 1 97.44 156 THR B O 1
ATOM 3019 N N . GLY B 1 157 ? -5.094 -34.812 -5.805 1 97.94 157 GLY B N 1
ATOM 3020 C CA . GLY B 1 157 ? -5.656 -35.5 -6.957 1 97.94 157 GLY B CA 1
ATOM 3021 C C . GLY B 1 157 ? -5.934 -34.562 -8.125 1 97.94 157 GLY B C 1
ATOM 3022 O O . GLY B 1 157 ? -6.547 -34.969 -9.117 1 97.94 157 GLY B O 1
ATOM 3023 N N . LEU B 1 158 ? -5.469 -33.375 -8.062 1 98.31 158 LEU B N 1
ATOM 3024 C CA . LEU B 1 158 ? -5.688 -32.406 -9.125 1 98.31 158 LEU B CA 1
ATOM 3025 C C . LEU B 1 158 ? -4.902 -32.781 -10.375 1 98.31 158 LEU B C 1
ATOM 3027 O O . LEU B 1 158 ? -3.766 -33.25 -10.281 1 98.31 158 LEU B O 1
ATOM 3031 N N . PRO B 1 159 ? -5.512 -32.531 -11.539 1 98.25 159 PRO B N 1
ATOM 3032 C CA . PRO B 1 159 ? -4.77 -32.75 -12.781 1 98.25 159 PRO B CA 1
ATOM 3033 C C . PRO B 1 159 ? -3.672 -31.734 -13.016 1 98.25 159 PRO B C 1
ATOM 3035 O O . PRO B 1 159 ? -3.688 -30.656 -12.406 1 98.25 159 PRO B O 1
ATOM 3038 N N . ALA B 1 160 ? -2.764 -32 -13.906 1 96.81 160 ALA B N 1
ATOM 3039 C CA . ALA B 1 160 ? -1.63 -31.141 -14.234 1 96.81 160 ALA B CA 1
ATOM 3040 C C . ALA B 1 160 ? -2.104 -29.766 -14.711 1 96.81 160 ALA B C 1
ATOM 3042 O O . ALA B 1 160 ? -1.44 -28.766 -14.469 1 96.81 160 ALA B O 1
ATOM 3043 N N . ALA B 1 161 ? -3.232 -29.719 -15.352 1 97.75 161 ALA B N 1
ATOM 3044 C CA . ALA B 1 161 ? -3.773 -28.484 -15.914 1 97.75 161 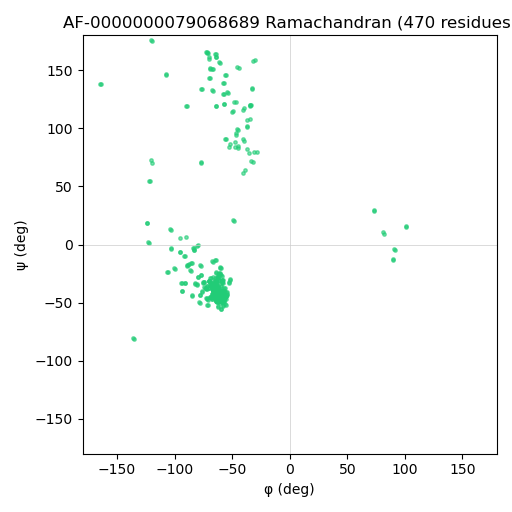ALA B CA 1
ATOM 3045 C C . ALA B 1 161 ? -4.098 -27.484 -14.812 1 97.75 161 ALA B C 1
ATOM 3047 O O . ALA B 1 161 ? -4.113 -26.266 -15.055 1 97.75 161 ALA B O 1
ATOM 3048 N N . ALA B 1 162 ? -4.336 -27.953 -13.586 1 98.31 162 ALA B N 1
ATOM 3049 C CA . ALA B 1 162 ? -4.656 -27.078 -12.461 1 98.31 162 ALA B CA 1
ATOM 3050 C C . ALA B 1 162 ? -3.389 -26.5 -11.828 1 98.31 162 ALA B C 1
ATOM 3052 O O . ALA B 1 162 ? -3.461 -25.688 -10.914 1 98.31 162 ALA B O 1
ATOM 3053 N N . LEU B 1 163 ? -2.195 -26.938 -12.312 1 97.75 163 LEU B N 1
ATOM 3054 C CA . LEU B 1 163 ? -0.941 -26.625 -11.633 1 97.75 163 LEU B CA 1
ATOM 3055 C C . LEU B 1 163 ? 0.027 -25.922 -12.578 1 97.75 163 LEU B C 1
ATOM 3057 O O . LEU B 1 163 ? 1.227 -25.844 -12.305 1 97.75 163 LEU B O 1
ATOM 3061 N N . ARG B 1 164 ? -0.448 -25.375 -13.664 1 95.75 164 ARG B N 1
ATOM 3062 C CA . ARG B 1 164 ? 0.383 -24.766 -14.695 1 95.75 164 ARG B CA 1
ATOM 3063 C C . ARG B 1 164 ? 1.236 -23.641 -14.117 1 95.75 164 ARG B C 1
ATOM 3065 O O . ARG B 1 164 ? 2.451 -23.609 -14.328 1 95.75 164 ARG B O 1
ATOM 3072 N N . THR B 1 165 ? 0.617 -22.703 -13.414 1 94.81 165 THR B N 1
ATOM 3073 C CA . THR B 1 165 ? 1.325 -21.516 -12.914 1 94.81 165 THR B CA 1
ATOM 3074 C C . THR B 1 165 ? 2.453 -21.938 -11.969 1 94.81 165 THR B C 1
ATOM 3076 O O . THR B 1 165 ? 3.576 -21.438 -12.086 1 94.81 165 THR B O 1
ATOM 3079 N N . VAL B 1 166 ? 2.133 -22.859 -11.023 1 94.19 166 VAL B N 1
ATOM 3080 C CA . VAL B 1 166 ? 3.137 -23.328 -10.078 1 94.19 166 VAL B CA 1
ATOM 3081 C C . VAL B 1 166 ? 4.266 -24.031 -10.828 1 94.19 166 VAL B C 1
ATOM 3083 O O . VAL B 1 166 ? 5.445 -23.797 -10.555 1 94.19 166 VAL B O 1
ATOM 3086 N N . ARG B 1 167 ? 3.922 -24.828 -11.758 1 93.56 167 ARG B N 1
ATOM 3087 C CA . ARG B 1 167 ? 4.895 -25.594 -12.531 1 93.56 167 ARG B CA 1
ATOM 3088 C C . ARG B 1 167 ? 5.805 -24.672 -13.336 1 93.56 167 ARG B C 1
ATOM 3090 O O . ARG B 1 167 ? 7.031 -24.812 -13.289 1 93.56 167 ARG B O 1
ATOM 3097 N N . GLU B 1 168 ? 5.25 -23.719 -14.039 1 91.19 168 GLU B N 1
ATOM 3098 C CA . GLU B 1 168 ? 6.016 -22.828 -14.898 1 91.19 168 GLU B CA 1
ATOM 3099 C C . GLU B 1 168 ? 6.922 -21.922 -14.07 1 91.19 168 GLU B C 1
ATOM 3101 O O . GLU B 1 168 ? 8.031 -21.594 -14.492 1 91.19 168 GLU B O 1
ATOM 3106 N N . HIS B 1 169 ? 6.5 -21.531 -12.93 1 88.94 169 HIS B N 1
ATOM 3107 C CA . HIS B 1 169 ? 7.32 -20.656 -12.094 1 88.94 169 HIS B CA 1
ATOM 3108 C C . HIS B 1 169 ? 8.391 -21.453 -11.352 1 88.94 169 HIS B C 1
ATOM 3110 O O . HIS B 1 169 ? 9.461 -20.922 -11.055 1 88.94 169 HIS B O 1
ATOM 3116 N N . ALA B 1 170 ? 8.047 -22.703 -11.125 1 83.5 170 ALA B N 1
ATOM 3117 C CA . ALA B 1 170 ? 9.07 -23.562 -10.539 1 83.5 170 ALA B CA 1
ATOM 3118 C C . ALA B 1 170 ? 10.18 -23.859 -11.547 1 83.5 170 ALA B C 1
ATOM 3120 O O . ALA B 1 170 ? 11.344 -24.031 -11.164 1 83.5 170 ALA B O 1
ATOM 3121 N N . ALA B 1 171 ? 9.672 -24.016 -12.805 1 75.06 171 ALA B N 1
ATOM 3122 C CA . ALA B 1 171 ? 10.609 -24.344 -13.875 1 75.06 171 ALA B CA 1
ATOM 3123 C C . ALA B 1 171 ? 11.414 -23.125 -14.305 1 75.06 171 ALA B C 1
ATOM 3125 O O . ALA B 1 171 ? 12.523 -23.25 -14.812 1 75.06 171 ALA B O 1
ATOM 3126 N N . LEU B 1 172 ? 10.5 -21.953 -14.336 1 62.38 172 LEU B N 1
ATOM 3127 C CA . LEU B 1 172 ? 11.18 -20.734 -14.766 1 62.38 172 LEU B CA 1
ATOM 3128 C C . LEU B 1 172 ? 12.531 -20.594 -14.062 1 62.38 172 LEU B C 1
ATOM 3130 O O . LEU B 1 172 ? 12.594 -20.625 -12.836 1 62.38 172 LEU B O 1
ATOM 3134 N N . ASP B 1 173 ? 13.5 -21.281 -14.711 1 59.56 173 ASP B N 1
ATOM 3135 C CA . ASP B 1 173 ? 14.891 -21.219 -14.266 1 59.56 173 ASP B CA 1
ATOM 3136 C C . ASP B 1 173 ? 15.203 -19.859 -13.648 1 59.56 173 ASP B C 1
ATOM 3138 O O . ASP B 1 173 ? 14.391 -18.938 -13.727 1 59.56 173 ASP B O 1
ATOM 3142 N N . THR B 1 174 ? 16.266 -19.797 -12.789 1 66.06 174 THR B N 1
ATOM 3143 C CA . THR B 1 174 ? 16.906 -18.688 -12.109 1 66.06 174 THR B CA 1
ATOM 3144 C C . THR B 1 174 ? 17.219 -17.547 -13.086 1 66.06 174 THR B C 1
ATOM 3146 O O . THR B 1 174 ? 17.906 -16.594 -12.742 1 66.06 174 THR B O 1
ATOM 3149 N N . ASP B 1 175 ? 16.422 -17.641 -14.219 1 81.19 175 ASP B N 1
ATOM 3150 C CA . ASP B 1 175 ? 16.844 -16.703 -15.258 1 81.19 175 ASP B CA 1
ATOM 3151 C C . ASP B 1 175 ? 16.359 -15.289 -14.953 1 81.19 175 ASP B C 1
ATOM 3153 O O . ASP B 1 175 ? 17.125 -14.328 -15.047 1 81.19 175 ASP B O 1
ATOM 3157 N N . HIS B 1 176 ? 15.094 -15.195 -14.516 1 85.69 176 HIS B N 1
ATOM 3158 C CA . HIS B 1 176 ? 14.586 -13.859 -14.211 1 85.69 176 HIS B CA 1
ATOM 3159 C C . HIS B 1 176 ? 15.383 -13.211 -13.086 1 85.69 176 HIS B C 1
ATOM 3161 O O . HIS B 1 176 ? 15.703 -12.016 -13.156 1 85.69 176 HIS B O 1
ATOM 3167 N N . LEU B 1 177 ? 15.68 -14.047 -12.188 1 90.38 177 LEU B N 1
ATOM 3168 C CA . LEU B 1 177 ? 16.422 -13.5 -11.055 1 90.38 177 LEU B CA 1
ATOM 3169 C C . LEU B 1 177 ? 17.844 -13.164 -11.453 1 90.38 177 LEU B C 1
ATOM 3171 O O . LEU B 1 177 ? 18.391 -12.133 -11.031 1 90.38 177 LEU B O 1
ATOM 3175 N N . ASP B 1 178 ? 18.422 -14.023 -12.297 1 92.62 178 ASP B N 1
ATOM 3176 C CA . ASP B 1 178 ? 19.781 -13.766 -12.773 1 92.62 178 ASP B CA 1
ATOM 3177 C C . ASP B 1 178 ? 19.844 -12.484 -13.594 1 92.62 178 ASP B C 1
ATOM 3179 O O . ASP B 1 178 ? 20.781 -11.695 -13.445 1 92.62 178 ASP B O 1
ATOM 3183 N N . GLU B 1 179 ? 18.938 -12.328 -14.422 1 94.38 179 GLU B N 1
ATOM 3184 C CA . GLU B 1 179 ? 18.875 -11.117 -15.227 1 94.38 179 GLU B CA 1
ATOM 3185 C C . GLU B 1 179 ? 18.734 -9.875 -14.352 1 94.38 179 GLU B C 1
ATOM 3187 O O . GLU B 1 179 ? 19.359 -8.852 -14.602 1 94.38 179 GLU B O 1
ATOM 3192 N N . LEU B 1 180 ? 17.891 -9.953 -13.336 1 96.31 180 LEU B N 1
ATOM 3193 C CA . LEU B 1 180 ? 17.703 -8.836 -12.422 1 96.31 180 LEU B CA 1
ATOM 3194 C C . LEU B 1 180 ? 18.984 -8.547 -11.648 1 96.31 180 LEU B C 1
ATOM 3196 O O . LEU B 1 180 ? 19.375 -7.383 -11.5 1 96.31 180 LEU B O 1
ATOM 3200 N N . HIS B 1 181 ? 19.656 -9.594 -11.203 1 96.62 181 HIS B N 1
ATOM 3201 C CA . HIS B 1 181 ? 20.906 -9.414 -10.469 1 96.62 181 HIS B CA 1
ATOM 3202 C C . HIS B 1 181 ? 21.969 -8.758 -11.336 1 96.62 181 HIS B C 1
ATOM 3204 O O . HIS B 1 181 ? 22.688 -7.875 -10.883 1 96.62 181 HIS B O 1
ATOM 3210 N N . ALA B 1 182 ? 22.031 -9.188 -12.555 1 97.25 182 ALA B N 1
ATOM 3211 C CA . ALA B 1 182 ? 22.984 -8.578 -13.484 1 97.25 182 ALA B CA 1
ATOM 3212 C C . ALA B 1 182 ? 22.672 -7.094 -13.688 1 97.25 182 ALA B C 1
ATOM 3214 O O . ALA B 1 182 ? 23.578 -6.262 -13.742 1 97.25 182 ALA B O 1
ATOM 3215 N N . LEU B 1 183 ? 21.422 -6.77 -13.812 1 97.94 183 LEU B N 1
ATOM 3216 C CA . LEU B 1 183 ? 21 -5.379 -13.945 1 97.94 183 LEU B CA 1
ATOM 3217 C C . LEU B 1 183 ? 21.422 -4.57 -12.719 1 97.94 183 LEU B C 1
ATOM 3219 O O . LEU B 1 183 ? 22 -3.494 -12.852 1 97.94 183 LEU B O 1
ATOM 3223 N N . LEU B 1 184 ? 21.109 -5.066 -11.539 1 98.31 184 LEU B N 1
ATOM 3224 C CA . LEU B 1 184 ? 21.422 -4.371 -10.297 1 98.31 184 LEU B CA 1
ATOM 3225 C C . LEU B 1 184 ? 22.906 -4.078 -10.195 1 98.31 184 LEU B C 1
ATOM 3227 O O . LEU B 1 184 ? 23.297 -3.012 -9.719 1 98.31 184 LEU B O 1
ATOM 3231 N N . ASP B 1 185 ? 23.719 -5 -10.656 1 98.19 185 ASP B N 1
ATOM 3232 C CA . ASP B 1 185 ? 25.172 -4.863 -10.523 1 98.19 185 ASP B CA 1
ATOM 3233 C C . ASP B 1 185 ? 25.734 -3.881 -11.547 1 98.19 185 ASP B C 1
ATOM 3235 O O . ASP B 1 185 ? 26.844 -3.369 -11.383 1 98.19 185 ASP B O 1
ATOM 3239 N N . ARG B 1 186 ? 25.016 -3.6 -12.562 1 97.19 186 ARG B N 1
ATOM 3240 C CA . ARG B 1 186 ? 25.516 -2.697 -13.586 1 97.19 186 ARG B CA 1
ATOM 3241 C C . ARG B 1 186 ? 24.953 -1.292 -13.414 1 97.19 186 ARG B C 1
ATOM 3243 O O . ARG B 1 186 ? 25.5 -0.324 -13.938 1 97.19 186 ARG B O 1
ATOM 3250 N N . LEU B 1 187 ? 23.844 -1.114 -12.727 1 97.62 187 LEU B N 1
ATOM 3251 C CA . LEU B 1 187 ? 23.203 0.185 -12.539 1 97.62 187 LEU B CA 1
ATOM 3252 C C . LEU B 1 187 ? 24.078 1.104 -11.695 1 97.62 187 LEU B C 1
ATOM 3254 O O . LEU B 1 187 ? 24.641 0.675 -10.68 1 97.62 187 LEU B O 1
ATOM 3258 N N . PRO B 1 188 ? 24.219 2.303 -12.195 1 97 188 PRO B N 1
ATOM 3259 C CA . PRO B 1 188 ? 24.938 3.279 -11.367 1 97 188 PRO B CA 1
ATOM 3260 C C . PRO B 1 188 ? 24.078 3.824 -10.227 1 97 188 PRO B C 1
ATOM 3262 O O . PRO B 1 188 ? 23.797 5.023 -10.18 1 97 188 PRO B O 1
ATOM 3265 N N . LEU B 1 189 ? 23.781 3.055 -9.25 1 97.62 189 LEU B N 1
ATOM 3266 C CA . LEU B 1 189 ? 22.906 3.41 -8.141 1 97.62 189 LEU B CA 1
ATOM 3267 C C . LEU B 1 189 ? 23.625 4.336 -7.16 1 97.62 189 LEU B C 1
ATOM 3269 O O . LEU B 1 189 ? 24.781 4.098 -6.809 1 97.62 189 LEU B O 1
ATOM 3273 N N . THR B 1 190 ? 22.922 5.34 -6.809 1 96.5 190 THR B N 1
ATOM 3274 C CA . THR B 1 190 ? 23.375 6.07 -5.629 1 96.5 190 THR B CA 1
ATOM 3275 C C . THR B 1 190 ? 23.109 5.254 -4.363 1 96.5 190 THR B C 1
ATOM 3277 O O . THR B 1 190 ? 22.391 4.258 -4.395 1 96.5 190 THR B O 1
ATOM 3280 N N . ARG B 1 191 ? 23.734 5.648 -3.24 1 96.5 191 ARG B N 1
ATOM 3281 C CA . ARG B 1 191 ? 23.5 4.988 -1.959 1 96.5 191 ARG B CA 1
ATOM 3282 C C . ARG B 1 191 ? 22.031 5.023 -1.573 1 96.5 191 ARG B C 1
ATOM 3284 O O . ARG B 1 191 ? 21.484 4.039 -1.066 1 96.5 191 ARG B O 1
ATOM 3291 N N . ASP B 1 192 ? 21.344 6.133 -1.815 1 96.56 192 ASP B N 1
ATOM 3292 C CA . ASP B 1 192 ? 19.938 6.297 -1.481 1 96.56 192 ASP B CA 1
ATOM 3293 C C . ASP B 1 192 ? 19.062 5.375 -2.328 1 96.56 192 ASP B C 1
ATOM 3295 O O . ASP B 1 192 ? 18.078 4.812 -1.83 1 96.56 192 ASP B O 1
ATOM 3299 N N . GLN B 1 193 ? 19.406 5.266 -3.547 1 97.38 193 GLN B N 1
ATOM 3300 C CA . GLN B 1 193 ? 18.641 4.402 -4.441 1 97.38 193 GLN B CA 1
ATOM 3301 C C . GLN B 1 193 ? 18.797 2.934 -4.062 1 97.38 193 GLN B C 1
ATOM 3303 O O . GLN B 1 193 ? 17.828 2.168 -4.086 1 97.38 193 GLN B O 1
ATOM 3308 N N . GLU B 1 194 ? 20.016 2.543 -3.75 1 98.12 194 GLU B N 1
ATOM 3309 C CA . GLU B 1 194 ? 20.234 1.181 -3.275 1 98.12 194 GLU B CA 1
ATOM 3310 C C . GLU B 1 194 ? 19.469 0.909 -1.989 1 98.12 194 GLU B C 1
ATOM 3312 O O . GLU B 1 194 ? 18.906 -0.176 -1.812 1 98.12 194 GLU B O 1
ATOM 3317 N N . ALA B 1 195 ? 19.438 1.857 -1.11 1 97.94 195 ALA B N 1
ATOM 3318 C CA . ALA B 1 195 ? 18.688 1.723 0.132 1 97.94 195 ALA B CA 1
ATOM 3319 C C . ALA B 1 195 ? 17.203 1.574 -0.148 1 97.94 195 ALA B C 1
ATOM 3321 O O . ALA B 1 195 ? 16.516 0.766 0.489 1 97.94 195 ALA B O 1
ATOM 3322 N N . ALA B 1 196 ? 16.703 2.346 -1.089 1 98.06 196 ALA B N 1
ATOM 3323 C CA . ALA B 1 196 ? 15.289 2.268 -1.456 1 98.06 196 ALA B CA 1
ATOM 3324 C C . ALA B 1 196 ? 14.938 0.88 -1.981 1 98.06 196 ALA B C 1
ATOM 3326 O O . ALA B 1 196 ? 13.906 0.311 -1.607 1 98.06 196 ALA B O 1
ATOM 3327 N N . LEU B 1 197 ? 15.766 0.42 -2.803 1 97.94 197 LEU B N 1
ATOM 3328 C CA . LEU B 1 197 ? 15.625 -0.927 -3.346 1 97.94 197 LEU B CA 1
ATOM 3329 C C . LEU B 1 197 ? 15.609 -1.965 -2.227 1 97.94 197 LEU B C 1
ATOM 3331 O O . LEU B 1 197 ? 14.773 -2.871 -2.227 1 97.94 197 LEU B O 1
ATOM 3335 N N . ALA B 1 198 ? 16.516 -1.873 -1.319 1 98.5 198 ALA B N 1
ATOM 3336 C CA . ALA B 1 198 ? 16.625 -2.82 -0.213 1 98.5 198 ALA B CA 1
ATOM 3337 C C . ALA B 1 198 ? 15.398 -2.756 0.693 1 98.5 198 ALA B C 1
ATOM 3339 O O . ALA B 1 198 ? 14.883 -3.791 1.118 1 98.5 198 ALA B O 1
ATOM 3340 N N . VAL B 1 199 ? 14.922 -1.587 0.974 1 98.62 199 VAL B N 1
ATOM 3341 C CA . VAL B 1 199 ? 13.75 -1.405 1.814 1 98.62 199 VAL B CA 1
ATOM 3342 C C . VAL B 1 199 ? 12.531 -2.029 1.139 1 98.62 199 VAL B C 1
ATOM 3344 O O . VAL B 1 199 ? 11.75 -2.738 1.78 1 98.62 199 VAL B O 1
ATOM 3347 N N . SER B 1 200 ? 12.406 -1.738 -0.123 1 98.81 200 SER B N 1
ATOM 3348 C CA . SER B 1 200 ? 11.312 -2.326 -0.887 1 98.81 200 SER B CA 1
ATOM 3349 C C . SER B 1 200 ? 11.352 -3.85 -0.834 1 98.81 200 SER B C 1
ATOM 3351 O O . SER B 1 200 ? 10.336 -4.5 -0.604 1 98.81 200 SER B O 1
ATOM 3353 N N . ALA B 1 201 ? 12.539 -4.418 -1.015 1 98.69 201 ALA B N 1
ATOM 3354 C CA . ALA B 1 201 ? 12.711 -5.867 -1.006 1 98.69 201 ALA B CA 1
ATOM 3355 C C . ALA B 1 201 ? 12.367 -6.453 0.361 1 98.69 201 ALA B C 1
ATOM 3357 O O . ALA B 1 201 ? 11.609 -7.426 0.455 1 98.69 201 ALA B O 1
ATOM 3358 N N . LEU B 1 202 ? 12.891 -5.871 1.381 1 98.62 202 LEU B N 1
ATOM 3359 C CA . LEU B 1 202 ? 12.664 -6.371 2.732 1 98.62 202 LEU B CA 1
ATOM 3360 C C . LEU B 1 202 ? 11.195 -6.246 3.119 1 98.62 202 LEU B C 1
ATOM 3362 O O . LEU B 1 202 ? 10.625 -7.164 3.719 1 98.62 202 LEU B O 1
ATOM 3366 N N . HIS B 1 203 ? 10.578 -5.133 2.773 1 98.56 203 HIS B N 1
ATOM 3367 C CA . HIS B 1 203 ? 9.148 -4.961 3.01 1 98.56 203 HIS B CA 1
ATOM 3368 C C . HIS B 1 203 ? 8.336 -6.02 2.277 1 98.56 203 HIS B C 1
ATOM 3370 O O . HIS B 1 203 ? 7.414 -6.609 2.85 1 98.56 203 HIS B O 1
ATOM 3376 N N . SER B 1 204 ? 8.656 -6.23 1.021 1 98.56 204 SER B N 1
ATOM 3377 C CA . SER B 1 204 ? 7.938 -7.195 0.19 1 98.56 204 SER B CA 1
ATOM 3378 C C . SER B 1 204 ? 8.062 -8.609 0.749 1 98.56 204 SER B C 1
ATOM 3380 O O . SER B 1 204 ? 7.078 -9.352 0.806 1 98.56 204 SER B O 1
ATOM 3382 N N . LEU B 1 205 ? 9.281 -8.945 1.176 1 98.38 205 LEU B N 1
ATOM 3383 C CA . LEU B 1 205 ? 9.484 -10.289 1.705 1 98.38 205 LEU B CA 1
ATOM 3384 C C . LEU B 1 205 ? 8.711 -10.484 3.006 1 98.38 205 LEU B C 1
ATOM 3386 O O . LEU B 1 205 ? 8.102 -11.531 3.217 1 98.38 205 LEU B O 1
ATOM 3390 N N . ASP B 1 206 ? 8.75 -9.516 3.836 1 98.19 206 ASP B N 1
ATOM 3391 C CA . ASP B 1 206 ? 7.996 -9.57 5.086 1 98.19 206 ASP B CA 1
ATOM 3392 C C . ASP B 1 206 ? 6.5 -9.711 4.816 1 98.19 206 ASP B C 1
ATOM 3394 O O . ASP B 1 206 ? 5.828 -10.547 5.43 1 98.19 206 ASP B O 1
ATOM 3398 N N . ALA B 1 207 ? 5.992 -8.898 3.949 1 98.12 207 ALA B N 1
ATOM 3399 C CA . ALA B 1 207 ? 4.57 -8.922 3.625 1 98.12 207 ALA B CA 1
ATOM 3400 C C . ALA B 1 207 ? 4.184 -10.242 2.967 1 98.12 207 ALA B C 1
ATOM 3402 O O . ALA B 1 207 ? 3.105 -10.781 3.232 1 98.12 207 ALA B O 1
ATOM 3403 N N . LEU B 1 208 ? 5.027 -10.734 2.066 1 97.94 208 LEU B N 1
ATOM 3404 C CA . LEU B 1 208 ? 4.785 -12.023 1.44 1 97.94 208 LEU B CA 1
ATOM 3405 C C . LEU B 1 208 ? 4.73 -13.133 2.486 1 97.94 208 LEU B C 1
ATOM 3407 O O . LEU B 1 208 ? 3.869 -14.016 2.422 1 97.94 208 LEU B O 1
ATOM 3411 N N . THR B 1 209 ? 5.637 -13.086 3.426 1 97.81 209 THR B N 1
ATOM 3412 C CA . THR B 1 209 ? 5.656 -14.062 4.508 1 97.81 209 THR B CA 1
ATOM 3413 C C . THR B 1 209 ? 4.344 -14.031 5.285 1 97.81 209 THR B C 1
ATOM 3415 O O . THR B 1 209 ? 3.748 -15.086 5.551 1 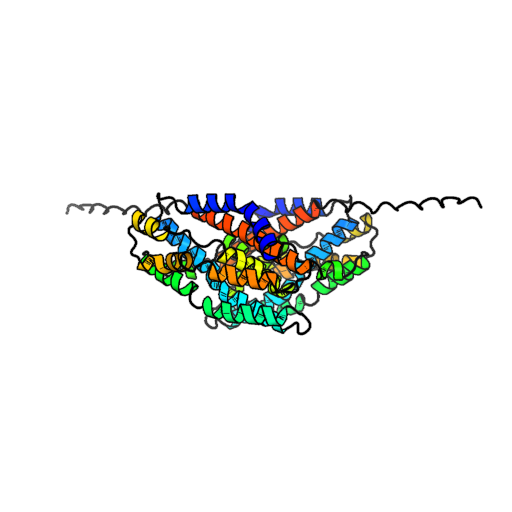97.81 209 THR B O 1
ATOM 3418 N N . ARG B 1 210 ? 3.877 -12.898 5.613 1 97 210 ARG B N 1
ATOM 3419 C CA . ARG B 1 210 ? 2.617 -12.766 6.336 1 97 210 ARG B CA 1
ATOM 3420 C C . ARG B 1 210 ? 1.456 -13.328 5.527 1 97 210 ARG B C 1
ATOM 3422 O O . ARG B 1 210 ? 0.543 -13.945 6.082 1 97 210 ARG B O 1
ATOM 3429 N N . LEU B 1 211 ? 1.494 -13.062 4.289 1 97 211 LEU B N 1
ATOM 3430 C CA . LEU B 1 211 ? 0.463 -13.586 3.398 1 97 211 LEU B CA 1
ATOM 3431 C C . LEU B 1 211 ? 0.43 -15.109 3.438 1 97 211 LEU B C 1
ATOM 3433 O O . LEU B 1 211 ? -0.642 -15.703 3.547 1 97 211 LEU B O 1
ATOM 3437 N N . PHE B 1 212 ? 1.59 -15.727 3.414 1 96.5 212 PHE B N 1
ATOM 3438 C CA . PHE B 1 212 ? 1.667 -17.188 3.43 1 96.5 212 PHE B CA 1
ATOM 3439 C C . PHE B 1 212 ? 1.281 -17.734 4.801 1 96.5 212 PHE B C 1
ATOM 3441 O O . PHE B 1 212 ? 0.698 -18.812 4.902 1 96.5 212 PHE B O 1
ATOM 3448 N N . VAL B 1 213 ? 1.643 -17.016 5.855 1 97.19 213 VAL B N 1
ATOM 3449 C CA . VAL B 1 213 ? 1.211 -17.422 7.191 1 97.19 213 VAL B CA 1
ATOM 3450 C C . VAL B 1 213 ? -0.315 -17.438 7.254 1 97.19 213 VAL B C 1
ATOM 3452 O O . VAL B 1 213 ? -0.903 -18.406 7.75 1 97.19 213 VAL B O 1
ATOM 3455 N N . ARG B 1 214 ? -0.939 -16.5 6.738 1 96 214 ARG B N 1
ATOM 3456 C CA . ARG B 1 214 ? -2.396 -16.422 6.758 1 96 214 ARG B CA 1
ATOM 3457 C C . ARG B 1 214 ? -3.018 -17.531 5.918 1 96 214 ARG B C 1
ATOM 3459 O O . ARG B 1 214 ? -4.004 -18.156 6.328 1 96 214 ARG B O 1
ATOM 3466 N N . LEU B 1 215 ? -2.504 -17.75 4.75 1 95.56 215 LEU B N 1
ATOM 3467 C CA . LEU B 1 215 ? -2.988 -18.812 3.883 1 95.56 215 LEU B CA 1
ATOM 3468 C C . LEU B 1 215 ? -2.85 -20.172 4.562 1 95.56 215 LEU B C 1
ATOM 3470 O O . LEU B 1 215 ? -3.688 -21.047 4.371 1 95.56 215 LEU B O 1
ATOM 3474 N N . GLY B 1 216 ? -1.773 -20.266 5.309 1 95.12 216 GLY B N 1
ATOM 3475 C CA . GLY B 1 216 ? -1.543 -21.516 6.012 1 95.12 216 GLY B CA 1
ATOM 3476 C C . GLY B 1 216 ? -2.521 -21.75 7.148 1 95.12 216 GLY B C 1
ATOM 3477 O O . GLY B 1 216 ? -2.762 -22.891 7.543 1 95.12 216 GLY B O 1
ATOM 3478 N N . ARG B 1 217 ? -3.008 -20.703 7.805 1 88.19 217 ARG B N 1
ATOM 3479 C CA . ARG B 1 217 ? -3.936 -20.812 8.93 1 88.19 217 ARG B CA 1
ATOM 3480 C C . ARG B 1 217 ? -5.363 -21.031 8.438 1 88.19 217 ARG B C 1
ATOM 3482 O O . ARG B 1 217 ? -6.227 -21.484 9.195 1 88.19 217 ARG B O 1
ATOM 3489 N N . SER B 1 218 ? -5.688 -20.469 7.391 1 66.75 218 SER B N 1
ATOM 3490 C CA . SER B 1 218 ? -7.059 -20.516 6.898 1 66.75 218 SER B CA 1
ATOM 3491 C C . SER B 1 218 ? -7.578 -21.953 6.832 1 66.75 218 SER B C 1
ATOM 3493 O O . SER B 1 218 ? -6.926 -22.828 6.258 1 66.75 218 SER B O 1
ATOM 3495 N N . ALA B 1 219 ? -8.148 -22.359 8.133 1 55.69 219 ALA B N 1
ATOM 3496 C CA . ALA B 1 219 ? -8.859 -23.625 8.281 1 55.69 219 ALA B CA 1
ATOM 3497 C C . ALA B 1 219 ? -9.844 -23.828 7.125 1 55.69 219 ALA B C 1
ATOM 3499 O O . ALA B 1 219 ? -10.328 -22.859 6.535 1 55.69 219 ALA B O 1
ATOM 3500 N N . PRO B 1 220 ? -10.117 -25.156 6.82 1 49.12 220 PRO B N 1
ATOM 3501 C CA . PRO B 1 220 ? -11.094 -25.547 5.801 1 49.12 220 PRO B CA 1
ATOM 3502 C C . PRO B 1 220 ? -12.438 -24.844 5.973 1 49.12 220 PRO B C 1
ATOM 3504 O O . PRO B 1 220 ? -12.844 -24.547 7.098 1 49.12 220 PRO B O 1
ATOM 3507 N N . ALA B 1 221 ? -12.906 -23.969 5.074 1 43.31 221 ALA B N 1
ATOM 3508 C CA . ALA B 1 221 ? -14.352 -23.734 5.145 1 43.31 221 ALA B CA 1
ATOM 3509 C C . ALA B 1 221 ? -15.078 -25.016 5.562 1 43.31 221 ALA B C 1
ATOM 3511 O O . ALA B 1 221 ? -14.695 -26.109 5.168 1 43.31 221 ALA B O 1
ATOM 3512 N N . PRO B 1 222 ? -15.82 -25 6.723 1 38.69 222 PRO B N 1
ATOM 3513 C CA . PRO B 1 222 ? -16.516 -26.266 6.992 1 38.69 222 PRO B CA 1
ATOM 3514 C C . PRO B 1 222 ? -17.125 -26.891 5.734 1 38.69 222 PRO B C 1
ATOM 3516 O O . PRO B 1 222 ? -17.484 -26.172 4.801 1 38.69 222 PRO B O 1
ATOM 3519 N N . SER B 1 223 ? -16.672 -27.953 5.41 1 36.88 223 SER B N 1
ATOM 3520 C CA . SER B 1 223 ? -17.344 -28.734 4.387 1 36.88 223 SER B CA 1
ATOM 3521 C C . SER B 1 223 ? -18.859 -28.609 4.496 1 36.88 223 SER B C 1
ATOM 3523 O O . SER B 1 223 ? -19.406 -28.594 5.598 1 36.88 223 SER B O 1
ATOM 3525 N N . LEU B 1 224 ? -19.516 -27.781 3.66 1 36.28 224 LEU B N 1
ATOM 3526 C CA . LEU B 1 224 ? -20.969 -27.938 3.6 1 36.28 224 LEU B CA 1
ATOM 3527 C C . LEU B 1 224 ? -21.359 -29.391 3.826 1 36.28 224 LEU B C 1
ATOM 3529 O O . LEU B 1 224 ? -21.078 -30.25 2.994 1 36.28 224 LEU B O 1
ATOM 3533 N N . ARG B 1 225 ? -21.266 -29.969 4.953 1 35.16 225 ARG B N 1
ATOM 3534 C CA . ARG B 1 225 ? -21.984 -31.219 5.207 1 35.16 225 ARG B CA 1
ATOM 3535 C C . ARG B 1 225 ? -23.328 -31.25 4.48 1 35.16 225 ARG B C 1
ATOM 3537 O O . ARG B 1 225 ? -24.016 -30.234 4.426 1 35.16 225 ARG B O 1
ATOM 3544 N N . GLY B 1 226 ? -23.5 -32.25 3.566 1 30.44 226 GLY B N 1
ATOM 3545 C CA . GLY B 1 226 ? -24.719 -32.688 2.877 1 30.44 226 GLY B CA 1
ATOM 3546 C C . GLY B 1 226 ? -25.953 -32.594 3.748 1 30.44 226 GLY B C 1
ATOM 3547 O O . GLY B 1 226 ? -26.047 -33.281 4.773 1 30.44 226 GLY B O 1
ATOM 3548 N N . ALA B 1 227 ? -26.531 -31.453 3.943 1 39.94 227 ALA B N 1
ATOM 3549 C CA . ALA B 1 227 ? -27.906 -31.5 4.438 1 39.94 227 ALA B CA 1
ATOM 3550 C C . ALA B 1 227 ? -28.609 -32.781 3.986 1 39.94 227 ALA B C 1
ATOM 3552 O O . ALA B 1 227 ? -28.797 -33 2.787 1 39.94 227 ALA B O 1
ATOM 3553 N N . GLY B 1 228 ? -28.344 -33.906 4.672 1 31.47 228 GLY B N 1
ATOM 3554 C CA . GLY B 1 228 ? -28.984 -35.188 4.492 1 31.47 228 GLY B CA 1
ATOM 3555 C C . GLY B 1 228 ? -30.438 -35.062 4.07 1 31.47 228 GLY B C 1
ATOM 3556 O O . GLY B 1 228 ? -31.062 -34.031 4.246 1 31.47 228 GLY B O 1
ATOM 3557 N N . PRO B 1 229 ? -30.828 -35.844 3.088 1 37.97 229 PRO B N 1
ATOM 3558 C CA . PRO B 1 229 ? -32.219 -35.781 2.582 1 37.97 229 PRO B CA 1
ATOM 3559 C C . PRO B 1 229 ? -33.25 -35.781 3.699 1 37.97 229 PRO B C 1
ATOM 3561 O O . PRO B 1 229 ? -33.062 -36.438 4.727 1 37.97 229 PRO B O 1
ATOM 3564 N N . THR B 1 230 ? -33.656 -34.562 4.086 1 39.25 230 THR B N 1
ATOM 3565 C CA . THR B 1 230 ? -34.781 -34.531 5.016 1 39.25 230 THR B CA 1
ATOM 3566 C C . THR B 1 230 ? -35.75 -35.688 4.711 1 39.25 230 THR B C 1
ATOM 3568 O O . THR B 1 230 ? -36.188 -35.844 3.564 1 39.25 230 THR B O 1
ATOM 3571 N N . PRO B 1 231 ? -35.812 -36.688 5.531 1 38.34 231 PRO B N 1
ATOM 3572 C CA . PRO B 1 231 ? -36.719 -37.812 5.352 1 38.34 231 PRO B CA 1
ATOM 3573 C C . PRO B 1 231 ? -38.125 -37.406 5.016 1 38.34 231 PRO B C 1
ATOM 3575 O O . PRO B 1 231 ? -38.594 -36.344 5.406 1 38.34 231 PRO B O 1
ATOM 3578 N N . PRO B 1 232 ? -38.625 -37.906 3.848 1 39.59 232 PRO B N 1
ATOM 3579 C CA . PRO B 1 232 ? -39.969 -37.625 3.395 1 39.59 232 PRO B CA 1
ATOM 3580 C C . PRO B 1 232 ? -41.031 -37.812 4.492 1 39.59 232 PRO B C 1
ATOM 3582 O O . PRO B 1 232 ? -40.969 -38.812 5.199 1 39.59 232 PRO B O 1
ATOM 3585 N N . THR B 1 233 ? -41.188 -36.75 5.309 1 36.66 233 THR B N 1
ATOM 3586 C CA . THR B 1 233 ? -42.281 -36.875 6.27 1 36.66 233 THR B CA 1
ATOM 3587 C C . THR B 1 233 ? -43.5 -37.531 5.629 1 36.66 233 THR B C 1
ATOM 3589 O O . THR B 1 233 ? -44 -37.094 4.59 1 36.66 233 THR B O 1
ATOM 3592 N N . GLY B 1 234 ? -43.562 -38.875 5.688 1 30.38 234 GLY B N 1
ATOM 3593 C CA . GLY B 1 234 ? -44.656 -39.781 5.398 1 30.38 234 GLY B CA 1
ATOM 3594 C C . GLY B 1 234 ? -46 -39.281 5.902 1 30.38 234 GLY B C 1
ATOM 3595 O O . GLY B 1 234 ? -46.25 -39.281 7.105 1 30.38 234 GLY B O 1
ATOM 3596 N N . VAL B 1 235 ? -46.406 -38.125 5.375 1 33.03 235 VAL B N 1
ATOM 3597 C CA . VAL B 1 235 ? -47.812 -37.875 5.707 1 33.03 235 VAL B CA 1
ATOM 3598 C C . VAL B 1 235 ? -48.688 -39.062 5.262 1 33.03 235 VAL B C 1
ATOM 3600 O O . VAL B 1 235 ? -48.656 -39.438 4.09 1 33.03 235 VAL B O 1
ATOM 3603 N N . THR B 1 236 ? -48.844 -39.969 6.168 1 30.19 236 THR B N 1
ATOM 3604 C CA . THR B 1 236 ? -49.875 -41.031 6.102 1 30.19 236 THR B CA 1
ATOM 3605 C C . THR B 1 236 ? -51.219 -40.438 5.684 1 30.19 236 THR B C 1
ATOM 3607 O O . THR B 1 236 ? -51.719 -39.531 6.332 1 30.19 236 THR B O 1
ATOM 3610 N N . ARG B 1 237 ? -51.562 -40.562 4.383 1 26.16 237 ARG B N 1
ATOM 3611 C CA . ARG B 1 237 ? -53 -40.469 4.059 1 26.16 237 ARG B CA 1
ATOM 3612 C C . ARG B 1 237 ? -53.812 -41.5 4.844 1 26.16 237 ARG B C 1
ATOM 3614 O O . ARG B 1 237 ? -53.375 -42.656 4.996 1 26.16 237 ARG B O 1
#

Solvent-accessible surface area (backbone atoms only — not comparable to full-atom values): 25311 Å² total; per-residue (Å²): 130,51,55,37,57,54,47,49,57,60,49,55,74,53,41,64,60,36,51,52,21,48,53,52,44,66,37,70,81,61,33,56,65,37,48,51,50,47,36,31,52,48,29,60,50,45,59,44,51,51,59,51,41,50,52,27,35,54,52,28,66,74,38,80,88,42,87,57,22,62,65,50,31,54,52,37,58,53,49,41,64,71,53,61,62,56,36,57,40,30,39,51,15,32,39,64,69,72,46,55,52,58,72,43,67,65,55,74,74,51,69,58,52,26,47,38,54,5,26,48,56,40,37,34,76,74,67,43,41,63,28,48,54,16,40,49,50,42,65,54,64,66,47,55,57,80,64,48,55,57,52,50,27,69,70,58,65,51,58,71,72,39,37,48,57,58,42,51,45,31,58,52,55,70,53,67,39,46,53,49,36,54,48,48,52,66,52,89,66,50,75,68,53,48,49,38,17,45,50,35,21,51,51,30,46,53,32,50,28,53,46,33,42,50,54,38,58,59,65,69,72,75,71,80,69,73,78,63,79,74,73,76,77,76,75,78,126,129,50,55,37,58,55,48,50,56,61,49,56,74,53,41,65,60,37,50,53,21,48,53,51,44,66,36,71,82,64,32,55,66,36,48,52,50,47,36,30,52,48,28,62,52,45,59,44,51,52,60,50,41,51,50,29,35,56,52,28,66,73,37,82,86,43,89,56,21,61,65,49,32,55,53,36,58,53,50,40,65,72,52,61,62,55,36,56,40,30,38,51,16,32,39,66,68,72,47,55,53,59,73,43,66,66,54,74,74,51,68,58,52,24,48,39,54,6,26,46,57,38,37,35,76,73,69,43,42,64,27,48,54,17,40,49,49,44,65,54,62,66,46,54,57,82,65,47,57,57,53,50,27,71,70,58,67,51,58,71,72,39,37,48,57,57,42,49,45,33,58,50,55,70,50,66,40,47,54,49,36,54,48,49,54,66,52,88,66,50,73,68,53,49,48,38,16,47,50,35,20,52,50,31,47,52,32,50,30,52,45,32,41,50,53,37,58,58,65,70,72,74,70,80,68,74,80,62,80,74,70,77,78,74,73,78,126

Nearest PDB structures (foldseek):
  3dde-assembly1_A  TM=8.473E-01  e=8.015E-06  Shewanella denitrificans OS217
  6p5q-assembly1_B  TM=7.373E-01  e=1.242E-05  Pseudomonas fluorescens
  6p5q-assembly1_A  TM=7.252E-01  e=1.842E-05  Pseudomonas fluorescens
  3oql-assembly1_A  TM=7.245E-01  e=4.830E-05  Pseudomonas syringae pv. tomato str. DC3000
  2gm7-assembly1_C  TM=7.158E-01  e=5.243E-03  Pyrobaculum aerophilum str. IM2

Radius of gyration: 25.5 Å; Cα contacts (8 Å, |Δi|>4): 570; chains: 2; bounding box: 110×72×48 Å

Secondary structure (DSSP, 8-state):
--HHHHHHHHHHTTHHHHHHHHHHHT-STTHHHHHHHHHHHHHHHHTTHHHHHHHHHHHHHT-TT-TTHHHHHHHHHHHHHHHTTHHHHHHHHHHHTT--THHHHSSPPPHHHHHHHHHHHHHHHHT-TTHHHHHHHHHHHSPPPTTHHHHHHHHH---GGGGHHHHHHHHS-THHHHHHHHHHHHS---HHHHHHHHHHHHHHHHHHHHHHHHHHH--------------------/--HHHHHHHHHHTTHHHHHHHHHHHT-STTHHHHHHHHHHHHHHHHTTHHHHHHHHHHHHHT-TT-TTHHHHHHHHHHHHHHHTTHHHHHHHHHHHTT--THHHHSSPPPHHHHHHHHHHHHHHHHT-TTHHHHHHHHHHHTPPPTTHHHHHHHHH---GGGGHHHHHHHHS-THHHHHHHHHHHHS---HHHHHHHHHHHHHHHHHHHHHHHHHHH--------------------

Foldseek 3Di:
DFLLVVLVVLLVVCVVLLVVLQCLLLDLVQNLVLVLVVLLLVLLQLVCVLVLLVLQLVLLVVCVPDQVSVLSNVLSVVVSVVSPCLSVLSQQLSVLSPHHSCVNVVDDNDVLSCQLRVVSVVCSVPPHNLLVLLLQLQVLVDAAAPCSLVSSCVSSVGDSSSCVSNVCSNPVPCVSNVVSSVSRRVDPDDPVSSVSNSVSNNSNSVSSSVVSNVSSPPPPPPDPPPPPDPPPPPPDD/DFLLVVLVVLLVVCVVLLVVLQCLLLDLVQNLVLVLVVLLLVLLQLVCVLVLLVLQLVLLVVCVPDQVSVLSNVLSVVVSVVSPCLSVLSQQLSVQSPHHSCVNVVDDNDVLSCQLRVVSVVCSVPPHNLLVLLLQLQVLVDAAAPCSLVSSCVSSVGDSSSCVSNVCSNPVPCVSNVVSSVSRRVDPDDPVSSVSNSVSNNSNNVSVSVVSNVSSPPPPPPDPPPPPPPPPPPPPD

Organism: Streptomyces microflavus (NCBI:txid1919)